Protein AF-A0A925HR92-F1 (afdb_monomer_lite)

Secondary structure (DSSP, 8-state):
--HHHHHHHHHHHHHHHHHHHHHHHHHHHHHHHHHHHHHHHHHHHHHHHHHHHHHHHHHHHH-TTS---HHHHHHHHHHHHHHHT-S-HHHHHHHHHH-TTS-HHHHHHHHHHHHHHHHH-SSTT---GGGGGGTS-S-TTHHHHHHHHHHHHHHHHTT-HHHHHHHHHHHHHHHHTTSS-TTHHHHHHHHHHHHHHHHHHHHHHHHHHHHHTTTTS-HHHHHHHHHHTT--STTS-GGGSPPPPHHHHHHHHHHHHHHHHHHHT---SS----PPPPSS-HHHHHHHHHHHTTSPPPP-HHHHHHHHHHHHH-S-HHHHTSHHHHHHHHH--SHHHHHHHHHHHTT-TTHHHHHHHHHHHHHHHGGGGTTPPP--TTS----HHHHHHHHT-SEEEE-TTS-TTTHHHHHHHHHHHHHHHHHH-TT---TT-EEEESPPPSTT-S-EEETTTTEEEE-TT--HHHHHHHHHHHHHHHHHHHHH---SS-HHHHHHTT-TTSTTHHHHHHHHTTS-TT---TTTTTT---TT--

Structure (mmCIF, N/CA/C/O backbone):
data_AF-A0A925HR92-F1
#
_entry.id   AF-A0A925HR92-F1
#
loop_
_atom_site.group_PDB
_atom_site.id
_atom_site.type_symbol
_atom_site.label_atom_id
_atom_site.label_alt_id
_atom_site.label_comp_id
_atom_site.label_asym_id
_atom_site.label_entity_id
_atom_site.label_seq_id
_atom_site.pdbx_PDB_ins_code
_atom_site.Cartn_x
_atom_site.Cartn_y
_atom_site.Cartn_z
_atom_site.occupancy
_atom_site.B_iso_or_equiv
_atom_site.auth_seq_id
_atom_site.auth_comp_id
_atom_site.auth_asym_id
_atom_site.auth_atom_id
_atom_site.pdbx_PDB_model_num
ATOM 1 N N . MET A 1 1 ? 66.240 -45.354 30.218 1.00 53.03 1 MET A N 1
ATOM 2 C CA . MET A 1 1 ? 65.203 -45.581 29.186 1.00 53.03 1 MET A CA 1
ATOM 3 C C . MET A 1 1 ? 64.078 -44.520 29.232 1.00 53.03 1 MET A C 1
ATOM 5 O O . MET A 1 1 ? 62.989 -44.859 29.673 1.00 53.03 1 MET A O 1
ATOM 9 N N . PRO A 1 2 ? 64.272 -43.259 28.774 1.00 50.53 2 PRO A N 1
ATOM 10 C CA . PRO A 1 2 ? 63.165 -42.297 28.631 1.00 50.53 2 PRO A CA 1
ATOM 11 C C . PRO A 1 2 ? 62.884 -41.812 27.187 1.00 50.53 2 PRO A C 1
ATOM 13 O O . PRO A 1 2 ? 61.947 -41.048 26.985 1.00 50.53 2 PRO A O 1
ATOM 16 N N . SER A 1 3 ? 63.636 -42.238 26.161 1.00 54.47 3 SER A N 1
ATOM 17 C CA . SER A 1 3 ? 63.547 -41.648 24.806 1.00 54.47 3 SER A CA 1
ATOM 18 C C . SER A 1 3 ? 62.516 -42.288 23.860 1.00 54.47 3 SER A C 1
ATOM 20 O O . SER A 1 3 ? 62.044 -41.627 22.941 1.00 54.47 3 SER A O 1
ATOM 22 N N . LEU A 1 4 ? 62.114 -43.543 24.081 1.00 51.19 4 LEU A N 1
ATOM 23 C CA . LEU A 1 4 ? 61.168 -44.248 23.196 1.00 51.19 4 LEU A CA 1
ATOM 24 C C . LEU A 1 4 ? 59.697 -43.877 23.457 1.00 51.19 4 LEU A C 1
ATOM 26 O O . LEU A 1 4 ? 58.903 -43.785 22.522 1.00 51.19 4 LEU A O 1
ATOM 30 N N . LEU A 1 5 ? 59.337 -43.580 24.710 1.00 51.34 5 LEU A N 1
ATOM 31 C CA . LEU A 1 5 ? 57.974 -43.178 25.087 1.00 51.34 5 LEU A CA 1
ATOM 32 C C . LEU A 1 5 ? 57.630 -41.736 24.669 1.00 51.34 5 LEU A C 1
ATOM 34 O O . LEU A 1 5 ? 56.461 -41.448 24.409 1.00 51.34 5 LEU A O 1
ATOM 38 N N . SER A 1 6 ? 58.615 -40.833 24.549 1.00 53.69 6 SER A N 1
ATOM 39 C CA . SER A 1 6 ? 58.377 -39.472 24.034 1.00 53.69 6 SER A CA 1
ATOM 40 C C . SER A 1 6 ? 58.235 -39.453 22.506 1.00 53.69 6 SER A C 1
ATOM 42 O O . SER A 1 6 ? 57.362 -38.756 21.984 1.00 53.69 6 SER A O 1
ATOM 44 N N . ALA A 1 7 ? 59.008 -40.281 21.792 1.00 52.97 7 ALA A N 1
ATOM 45 C CA . ALA A 1 7 ? 58.929 -40.416 20.339 1.00 52.97 7 ALA A CA 1
ATOM 46 C C . ALA A 1 7 ? 57.566 -40.971 19.887 1.00 52.97 7 ALA A C 1
ATOM 48 O O . ALA A 1 7 ? 56.926 -40.365 19.024 1.00 52.97 7 ALA A O 1
ATOM 49 N N . LEU A 1 8 ? 57.077 -42.034 20.544 1.00 51.81 8 LEU A N 1
ATOM 50 C CA . LEU A 1 8 ? 55.765 -42.644 20.276 1.00 51.81 8 LEU A CA 1
ATOM 51 C C . LEU A 1 8 ? 54.586 -41.718 20.625 1.00 51.81 8 LEU A C 1
ATOM 53 O O . LEU A 1 8 ? 53.586 -41.694 19.907 1.00 51.81 8 LEU A O 1
ATOM 57 N N . ARG A 1 9 ? 54.702 -40.896 21.680 1.00 54.59 9 ARG A N 1
ATOM 58 C CA . ARG A 1 9 ? 53.702 -39.852 21.976 1.00 54.59 9 ARG A CA 1
ATOM 59 C C . ARG A 1 9 ? 53.693 -38.747 20.915 1.00 54.59 9 ARG A C 1
ATOM 61 O O . ARG A 1 9 ? 52.620 -38.259 20.571 1.00 54.59 9 ARG A O 1
ATOM 68 N N . SER A 1 10 ? 54.850 -38.390 20.348 1.00 56.72 10 SER A N 1
ATOM 69 C CA . SER A 1 10 ? 54.937 -37.356 19.307 1.00 56.72 10 SER A CA 1
ATOM 70 C C . SER A 1 10 ? 54.326 -37.795 17.969 1.00 56.72 10 SER A C 1
ATOM 72 O O . SER A 1 10 ? 53.665 -36.994 17.307 1.00 56.72 10 SER A O 1
ATOM 74 N N . THR A 1 11 ? 54.479 -39.068 17.584 1.00 60.53 11 THR A N 1
ATOM 75 C CA . THR A 1 11 ? 53.914 -39.612 16.339 1.00 60.53 11 THR A CA 1
ATOM 76 C C . THR A 1 11 ? 52.402 -39.769 16.424 1.00 60.53 11 THR A C 1
ATOM 78 O O . THR A 1 11 ? 51.701 -39.363 15.498 1.00 60.53 11 THR A O 1
ATOM 81 N N . SER A 1 12 ? 51.880 -40.255 17.554 1.00 60.75 12 SER A N 1
ATOM 82 C CA . SER A 1 12 ? 50.432 -40.377 17.769 1.00 60.75 12 SER A CA 1
ATOM 83 C C . SER A 1 12 ? 49.742 -39.011 17.839 1.00 60.75 12 SER A C 1
ATOM 85 O O . SER A 1 12 ? 48.657 -38.842 17.287 1.00 60.75 12 SER A O 1
ATOM 87 N N . MET A 1 13 ? 50.390 -38.003 18.436 1.00 63.78 13 MET A N 1
ATOM 88 C CA . MET A 1 13 ? 49.861 -36.636 18.479 1.00 63.78 13 MET A CA 1
ATOM 89 C C . MET A 1 13 ? 49.881 -35.963 17.095 1.00 63.78 13 MET A C 1
ATOM 91 O O . MET A 1 13 ? 48.920 -35.290 16.730 1.00 63.78 13 MET A O 1
ATOM 95 N N . ARG A 1 14 ? 50.922 -36.193 16.279 1.00 66.38 14 ARG A N 1
ATOM 96 C CA . ARG A 1 14 ? 50.979 -35.718 14.882 1.00 66.38 14 ARG A CA 1
ATOM 97 C C . ARG A 1 14 ? 49.921 -36.381 13.996 1.00 66.38 14 ARG A C 1
ATOM 99 O O . ARG A 1 14 ? 49.302 -35.687 13.197 1.00 66.38 14 ARG A O 1
ATOM 106 N N . ALA A 1 15 ? 49.674 -37.682 14.159 1.00 66.19 15 ALA A N 1
ATOM 107 C CA . ALA A 1 15 ? 48.634 -38.400 13.420 1.00 66.19 15 ALA A CA 1
ATOM 108 C C . ALA A 1 15 ? 47.217 -37.913 13.782 1.00 66.19 15 ALA A C 1
ATOM 110 O O . ALA A 1 15 ? 46.395 -37.709 12.892 1.00 66.19 15 ALA A O 1
ATOM 111 N N . LEU A 1 16 ? 46.953 -37.643 15.067 1.00 67.00 16 LEU A N 1
ATOM 112 C CA . LEU A 1 16 ? 45.699 -37.035 15.530 1.00 67.00 16 LEU A CA 1
ATOM 113 C C . LEU A 1 16 ? 45.497 -35.617 14.980 1.00 67.00 16 LEU A C 1
ATOM 115 O O . LEU A 1 16 ? 44.402 -35.291 14.529 1.00 67.00 16 LEU A O 1
ATOM 119 N N . LEU A 1 17 ? 46.545 -34.788 14.966 1.00 68.88 17 LEU A N 1
ATOM 120 C CA . LEU A 1 17 ? 46.484 -33.432 14.410 1.00 68.88 17 LEU A CA 1
ATOM 121 C C . LEU A 1 17 ? 46.288 -33.433 12.886 1.00 68.88 17 LEU A C 1
ATOM 123 O O . LEU A 1 17 ? 45.515 -32.626 12.375 1.00 68.88 17 LEU A O 1
ATOM 127 N N . LEU A 1 18 ? 46.930 -34.356 12.162 1.00 68.31 18 LEU A N 1
ATOM 128 C CA . LEU A 1 18 ? 46.732 -34.534 10.718 1.00 68.31 18 LEU A CA 1
ATOM 129 C C . LEU A 1 18 ? 45.327 -35.058 10.394 1.00 68.31 18 LEU A C 1
ATOM 131 O O . LEU A 1 18 ? 44.685 -34.543 9.483 1.00 68.31 18 LEU A O 1
ATOM 135 N N . GLY A 1 19 ? 44.821 -36.026 11.165 1.00 66.50 19 GLY A N 1
ATOM 136 C CA . GLY A 1 19 ? 43.456 -36.540 11.025 1.00 66.50 19 GLY A CA 1
ATOM 137 C C . GLY A 1 19 ? 42.397 -35.473 11.312 1.00 66.50 19 GLY A C 1
ATOM 138 O O . GLY A 1 19 ? 41.470 -35.296 10.524 1.00 66.50 19 GLY A O 1
ATOM 139 N N . ALA A 1 20 ? 42.570 -34.693 12.384 1.00 68.56 20 ALA A N 1
ATOM 140 C CA . ALA A 1 20 ? 41.703 -33.559 12.695 1.00 68.56 20 ALA A CA 1
ATOM 141 C C . ALA A 1 20 ? 41.773 -32.469 11.610 1.00 68.56 20 ALA A C 1
ATOM 143 O O . ALA A 1 20 ? 40.738 -31.944 11.203 1.00 68.56 20 ALA A O 1
ATOM 144 N N . GLY A 1 21 ? 42.969 -32.171 11.091 1.00 70.44 21 GLY A N 1
ATOM 145 C CA . GLY A 1 21 ? 43.163 -31.236 9.982 1.00 70.44 21 GLY A CA 1
ATOM 146 C C . GLY A 1 21 ? 42.454 -31.677 8.699 1.00 70.44 21 GLY A C 1
ATOM 147 O O . GLY A 1 21 ? 41.784 -30.864 8.066 1.00 70.44 21 GLY A O 1
ATOM 148 N N . LEU A 1 22 ? 42.528 -32.966 8.350 1.00 72.56 22 LEU A N 1
ATOM 149 C CA . LEU A 1 22 ? 41.842 -33.526 7.185 1.00 72.56 22 LEU A CA 1
ATOM 150 C C . LEU A 1 22 ? 40.317 -33.441 7.340 1.00 72.56 22 LEU A C 1
ATOM 152 O O . LEU A 1 22 ? 39.643 -32.990 6.422 1.00 72.56 22 LEU A O 1
ATOM 156 N N . ILE A 1 23 ? 39.778 -33.785 8.516 1.00 75.25 23 ILE A N 1
ATOM 157 C CA . ILE A 1 23 ? 38.339 -33.677 8.807 1.00 75.25 23 ILE A CA 1
ATOM 158 C C . ILE A 1 23 ? 37.870 -32.220 8.703 1.00 75.25 23 ILE A C 1
ATOM 160 O O . ILE A 1 23 ? 36.850 -31.945 8.071 1.00 75.25 23 ILE A O 1
ATOM 164 N N . VAL A 1 24 ? 38.623 -31.271 9.269 1.00 73.75 24 VAL A N 1
ATOM 165 C CA . VAL A 1 24 ? 38.315 -29.836 9.160 1.00 73.75 24 VAL A CA 1
ATOM 166 C C . VAL A 1 24 ? 38.338 -29.378 7.699 1.00 73.75 24 VAL A C 1
ATOM 168 O O . VAL A 1 24 ? 37.435 -28.651 7.286 1.00 73.75 24 VAL A O 1
ATOM 171 N N . LEU A 1 25 ? 39.307 -29.831 6.898 1.00 75.44 25 LEU A N 1
ATOM 172 C CA . LEU A 1 25 ? 39.394 -29.519 5.468 1.00 75.44 25 LEU A CA 1
ATOM 173 C C . LEU A 1 25 ? 38.255 -30.149 4.657 1.00 75.44 25 LEU A C 1
ATOM 175 O O . LEU A 1 25 ? 37.706 -29.480 3.785 1.00 75.44 25 LEU A O 1
ATOM 179 N N . THR A 1 26 ? 37.841 -31.383 4.956 1.00 73.06 26 THR A N 1
ATOM 180 C CA . THR A 1 26 ? 36.697 -32.034 4.300 1.00 73.06 26 THR A CA 1
ATOM 181 C C . THR A 1 26 ? 35.389 -31.327 4.647 1.00 73.06 26 THR A C 1
ATOM 183 O O . THR A 1 26 ? 34.621 -31.001 3.747 1.00 73.06 26 THR A O 1
ATOM 186 N N . ILE A 1 27 ? 35.153 -31.001 5.924 1.00 71.56 27 ILE A N 1
ATOM 187 C CA . ILE A 1 27 ? 33.972 -30.232 6.351 1.00 71.56 27 ILE A CA 1
ATOM 188 C C . ILE A 1 27 ? 33.978 -28.839 5.707 1.00 71.56 27 ILE A C 1
ATOM 190 O O . ILE A 1 27 ? 32.934 -28.355 5.266 1.00 71.56 27 ILE A O 1
ATOM 194 N N . ALA A 1 28 ? 35.143 -28.189 5.623 1.00 67.44 28 ALA A N 1
ATOM 195 C CA . ALA A 1 28 ? 35.287 -26.910 4.936 1.00 67.44 28 ALA A CA 1
ATOM 196 C C . ALA A 1 28 ? 35.007 -27.035 3.430 1.00 67.44 28 ALA A C 1
ATOM 198 O O . ALA A 1 28 ? 34.290 -26.199 2.885 1.00 67.44 28 ALA A O 1
ATOM 199 N N . GLY A 1 29 ? 35.507 -28.087 2.775 1.00 64.69 29 GLY A N 1
ATOM 200 C CA . GLY A 1 29 ? 35.275 -28.381 1.361 1.00 64.69 29 GLY A CA 1
ATOM 201 C C . GLY A 1 29 ? 33.802 -28.632 1.042 1.00 64.69 29 GLY A C 1
ATOM 202 O O . GLY A 1 29 ? 33.260 -27.973 0.155 1.00 64.69 29 GLY A O 1
ATOM 203 N N . VAL A 1 30 ? 33.125 -29.484 1.820 1.00 73.81 30 VAL A N 1
ATOM 204 C CA . VAL A 1 30 ? 31.680 -29.747 1.687 1.00 73.81 30 VAL A CA 1
ATOM 205 C C . VAL A 1 30 ? 30.894 -28.444 1.845 1.00 73.81 30 VAL A C 1
ATOM 207 O O . VAL A 1 30 ? 30.186 -28.038 0.928 1.00 73.81 30 VAL A O 1
ATOM 210 N N . ARG A 1 31 ? 31.150 -27.672 2.911 1.00 73.38 31 ARG A N 1
ATOM 211 C CA . ARG A 1 31 ? 30.488 -26.371 3.120 1.00 73.38 31 ARG A CA 1
ATOM 212 C C . ARG A 1 31 ? 30.758 -25.351 2.012 1.00 73.38 31 ARG A C 1
ATOM 214 O O . ARG A 1 31 ? 29.929 -24.471 1.788 1.00 73.38 31 ARG A O 1
ATOM 221 N N . LEU A 1 32 ? 31.918 -25.394 1.356 1.00 74.75 32 LEU A N 1
ATOM 222 C CA . LEU A 1 32 ? 32.220 -24.521 0.219 1.00 74.75 32 LEU A CA 1
ATOM 223 C C . LEU A 1 32 ? 31.435 -24.934 -1.029 1.00 74.75 32 LEU A C 1
ATOM 225 O O . LEU A 1 32 ? 30.920 -24.053 -1.721 1.00 74.75 32 LEU A O 1
ATOM 229 N N . THR A 1 33 ? 31.313 -26.238 -1.288 1.00 79.56 33 THR A N 1
ATOM 230 C CA . THR A 1 33 ? 30.518 -26.770 -2.407 1.00 79.56 33 THR A CA 1
ATOM 231 C C . THR A 1 33 ? 29.025 -26.500 -2.224 1.00 79.56 33 THR A C 1
ATOM 233 O O . THR A 1 33 ? 28.441 -25.848 -3.089 1.00 79.56 33 THR A O 1
ATOM 236 N N . ASP A 1 34 ? 28.458 -26.801 -1.052 1.00 80.75 34 ASP A N 1
ATOM 237 C CA . ASP A 1 34 ? 27.055 -26.508 -0.720 1.00 80.75 34 ASP A CA 1
ATOM 238 C C . ASP A 1 34 ? 26.723 -25.018 -0.898 1.00 80.75 34 ASP A C 1
ATOM 240 O O . ASP A 1 34 ? 25.718 -24.642 -1.500 1.00 80.75 34 ASP A O 1
ATOM 244 N N . ARG A 1 35 ? 27.615 -24.125 -0.445 1.00 82.75 35 ARG A N 1
ATOM 245 C CA . ARG A 1 35 ? 27.448 -22.673 -0.635 1.00 82.75 35 ARG A CA 1
ATOM 246 C C . ARG A 1 35 ? 27.537 -22.255 -2.099 1.00 82.75 35 ARG A C 1
ATOM 248 O O . ARG A 1 35 ? 26.873 -21.298 -2.501 1.00 82.75 35 ARG A O 1
ATOM 255 N N . ALA A 1 36 ? 28.390 -22.898 -2.894 1.00 86.50 36 ALA A N 1
ATOM 256 C CA . ALA A 1 36 ? 28.474 -22.622 -4.322 1.00 86.50 36 ALA A CA 1
ATOM 257 C C . ALA A 1 36 ? 27.185 -23.053 -5.038 1.00 86.50 36 ALA A C 1
ATOM 259 O O . ALA A 1 36 ? 26.688 -22.301 -5.881 1.00 86.50 36 ALA A O 1
ATOM 260 N N . ASP A 1 37 ? 26.612 -24.194 -4.654 1.00 90.00 37 ASP A N 1
ATOM 261 C CA . ASP A 1 37 ? 25.328 -24.686 -5.153 1.00 90.00 37 ASP A CA 1
ATOM 262 C C . ASP A 1 37 ? 24.160 -23.795 -4.743 1.00 90.00 37 ASP A C 1
ATOM 264 O O . ASP A 1 37 ? 23.413 -23.345 -5.613 1.00 90.00 37 ASP A O 1
ATOM 268 N N . ALA A 1 38 ? 24.073 -23.405 -3.473 1.00 91.19 38 ALA A N 1
ATOM 269 C CA . ALA A 1 38 ? 23.070 -22.457 -2.994 1.00 91.19 38 ALA A CA 1
ATOM 270 C C . ALA A 1 38 ? 23.125 -21.126 -3.765 1.00 91.19 38 ALA A C 1
ATOM 272 O O . ALA A 1 38 ? 22.110 -20.616 -4.243 1.00 91.19 38 ALA A O 1
ATOM 273 N N . ARG A 1 39 ? 24.329 -20.577 -3.983 1.00 92.94 39 ARG A N 1
ATOM 274 C CA . ARG A 1 39 ? 24.528 -19.368 -4.808 1.00 92.94 39 ARG A CA 1
ATOM 275 C C . ARG A 1 39 ? 24.126 -19.567 -6.266 1.00 92.94 39 ARG A C 1
ATOM 277 O O . ARG A 1 39 ? 23.698 -18.609 -6.914 1.00 92.94 39 ARG A O 1
ATOM 284 N N . ARG A 1 40 ? 24.341 -20.756 -6.837 1.00 94.19 40 ARG A N 1
ATOM 285 C CA . ARG A 1 40 ? 23.886 -21.086 -8.197 1.00 94.19 40 ARG A CA 1
ATOM 286 C C . ARG A 1 40 ? 22.362 -21.147 -8.247 1.00 94.19 40 ARG A C 1
ATOM 288 O O . ARG A 1 40 ? 21.790 -20.523 -9.135 1.00 94.19 40 ARG A O 1
ATOM 295 N N . ALA A 1 41 ? 21.726 -21.801 -7.278 1.00 94.69 41 ALA A N 1
ATOM 296 C CA . ALA A 1 41 ? 20.275 -21.926 -7.181 1.00 94.69 41 ALA A CA 1
ATOM 297 C C . ALA A 1 41 ? 19.585 -20.556 -7.079 1.00 94.69 41 ALA A C 1
ATOM 299 O O . ALA A 1 41 ? 18.699 -20.261 -7.880 1.00 94.69 41 ALA A O 1
ATOM 300 N N . VAL A 1 42 ? 20.058 -19.672 -6.190 1.00 96.06 42 VAL A N 1
ATOM 301 C CA . VAL A 1 42 ? 19.513 -18.307 -6.053 1.00 96.06 42 VAL A CA 1
ATOM 302 C C . VAL A 1 42 ? 19.636 -17.524 -7.364 1.00 96.06 42 VAL A C 1
ATOM 304 O O . VAL A 1 42 ? 18.670 -16.909 -7.819 1.00 96.06 42 VAL A O 1
ATOM 307 N N . ARG A 1 43 ? 20.809 -17.564 -8.013 1.00 96.12 43 ARG A N 1
ATOM 308 C CA . ARG A 1 43 ? 21.022 -16.883 -9.302 1.00 96.12 43 ARG A CA 1
ATOM 309 C C . ARG A 1 43 ? 20.132 -17.448 -10.406 1.00 96.12 43 ARG A C 1
ATOM 311 O O . ARG A 1 43 ? 19.570 -16.671 -11.172 1.00 96.12 43 ARG A O 1
ATOM 318 N N . ALA A 1 44 ? 19.984 -18.769 -10.476 1.00 96.44 44 ALA A N 1
ATOM 319 C CA . ALA A 1 44 ? 19.121 -19.427 -11.451 1.00 96.44 44 ALA A CA 1
ATOM 320 C C . ALA A 1 44 ? 17.648 -19.042 -11.251 1.00 96.44 44 ALA A C 1
ATOM 322 O O . ALA A 1 44 ? 16.973 -18.715 -12.223 1.00 96.44 44 ALA A O 1
ATOM 323 N N . ALA A 1 45 ? 17.170 -18.997 -10.004 1.00 95.31 45 ALA A N 1
ATOM 324 C CA . ALA A 1 45 ? 15.804 -18.597 -9.676 1.00 95.31 45 ALA A CA 1
ATOM 325 C C . ALA A 1 45 ? 15.509 -17.138 -10.068 1.00 95.31 45 ALA A C 1
ATOM 327 O O . ALA A 1 45 ? 14.484 -16.862 -10.695 1.00 95.31 45 ALA A O 1
ATOM 328 N N . LEU A 1 46 ? 16.421 -16.207 -9.758 1.00 96.44 46 LEU A N 1
ATOM 329 C CA . LEU A 1 46 ? 16.288 -14.798 -10.150 1.00 96.44 46 LEU A CA 1
ATOM 330 C C . LEU A 1 46 ? 16.358 -14.615 -11.672 1.00 96.44 46 LEU A C 1
ATOM 332 O O . LEU A 1 46 ? 15.571 -13.853 -12.232 1.00 96.44 46 LEU A O 1
ATOM 336 N N . ALA A 1 47 ? 17.256 -15.332 -12.353 1.00 96.50 47 ALA A N 1
ATOM 337 C CA . ALA A 1 47 ? 17.356 -15.300 -13.810 1.00 96.50 47 ALA A CA 1
ATOM 338 C C . ALA A 1 47 ? 16.109 -15.892 -14.490 1.00 96.50 47 ALA A C 1
ATOM 340 O O . ALA A 1 47 ? 15.657 -15.368 -15.507 1.00 96.50 47 ALA A O 1
ATOM 341 N N . ASP A 1 48 ? 15.520 -16.957 -13.937 1.00 95.75 48 ASP A N 1
ATOM 342 C CA . ASP A 1 48 ? 14.251 -17.505 -14.425 1.00 95.75 48 ASP A CA 1
ATOM 343 C C . ASP A 1 48 ? 13.103 -16.507 -14.254 1.00 95.75 48 ASP A C 1
ATOM 345 O O . ASP A 1 48 ? 12.365 -16.254 -15.205 1.00 95.75 48 ASP A O 1
ATOM 349 N N . GLY A 1 49 ? 13.008 -15.872 -13.081 1.00 95.94 49 GLY A N 1
ATOM 350 C CA . GLY A 1 49 ? 12.039 -14.809 -12.816 1.00 95.94 49 GLY A CA 1
ATOM 351 C C . GLY A 1 49 ? 12.172 -13.630 -13.785 1.00 95.94 49 GLY A C 1
ATOM 352 O O . GLY A 1 49 ? 11.176 -13.196 -14.357 1.00 95.94 49 GLY A O 1
ATOM 353 N N . ALA A 1 50 ? 13.396 -13.148 -14.025 1.00 95.50 50 ALA A N 1
ATOM 354 C CA . ALA A 1 50 ? 13.656 -12.061 -14.972 1.00 95.50 50 ALA A CA 1
ATOM 355 C C . ALA A 1 50 ? 13.244 -12.426 -16.409 1.00 95.50 50 ALA A C 1
ATOM 357 O O . ALA A 1 50 ? 12.538 -11.663 -17.062 1.00 95.50 50 ALA A O 1
ATOM 358 N N . ARG A 1 51 ? 13.609 -13.626 -16.885 1.00 96.12 51 ARG A N 1
ATOM 359 C CA . ARG A 1 51 ? 13.199 -14.106 -18.217 1.00 96.12 51 ARG A CA 1
ATOM 360 C C . ARG A 1 51 ? 11.685 -14.257 -18.328 1.00 96.12 51 ARG A C 1
ATOM 362 O O . ARG A 1 51 ? 11.114 -13.931 -19.367 1.00 96.12 51 ARG A O 1
ATOM 369 N N . PHE A 1 52 ? 11.032 -14.743 -17.272 1.00 96.12 52 PHE A N 1
ATOM 370 C CA . PHE A 1 52 ? 9.578 -14.849 -17.228 1.00 96.12 52 PHE A CA 1
ATOM 371 C C . PHE A 1 52 ? 8.917 -13.471 -17.358 1.00 96.12 52 PHE A C 1
ATOM 373 O O . PHE A 1 52 ? 8.047 -13.307 -18.211 1.00 96.12 52 PHE A O 1
ATOM 380 N N . ASP A 1 53 ? 9.367 -12.480 -16.586 1.00 94.06 53 ASP A N 1
ATOM 381 C CA . ASP A 1 53 ? 8.893 -11.095 -16.681 1.00 94.06 53 ASP A CA 1
ATOM 382 C C . ASP A 1 53 ? 9.069 -10.508 -18.086 1.00 94.06 53 ASP A C 1
ATOM 384 O O . ASP A 1 53 ? 8.100 -10.032 -18.681 1.00 94.06 53 ASP A O 1
ATOM 388 N N . ASP A 1 54 ? 10.275 -10.603 -18.649 1.00 92.75 54 ASP A N 1
ATOM 389 C CA . ASP A 1 54 ? 10.575 -10.085 -19.985 1.00 92.75 54 ASP A CA 1
ATOM 390 C C . ASP A 1 54 ? 9.691 -10.750 -21.052 1.00 92.75 54 ASP A C 1
ATOM 392 O O . ASP A 1 54 ? 9.098 -10.065 -21.895 1.00 92.75 54 ASP A O 1
ATOM 396 N N . SER A 1 55 ? 9.542 -12.079 -20.990 1.00 93.19 55 SER A N 1
ATOM 397 C CA . SER A 1 55 ? 8.704 -12.837 -21.926 1.00 93.19 55 SER A CA 1
ATOM 398 C C . SER A 1 55 ? 7.227 -12.450 -21.819 1.00 93.19 55 SER A C 1
ATOM 400 O O . SER A 1 55 ? 6.573 -12.213 -22.837 1.00 93.19 55 SER A O 1
ATOM 402 N N . LEU A 1 56 ? 6.710 -12.312 -20.594 1.00 93.00 56 LEU A N 1
ATOM 403 C CA . LEU A 1 56 ? 5.316 -11.976 -20.344 1.00 93.00 56 LEU A CA 1
ATOM 404 C C . LEU A 1 56 ? 5.022 -10.532 -20.752 1.00 93.00 56 LEU A C 1
ATOM 406 O O . LEU A 1 56 ? 4.050 -10.280 -21.461 1.00 93.00 56 LEU A O 1
ATOM 410 N N . THR A 1 57 ? 5.880 -9.591 -20.358 1.00 90.44 57 THR A N 1
ATOM 411 C CA . THR A 1 57 ? 5.751 -8.174 -20.711 1.00 90.44 57 THR A CA 1
ATOM 412 C C . THR A 1 57 ? 5.781 -7.988 -22.228 1.00 90.44 57 THR A C 1
ATOM 414 O O . THR A 1 57 ? 4.965 -7.237 -22.769 1.00 90.44 57 THR A O 1
ATOM 417 N N . THR A 1 58 ? 6.670 -8.698 -22.928 1.00 89.81 58 THR A N 1
ATOM 418 C CA . THR A 1 58 ? 6.752 -8.668 -24.397 1.00 89.81 58 THR A CA 1
ATOM 419 C C . THR A 1 58 ? 5.484 -9.234 -25.034 1.00 89.81 58 THR A C 1
ATOM 421 O O . THR A 1 58 ? 4.876 -8.572 -25.876 1.00 89.81 58 THR A O 1
ATOM 424 N N . ALA A 1 59 ? 5.023 -10.406 -24.584 1.00 89.00 59 ALA A N 1
ATOM 425 C CA . ALA A 1 59 ? 3.812 -11.041 -25.099 1.00 89.00 59 ALA A CA 1
ATOM 426 C C . ALA A 1 59 ? 2.558 -10.173 -24.886 1.00 89.00 59 ALA A C 1
ATOM 428 O O . ALA A 1 59 ? 1.763 -9.987 -25.809 1.00 89.00 59 ALA A O 1
ATOM 429 N N . VAL A 1 60 ? 2.394 -9.587 -23.694 1.00 88.44 60 VAL A N 1
ATOM 430 C CA . VAL A 1 60 ? 1.250 -8.724 -23.354 1.00 88.44 60 VAL A CA 1
ATOM 431 C C . VAL A 1 60 ? 1.260 -7.447 -24.199 1.00 88.44 60 VAL A C 1
ATOM 433 O O . VAL A 1 60 ? 0.212 -7.040 -24.699 1.00 88.44 60 VAL A O 1
ATOM 436 N N . ARG A 1 61 ? 2.426 -6.811 -24.386 1.00 84.31 61 ARG A N 1
ATOM 437 C CA . ARG A 1 61 ? 2.549 -5.572 -25.177 1.00 84.31 61 ARG A CA 1
ATOM 438 C C . ARG A 1 61 ? 2.352 -5.798 -26.676 1.00 84.31 61 ARG A C 1
ATOM 440 O O . ARG A 1 61 ? 1.817 -4.914 -27.336 1.00 84.31 61 ARG A O 1
ATOM 447 N N . GLY A 1 62 ? 2.736 -6.964 -27.198 1.00 79.88 62 GLY A N 1
ATOM 448 C CA . GLY A 1 62 ? 2.462 -7.356 -28.586 1.00 79.88 62 GLY A CA 1
ATOM 449 C C . GLY A 1 62 ? 0.995 -7.727 -28.852 1.00 79.88 62 GLY A C 1
ATOM 450 O O . GLY A 1 62 ? 0.552 -7.711 -29.995 1.00 79.88 62 GLY A O 1
ATOM 451 N N . SER A 1 63 ? 0.217 -8.016 -27.806 1.00 72.12 63 SER A N 1
ATOM 452 C CA . SER A 1 63 ? -1.158 -8.527 -27.895 1.00 72.12 63 SER A CA 1
ATOM 453 C C . SER A 1 63 ? -2.218 -7.417 -27.864 1.00 72.12 63 SER A C 1
ATOM 455 O O . SER A 1 63 ? -3.148 -7.472 -27.060 1.00 72.12 63 SER A O 1
ATOM 457 N N . ALA A 1 64 ? -2.099 -6.397 -28.721 1.00 61.03 64 ALA A N 1
ATOM 458 C CA . ALA A 1 64 ? -2.964 -5.204 -28.703 1.00 61.03 64 ALA A CA 1
ATOM 459 C C . ALA A 1 64 ? -4.483 -5.490 -28.826 1.00 61.03 64 ALA A C 1
ATOM 461 O O . ALA A 1 64 ? -5.293 -4.631 -28.484 1.00 61.03 64 ALA A O 1
ATOM 462 N N . SER A 1 65 ? -4.872 -6.691 -29.266 1.00 57.62 65 SER A N 1
ATOM 463 C CA . SER A 1 65 ? -6.261 -7.094 -29.535 1.00 57.62 65 SER A CA 1
ATOM 464 C C . SER A 1 65 ? -6.621 -8.526 -29.094 1.00 57.62 65 SER A C 1
ATOM 466 O O . SER A 1 65 ? -7.770 -8.939 -29.249 1.00 57.62 65 SER A O 1
ATOM 468 N N . ALA A 1 66 ? -5.687 -9.298 -28.521 1.00 57.84 66 ALA A N 1
ATOM 469 C CA . ALA A 1 66 ? -5.955 -10.682 -28.116 1.00 57.84 66 ALA A CA 1
ATOM 470 C C . ALA A 1 66 ? -6.572 -10.765 -26.708 1.00 57.84 66 ALA A C 1
ATOM 472 O O . ALA A 1 66 ? -6.213 -10.001 -25.809 1.00 57.84 66 ALA A O 1
ATOM 473 N N . ARG A 1 67 ? -7.473 -11.738 -26.493 1.00 74.06 67 ARG A N 1
ATOM 474 C CA . ARG A 1 67 ? -7.965 -12.099 -25.152 1.00 74.06 67 ARG A CA 1
ATOM 475 C C . ARG A 1 67 ? -6.781 -12.558 -24.303 1.00 74.06 67 ARG A C 1
ATOM 477 O O . ARG A 1 67 ? -6.283 -13.669 -24.470 1.00 74.06 67 ARG A O 1
ATOM 484 N N . LEU A 1 68 ? -6.327 -11.690 -23.406 1.00 86.75 68 LEU A N 1
ATOM 485 C CA . LEU A 1 68 ? -5.229 -12.000 -22.505 1.00 86.75 68 LEU A CA 1
ATOM 486 C C . LEU A 1 68 ? -5.675 -13.058 -21.480 1.00 86.75 68 LEU A C 1
ATOM 488 O O . LEU A 1 68 ? -6.735 -12.886 -20.871 1.00 86.75 68 LEU A O 1
ATOM 492 N N . PRO A 1 69 ? -4.887 -14.118 -21.224 1.00 89.69 69 PRO A N 1
ATOM 493 C CA . PRO A 1 69 ? -5.180 -15.038 -20.131 1.00 89.69 69 PRO A CA 1
ATOM 494 C C . PRO A 1 69 ? -5.251 -14.303 -18.784 1.00 89.69 69 PRO A C 1
ATOM 496 O O . PRO A 1 69 ? -4.397 -13.464 -18.489 1.00 89.69 69 PRO A O 1
ATOM 499 N N . PHE 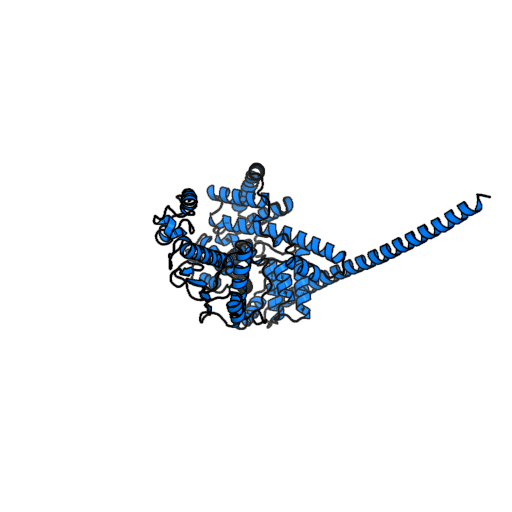A 1 70 ? -6.208 -14.656 -17.919 1.00 90.62 70 PHE A N 1
ATOM 500 C CA . PHE A 1 70 ? -6.342 -14.011 -16.604 1.00 90.62 70 PHE A CA 1
ATOM 501 C C . PHE A 1 70 ? -5.071 -14.121 -15.757 1.00 90.62 70 PHE A C 1
ATOM 503 O O . PHE A 1 70 ? -4.688 -13.154 -15.107 1.00 90.62 70 PHE A O 1
ATOM 510 N N . ALA A 1 71 ? -4.364 -15.253 -15.818 1.00 92.88 71 ALA A N 1
ATOM 511 C CA . ALA A 1 71 ? -3.090 -15.432 -15.120 1.00 92.88 71 ALA A CA 1
ATOM 512 C C . ALA A 1 71 ? -2.033 -14.394 -15.547 1.00 92.88 71 ALA A C 1
ATOM 514 O O . ALA A 1 71 ? -1.311 -13.870 -14.699 1.00 92.88 71 ALA A O 1
ATOM 515 N N . ALA A 1 72 ? -1.981 -14.050 -16.841 1.00 94.31 72 ALA A N 1
ATOM 516 C CA . ALA A 1 72 ? -1.121 -12.990 -17.367 1.00 94.31 72 ALA A CA 1
ATOM 517 C C . ALA A 1 72 ? -1.539 -11.622 -16.828 1.00 94.31 72 ALA A C 1
ATOM 519 O O . ALA A 1 72 ? -0.689 -10.864 -16.371 1.00 94.31 72 ALA A O 1
ATOM 520 N N . ALA A 1 73 ? -2.840 -11.337 -16.798 1.00 93.56 73 ALA A N 1
ATOM 521 C CA . ALA A 1 73 ? -3.368 -10.082 -16.272 1.00 93.56 73 ALA A CA 1
ATOM 522 C C . ALA A 1 73 ? -3.030 -9.907 -14.777 1.00 93.56 73 ALA A C 1
ATOM 524 O O . ALA A 1 73 ? -2.553 -8.851 -14.360 1.00 93.56 73 ALA A O 1
ATOM 525 N N . ILE A 1 74 ? -3.181 -10.976 -13.988 1.00 94.00 74 ILE A N 1
ATOM 526 C CA . ILE A 1 74 ? -2.853 -10.994 -12.557 1.00 94.00 74 ILE A CA 1
ATOM 527 C C . ILE A 1 74 ? -1.353 -10.776 -12.348 1.00 94.00 74 ILE A C 1
ATOM 529 O O . ILE A 1 74 ? -0.972 -9.912 -11.558 1.00 94.00 74 ILE A O 1
ATOM 533 N N . ALA A 1 75 ? -0.494 -11.505 -13.065 1.00 96.06 75 ALA A N 1
ATOM 534 C CA . ALA A 1 75 ? 0.957 -11.334 -12.985 1.00 96.06 75 ALA A CA 1
ATOM 535 C C . ALA A 1 75 ? 1.387 -9.901 -13.354 1.00 96.06 75 ALA A C 1
ATOM 537 O O . ALA A 1 75 ? 2.143 -9.278 -12.609 1.00 96.06 75 ALA A O 1
ATOM 538 N N . MET A 1 76 ? 0.822 -9.327 -14.422 1.00 95.25 76 MET A N 1
ATOM 539 C CA . MET A 1 76 ? 1.065 -7.928 -14.789 1.00 95.25 76 MET A CA 1
ATOM 540 C C . MET A 1 76 ? 0.601 -6.949 -13.704 1.00 95.25 76 MET A C 1
ATOM 542 O O . MET A 1 76 ? 1.280 -5.954 -13.459 1.00 95.25 76 MET A O 1
ATOM 546 N N . SER A 1 77 ? -0.498 -7.237 -12.998 1.00 95.12 77 SER A N 1
ATOM 547 C CA . SER A 1 77 ? -0.939 -6.397 -11.876 1.00 95.12 77 SER A CA 1
ATOM 548 C C . SER A 1 77 ? 0.033 -6.440 -10.687 1.00 95.12 77 SER A C 1
ATOM 550 O O . SER A 1 77 ? 0.219 -5.432 -10.009 1.00 95.12 77 SER A O 1
ATOM 552 N N . TYR A 1 78 ? 0.688 -7.578 -10.416 1.00 96.56 78 TYR A N 1
ATOM 553 C CA . TYR A 1 78 ? 1.763 -7.659 -9.418 1.00 96.56 78 TYR A CA 1
ATOM 554 C C . TYR A 1 78 ? 2.969 -6.808 -9.820 1.00 96.56 78 TYR A C 1
ATOM 556 O O . TYR A 1 78 ? 3.495 -6.055 -9.002 1.00 96.56 78 TYR A O 1
ATOM 564 N N . PHE A 1 79 ? 3.378 -6.893 -11.084 1.00 95.94 79 PHE A N 1
ATOM 565 C CA . PHE A 1 79 ? 4.507 -6.131 -11.613 1.00 95.94 79 PHE A CA 1
ATOM 566 C C . PHE A 1 79 ? 4.260 -4.624 -11.587 1.00 95.94 79 PHE A C 1
ATOM 568 O O . PHE A 1 79 ? 5.134 -3.873 -11.161 1.00 95.94 79 PHE A O 1
ATOM 575 N N . ALA A 1 80 ? 3.060 -4.195 -11.973 1.00 95.31 80 ALA A N 1
ATOM 576 C CA . ALA A 1 80 ? 2.666 -2.794 -11.950 1.00 95.31 80 ALA A CA 1
ATOM 577 C C . ALA A 1 80 ? 2.569 -2.234 -10.525 1.00 95.31 80 ALA A C 1
ATOM 579 O O . ALA A 1 80 ? 3.048 -1.132 -10.280 1.00 95.31 80 ALA A O 1
ATOM 580 N N . ARG A 1 81 ? 2.034 -3.010 -9.570 1.00 96.19 81 ARG A N 1
ATOM 581 C CA . ARG A 1 81 ? 2.040 -2.641 -8.144 1.00 96.19 81 ARG A CA 1
ATOM 582 C C . ARG A 1 81 ? 3.455 -2.436 -7.612 1.00 96.19 81 ARG A C 1
ATOM 584 O O . ARG A 1 81 ? 3.716 -1.431 -6.963 1.00 96.19 81 ARG A O 1
ATOM 591 N N . LEU A 1 82 ? 4.384 -3.341 -7.927 1.00 96.19 82 LEU A N 1
ATOM 592 C CA . LEU A 1 82 ? 5.787 -3.178 -7.536 1.00 96.19 82 LEU A CA 1
ATOM 593 C C . LEU A 1 82 ? 6.422 -1.936 -8.176 1.00 96.19 82 LEU A C 1
ATOM 595 O O . LEU A 1 82 ? 7.166 -1.214 -7.520 1.00 96.19 82 LEU A O 1
ATOM 599 N N . GLU A 1 83 ? 6.139 -1.683 -9.452 1.00 94.94 83 GLU A N 1
ATOM 600 C CA . GLU A 1 83 ? 6.657 -0.535 -10.203 1.00 94.94 83 GLU A CA 1
ATOM 601 C C . GLU A 1 83 ? 6.218 0.804 -9.593 1.00 94.94 83 GLU A C 1
ATOM 603 O O . GLU A 1 83 ? 7.046 1.695 -9.431 1.00 94.94 83 GLU A O 1
ATOM 608 N N . THR A 1 84 ? 4.971 0.919 -9.134 1.00 94.69 84 THR A N 1
ATOM 609 C CA . THR A 1 84 ? 4.459 2.134 -8.470 1.00 94.69 84 THR A CA 1
ATOM 610 C C . THR A 1 84 ? 4.672 2.158 -6.952 1.00 94.69 84 THR A C 1
ATOM 612 O O . THR A 1 84 ? 4.282 3.120 -6.289 1.00 94.69 84 THR A O 1
ATOM 615 N N . GLY A 1 85 ? 5.227 1.087 -6.375 1.00 94.75 85 GLY A N 1
ATOM 616 C CA . GLY A 1 85 ? 5.342 0.896 -4.925 1.00 94.75 85 GLY A CA 1
ATOM 617 C C . GLY A 1 85 ? 4.013 0.683 -4.200 1.00 94.75 85 GLY A C 1
ATOM 618 O O . GLY A 1 85 ? 3.951 0.836 -2.983 1.00 94.75 85 GLY A O 1
ATOM 619 N N . LEU A 1 86 ? 2.947 0.340 -4.924 1.00 94.06 86 LEU A N 1
ATOM 620 C CA . LEU A 1 86 ? 1.630 0.142 -4.340 1.00 94.06 86 LEU A CA 1
ATOM 621 C C . LEU A 1 86 ? 1.578 -1.207 -3.604 1.00 94.06 86 LEU A C 1
ATOM 623 O O . LEU A 1 86 ? 1.285 -2.250 -4.193 1.00 94.06 86 LEU A O 1
ATOM 627 N N . GLY A 1 87 ? 1.888 -1.145 -2.310 1.00 90.81 87 GLY A N 1
ATOM 628 C CA . GLY A 1 87 ? 2.051 -2.293 -1.422 1.00 90.81 87 GLY A CA 1
ATOM 629 C C . GLY A 1 87 ? 3.522 -2.676 -1.231 1.00 90.81 87 GLY A C 1
ATOM 630 O O . GLY A 1 87 ? 4.355 -2.482 -2.115 1.00 90.81 87 GLY A O 1
ATOM 631 N N . SER A 1 88 ? 3.854 -3.240 -0.062 1.00 94.12 88 SER A N 1
ATOM 632 C CA . SER A 1 88 ? 5.230 -3.675 0.222 1.00 94.12 88 SER A CA 1
ATOM 633 C C . SER A 1 88 ? 5.719 -4.726 -0.790 1.00 94.12 88 SER A C 1
ATOM 635 O O . SER A 1 88 ? 4.996 -5.693 -1.049 1.00 94.12 88 SER A O 1
ATOM 637 N N . PRO A 1 89 ? 6.965 -4.626 -1.294 1.00 95.50 89 PRO A N 1
ATOM 638 C CA . PRO A 1 89 ? 7.534 -5.606 -2.216 1.00 95.50 89 PRO A CA 1
ATOM 639 C C . PRO A 1 89 ? 7.505 -7.041 -1.680 1.00 95.50 89 PRO A C 1
ATOM 641 O O . PRO A 1 89 ? 7.138 -7.964 -2.407 1.00 95.50 89 PRO A O 1
ATOM 644 N N . PHE A 1 90 ? 7.851 -7.249 -0.408 1.00 97.00 90 PHE A N 1
ATOM 645 C CA . PHE A 1 90 ? 7.898 -8.595 0.167 1.00 97.00 90 PHE A CA 1
ATOM 646 C C . PHE A 1 90 ? 6.487 -9.119 0.488 1.00 97.00 90 PHE A C 1
ATOM 648 O O . PHE A 1 90 ? 6.224 -10.312 0.321 1.00 97.00 90 PHE A O 1
ATOM 655 N N . ARG A 1 91 ? 5.533 -8.229 0.801 1.00 95.25 91 ARG A N 1
ATOM 656 C CA . ARG A 1 91 ? 4.097 -8.561 0.822 1.00 95.25 91 ARG A CA 1
ATOM 657 C C . ARG A 1 91 ? 3.588 -9.008 -0.541 1.00 95.25 91 ARG A C 1
ATOM 659 O O . ARG A 1 91 ? 2.849 -9.988 -0.616 1.00 95.25 91 ARG A O 1
ATOM 666 N N . LEU A 1 92 ? 3.990 -8.335 -1.619 1.00 96.25 92 LEU A N 1
ATOM 667 C CA . LEU A 1 92 ? 3.627 -8.729 -2.983 1.00 96.25 92 LEU A CA 1
ATOM 668 C C . LEU A 1 92 ? 4.203 -10.103 -3.350 1.00 96.25 92 LEU A C 1
ATOM 670 O O . LEU A 1 92 ? 3.500 -10.891 -3.983 1.00 96.25 92 LEU A O 1
ATOM 674 N N . VAL A 1 93 ? 5.428 -10.419 -2.914 1.00 97.25 93 VAL A N 1
ATOM 675 C CA . VAL A 1 93 ? 6.042 -11.748 -3.089 1.00 97.25 93 VAL A CA 1
ATOM 676 C C . VAL A 1 93 ? 5.204 -12.834 -2.411 1.00 97.25 93 VAL A C 1
ATOM 678 O O . VAL A 1 93 ? 4.825 -13.805 -3.068 1.00 97.25 93 VAL A O 1
ATOM 681 N N . ASP A 1 94 ? 4.840 -12.663 -1.141 1.00 94.31 94 ASP A N 1
ATOM 682 C CA . ASP A 1 94 ? 4.012 -13.643 -0.423 1.00 94.31 94 ASP A CA 1
ATOM 683 C C . ASP A 1 94 ? 2.601 -13.772 -1.009 1.00 94.31 94 ASP A C 1
ATOM 685 O O . ASP A 1 94 ? 2.072 -14.881 -1.151 1.00 94.31 94 ASP A O 1
ATOM 689 N N . LEU A 1 95 ? 1.995 -12.645 -1.396 1.00 93.56 95 LEU A N 1
ATOM 690 C CA . LEU A 1 95 ? 0.712 -12.635 -2.088 1.00 93.56 95 LEU A CA 1
ATOM 691 C C . LEU A 1 95 ? 0.798 -13.436 -3.391 1.00 93.56 95 LEU A C 1
ATOM 693 O O . LEU A 1 95 ? -0.078 -14.255 -3.636 1.00 93.56 95 LEU A O 1
ATOM 697 N N . ALA A 1 96 ? 1.829 -13.230 -4.214 1.00 95.88 96 ALA A N 1
ATOM 698 C CA . ALA A 1 96 ? 1.999 -13.950 -5.476 1.00 95.88 96 ALA A CA 1
ATOM 699 C C . ALA A 1 96 ? 2.223 -15.457 -5.266 1.00 95.88 96 ALA A C 1
ATOM 701 O O . ALA A 1 96 ? 1.657 -16.271 -5.996 1.00 95.88 96 ALA A O 1
ATOM 702 N N . ARG A 1 97 ? 2.989 -15.843 -4.234 1.00 94.75 97 ARG A N 1
ATOM 703 C CA . ARG A 1 97 ? 3.243 -17.253 -3.882 1.00 94.75 97 ARG A CA 1
ATOM 704 C C . ARG A 1 97 ? 1.982 -18.021 -3.500 1.00 94.75 97 ARG A C 1
ATOM 706 O O . ARG A 1 97 ? 1.919 -19.234 -3.693 1.00 94.75 97 ARG A O 1
ATOM 713 N N . THR A 1 98 ? 0.996 -17.323 -2.948 1.00 91.94 98 THR A N 1
ATOM 714 C CA . THR A 1 98 ? -0.216 -17.922 -2.379 1.00 91.94 98 THR A CA 1
ATOM 715 C C . THR A 1 98 ? -1.474 -17.653 -3.201 1.00 91.94 98 THR A C 1
ATOM 717 O O . THR A 1 98 ? -2.514 -18.218 -2.879 1.00 91.94 98 THR A O 1
ATOM 720 N N . ASP A 1 99 ? -1.401 -16.847 -4.270 1.00 92.25 99 ASP A N 1
ATOM 721 C CA . ASP A 1 99 ? -2.583 -16.442 -5.038 1.00 92.25 99 ASP A CA 1
ATOM 722 C C . ASP A 1 99 ? -3.224 -17.636 -5.768 1.00 92.25 99 ASP A C 1
ATOM 724 O O . ASP A 1 99 ? -2.649 -18.154 -6.736 1.00 92.25 99 ASP A O 1
ATOM 728 N N . PRO A 1 100 ? -4.434 -18.074 -5.366 1.00 89.56 100 PRO A N 1
ATOM 729 C CA . PRO A 1 100 ? -5.102 -19.210 -5.987 1.00 89.56 100 PRO A CA 1
ATOM 730 C C . PRO A 1 100 ? -5.516 -18.937 -7.436 1.00 89.56 100 PRO A C 1
ATOM 732 O O . PRO A 1 100 ? -5.791 -19.879 -8.177 1.00 89.56 100 PRO A O 1
ATOM 735 N N . ARG A 1 101 ? -5.559 -17.666 -7.854 1.00 89.50 101 ARG A N 1
ATOM 736 C CA . ARG A 1 101 ? -5.901 -17.249 -9.218 1.00 89.50 101 ARG A CA 1
ATOM 737 C C . ARG A 1 101 ? -4.723 -17.423 -10.185 1.00 89.50 101 ARG A C 1
ATOM 739 O O . ARG A 1 101 ? -4.926 -17.398 -11.397 1.00 89.50 101 ARG A O 1
ATOM 746 N N . LEU A 1 102 ? -3.506 -17.618 -9.668 1.00 93.19 102 LEU A N 1
ATOM 747 C CA . LEU A 1 102 ? -2.325 -17.961 -10.457 1.00 93.19 102 LEU A CA 1
ATOM 748 C C . LEU A 1 102 ? -2.122 -19.488 -10.512 1.00 93.19 102 LEU A C 1
ATOM 750 O O . LEU A 1 102 ? -2.221 -20.157 -9.471 1.00 93.19 102 LEU A O 1
ATOM 754 N N . PRO A 1 103 ? -1.755 -20.048 -11.685 1.00 94.88 103 PRO A N 1
ATOM 755 C CA . PRO A 1 103 ? -1.270 -21.422 -11.786 1.00 94.88 103 PRO A CA 1
ATOM 756 C C . PRO A 1 103 ? -0.099 -21.658 -10.828 1.00 94.88 103 PRO A C 1
ATOM 758 O O . PRO A 1 103 ? 0.755 -20.786 -10.681 1.00 94.88 103 PRO A O 1
ATOM 761 N N . ILE A 1 104 ? -0.014 -22.844 -10.219 1.00 93.94 104 ILE A N 1
ATOM 762 C CA . ILE A 1 104 ? 1.007 -23.168 -9.201 1.00 93.94 104 ILE A CA 1
ATOM 763 C C . ILE A 1 104 ? 2.426 -22.852 -9.704 1.00 93.94 104 ILE A C 1
ATOM 765 O O . ILE A 1 104 ? 3.195 -22.197 -9.006 1.00 93.94 104 ILE A O 1
ATOM 769 N N . VAL A 1 105 ? 2.738 -23.218 -10.952 1.00 92.25 105 VAL A N 1
ATOM 770 C CA . VAL A 1 105 ? 4.044 -22.950 -11.585 1.00 92.25 105 VAL A CA 1
ATOM 771 C C . VAL A 1 105 ? 4.323 -21.447 -11.738 1.00 92.25 105 VAL A C 1
ATOM 773 O O . VAL A 1 105 ? 5.466 -21.005 -11.645 1.00 92.25 105 VAL A O 1
ATOM 776 N N . TRP A 1 106 ? 3.285 -20.637 -11.957 1.00 97.00 106 TRP A N 1
ATOM 777 C CA . TRP A 1 106 ? 3.423 -19.190 -12.126 1.00 97.00 106 TRP A CA 1
ATOM 778 C C . TRP A 1 106 ? 3.657 -18.472 -10.803 1.00 97.00 106 TRP A C 1
ATOM 780 O O . TRP A 1 106 ? 4.351 -17.464 -10.798 1.00 97.00 106 TRP A O 1
ATOM 790 N N . ARG A 1 107 ? 3.140 -18.984 -9.682 1.00 96.56 107 ARG A N 1
ATOM 791 C CA . ARG A 1 107 ? 3.289 -18.345 -8.363 1.00 96.56 107 ARG A CA 1
ATOM 792 C C . ARG A 1 107 ? 4.757 -18.111 -8.007 1.00 96.56 107 ARG A C 1
ATOM 794 O O . ARG A 1 107 ? 5.151 -16.988 -7.704 1.00 96.56 107 ARG A O 1
ATOM 801 N N . THR A 1 108 ? 5.580 -19.150 -8.141 1.00 96.06 108 THR A N 1
ATOM 802 C CA . THR A 1 108 ? 7.030 -19.080 -7.901 1.00 96.06 108 THR A CA 1
ATOM 803 C C . THR A 1 108 ? 7.733 -18.166 -8.905 1.00 96.06 108 THR A C 1
ATOM 805 O O . THR A 1 108 ? 8.584 -17.369 -8.517 1.00 96.06 108 THR A O 1
ATOM 808 N N . ARG A 1 109 ? 7.360 -18.222 -10.192 1.00 97.25 109 ARG A N 1
ATOM 809 C CA . ARG A 1 109 ? 7.963 -17.371 -11.232 1.00 97.25 109 ARG A CA 1
ATOM 810 C C . ARG A 1 109 ? 7.638 -15.893 -11.053 1.00 97.25 109 ARG A C 1
ATOM 812 O O . ARG A 1 109 ? 8.540 -15.072 -11.157 1.00 97.25 109 ARG A O 1
ATOM 819 N N . VAL A 1 110 ? 6.389 -15.553 -10.733 1.00 98.12 110 VAL A N 1
ATOM 820 C CA . VAL A 1 110 ? 5.963 -14.176 -10.433 1.00 98.12 110 VAL A CA 1
ATOM 821 C C . VAL A 1 110 ? 6.679 -13.666 -9.183 1.00 98.12 110 VAL A C 1
ATOM 823 O O . VAL A 1 110 ? 7.206 -12.559 -9.198 1.00 98.12 110 VAL A O 1
ATOM 826 N N . ALA A 1 111 ? 6.772 -14.478 -8.128 1.00 97.94 111 ALA A N 1
ATOM 827 C CA . ALA A 1 111 ? 7.510 -14.128 -6.916 1.00 97.94 111 ALA A CA 1
ATOM 828 C C .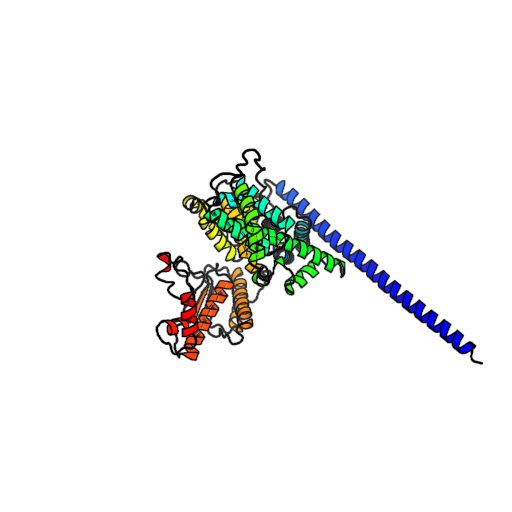 ALA A 1 111 ? 8.997 -13.834 -7.196 1.00 97.94 111 ALA A C 1
ATOM 830 O O . ALA A 1 111 ? 9.509 -12.788 -6.798 1.00 97.94 111 ALA A O 1
ATOM 831 N N . ASN A 1 112 ? 9.678 -14.705 -7.945 1.00 97.31 112 ASN A N 1
ATOM 832 C CA . ASN A 1 112 ? 11.073 -14.489 -8.337 1.00 97.31 112 ASN A CA 1
ATOM 833 C C . ASN A 1 112 ? 11.240 -13.305 -9.298 1.00 97.31 112 ASN A C 1
ATOM 835 O O . ASN A 1 112 ? 12.233 -12.589 -9.203 1.00 97.31 112 ASN A O 1
ATOM 839 N N . ALA A 1 113 ? 10.276 -13.058 -10.188 1.00 97.12 113 ALA A N 1
ATOM 840 C CA . ALA A 1 113 ? 10.265 -11.894 -11.070 1.00 97.12 113 ALA A CA 1
ATOM 841 C C . ALA A 1 113 ? 10.176 -10.576 -10.284 1.00 97.12 113 ALA A C 1
ATOM 843 O O . ALA A 1 113 ? 10.915 -9.637 -10.577 1.00 97.12 113 ALA A O 1
ATOM 844 N N . LEU A 1 114 ? 9.338 -10.512 -9.242 1.00 97.31 114 LEU A N 1
ATOM 845 C CA . LEU A 1 114 ? 9.265 -9.354 -8.342 1.00 97.31 114 LEU A CA 1
ATOM 846 C C . LEU A 1 114 ? 10.616 -9.090 -7.655 1.00 97.31 114 LEU A C 1
ATOM 848 O O . LEU A 1 114 ? 11.089 -7.954 -7.631 1.00 97.31 114 LEU A O 1
ATOM 852 N N . LEU A 1 115 ? 11.275 -10.140 -7.154 1.00 97.31 115 LEU A N 1
ATOM 853 C CA . LEU A 1 115 ? 12.602 -10.026 -6.540 1.00 97.31 115 LEU A CA 1
ATOM 854 C C . LEU A 1 115 ? 13.673 -9.613 -7.559 1.00 97.31 115 LEU A C 1
ATOM 856 O O . LEU A 1 115 ? 14.488 -8.738 -7.274 1.00 97.31 115 LEU A O 1
ATOM 860 N N . ALA A 1 116 ? 13.649 -10.178 -8.766 1.00 95.75 116 ALA A N 1
ATOM 861 C CA . ALA A 1 116 ? 14.568 -9.808 -9.838 1.00 95.75 116 ALA A CA 1
ATOM 862 C C . ALA A 1 116 ? 14.400 -8.337 -10.259 1.00 95.75 116 ALA A C 1
ATOM 864 O O . ALA A 1 116 ? 15.394 -7.649 -10.496 1.00 95.75 116 ALA A O 1
ATOM 865 N N . ARG A 1 117 ? 13.164 -7.820 -10.295 1.00 93.69 117 ARG A N 1
ATOM 866 C CA . ARG A 1 117 ? 12.884 -6.395 -10.547 1.00 93.69 117 ARG A CA 1
ATOM 867 C C . ARG A 1 117 ? 13.477 -5.483 -9.474 1.00 93.69 117 ARG A C 1
ATOM 869 O O . ARG A 1 117 ? 14.020 -4.438 -9.825 1.00 93.69 117 ARG A O 1
ATOM 876 N N . LEU A 1 118 ? 13.402 -5.875 -8.200 1.00 94.06 118 LEU A N 1
ATOM 877 C CA . LEU A 1 118 ? 14.018 -5.131 -7.093 1.00 94.06 118 LEU A CA 1
ATOM 878 C C . LEU A 1 118 ? 15.544 -5.104 -7.197 1.00 94.06 118 LEU A C 1
ATOM 880 O O . LEU A 1 118 ? 16.144 -4.047 -7.030 1.00 94.06 118 LEU A O 1
ATOM 884 N N . VAL A 1 119 ? 16.169 -6.244 -7.509 1.00 92.75 119 VAL A N 1
ATOM 885 C CA . VAL A 1 119 ? 17.632 -6.347 -7.657 1.00 92.75 119 VAL A CA 1
ATOM 886 C C . VAL A 1 119 ? 18.137 -5.498 -8.825 1.00 92.75 119 VAL A C 1
ATOM 888 O O . VAL A 1 119 ? 19.152 -4.820 -8.701 1.00 92.75 119 VAL A O 1
ATOM 891 N N . ASN A 1 120 ? 17.426 -5.514 -9.955 1.00 85.69 120 ASN A N 1
ATOM 892 C CA . ASN A 1 120 ? 17.865 -4.852 -11.184 1.00 85.69 120 ASN A CA 1
ATOM 893 C C . ASN A 1 120 ? 17.500 -3.355 -11.264 1.00 85.69 120 ASN A C 1
ATOM 895 O O . ASN A 1 120 ? 17.900 -2.703 -12.225 1.00 85.69 120 ASN A O 1
ATOM 899 N N . ASP A 1 121 ? 16.712 -2.827 -10.317 1.00 72.44 121 ASP A N 1
ATOM 900 C CA . ASP A 1 121 ? 16.301 -1.412 -10.160 1.00 72.44 121 ASP A CA 1
ATOM 901 C C . ASP A 1 121 ? 15.753 -0.715 -11.430 1.00 72.44 121 ASP A C 1
ATOM 903 O O . ASP A 1 121 ? 15.717 0.511 -11.536 1.00 72.44 121 ASP A O 1
ATOM 907 N N . ARG A 1 122 ? 15.313 -1.477 -12.444 1.00 63.78 122 ARG A N 1
ATOM 908 C CA . ARG A 1 122 ? 14.988 -0.884 -13.754 1.00 63.78 122 ARG A CA 1
ATOM 909 C C . ARG A 1 122 ? 13.777 0.044 -13.697 1.00 63.78 122 ARG A C 1
ATOM 911 O O . ARG A 1 122 ? 13.757 1.018 -14.443 1.00 63.78 122 ARG A O 1
ATOM 918 N N . ARG A 1 123 ? 12.780 -0.255 -12.850 1.00 76.62 123 ARG A N 1
ATOM 919 C CA . ARG A 1 123 ? 11.543 0.541 -12.671 1.00 76.62 123 ARG A CA 1
ATOM 920 C C . ARG A 1 123 ? 10.853 0.374 -11.309 1.00 76.62 123 ARG A C 1
ATOM 922 O O . ARG A 1 123 ? 9.799 0.954 -11.103 1.00 76.62 123 ARG A O 1
ATOM 929 N N . ALA A 1 124 ? 11.384 -0.434 -10.391 1.00 89.50 124 ALA A N 1
ATOM 930 C CA . ALA A 1 124 ? 10.670 -0.754 -9.154 1.00 89.50 124 ALA A CA 1
ATOM 931 C C . ALA A 1 124 ? 10.509 0.485 -8.256 1.00 89.50 124 ALA A C 1
ATOM 933 O O . ALA A 1 124 ? 11.467 1.227 -8.050 1.00 89.50 124 ALA A O 1
ATOM 934 N N . MET A 1 125 ? 9.313 0.661 -7.688 1.00 93.81 125 MET A N 1
ATOM 935 C CA . MET A 1 125 ? 9.016 1.649 -6.650 1.00 93.81 125 MET A CA 1
ATOM 936 C C . MET A 1 125 ? 9.389 3.087 -7.054 1.00 93.81 125 MET A C 1
ATOM 938 O O . MET A 1 125 ? 10.144 3.769 -6.360 1.00 93.81 125 MET A O 1
ATOM 942 N N . ARG A 1 126 ? 8.890 3.547 -8.207 1.00 91.88 126 ARG A N 1
ATOM 943 C CA . ARG A 1 126 ? 9.103 4.909 -8.719 1.00 91.88 126 ARG A CA 1
ATOM 944 C C . ARG A 1 126 ? 7.794 5.689 -8.766 1.00 91.88 126 ARG A C 1
ATOM 946 O O . ARG A 1 126 ? 6.772 5.185 -9.227 1.00 91.88 126 ARG A O 1
ATOM 953 N N . ALA A 1 127 ? 7.843 6.939 -8.310 1.00 92.25 127 ALA A N 1
ATOM 954 C CA . ALA A 1 127 ? 6.727 7.861 -8.460 1.00 92.25 127 ALA A CA 1
ATOM 955 C C . ALA A 1 127 ? 6.544 8.216 -9.940 1.00 92.25 127 ALA A C 1
ATOM 957 O O . ALA A 1 127 ? 7.519 8.450 -10.656 1.00 92.25 127 ALA A O 1
ATOM 958 N N . LEU A 1 128 ? 5.292 8.276 -10.391 1.00 91.50 128 LEU A N 1
ATOM 959 C CA . LEU A 1 128 ? 4.969 8.778 -11.722 1.00 91.50 128 LEU A CA 1
ATOM 960 C C . LEU A 1 128 ? 4.984 10.313 -11.680 1.00 91.50 128 LEU A C 1
ATOM 962 O O . LEU A 1 128 ? 4.185 10.878 -10.931 1.00 91.50 128 LEU A O 1
ATOM 966 N N . PRO A 1 129 ? 5.829 10.999 -12.476 1.00 90.69 129 PRO A N 1
ATOM 967 C CA . PRO A 1 129 ? 5.929 12.461 -12.452 1.00 90.69 129 PRO A CA 1
ATOM 968 C C . PRO A 1 129 ? 4.589 13.180 -12.637 1.00 90.69 129 PRO A C 1
ATOM 970 O O . PRO A 1 129 ? 4.332 14.178 -11.971 1.00 90.69 129 PRO A O 1
ATOM 973 N N . GLN A 1 130 ? 3.701 12.606 -13.454 1.00 89.38 130 GLN A N 1
ATOM 974 C CA . GLN A 1 130 ? 2.360 13.130 -13.732 1.00 89.38 130 GLN A CA 1
ATOM 975 C C . GLN A 1 130 ? 1.444 13.228 -12.497 1.00 89.38 130 GLN A C 1
ATOM 977 O O . GLN A 1 130 ? 0.414 13.890 -12.545 1.00 89.38 130 GLN A O 1
ATOM 982 N N . ALA A 1 131 ? 1.797 12.599 -11.367 1.00 92.12 131 ALA A N 1
ATOM 983 C CA . ALA A 1 131 ? 1.099 12.821 -10.101 1.00 92.12 131 ALA A CA 1
ATOM 984 C C . ALA A 1 131 ? 1.150 14.299 -9.673 1.00 92.12 131 ALA A C 1
ATOM 986 O O . ALA A 1 131 ? 0.195 14.807 -9.088 1.00 92.12 131 ALA A O 1
ATOM 987 N N . PHE A 1 132 ? 2.245 15.000 -9.989 1.00 91.12 132 PHE A N 1
ATOM 988 C CA . PHE A 1 132 ? 2.416 16.412 -9.654 1.00 91.12 132 PHE A CA 1
ATOM 989 C C . PHE A 1 132 ? 1.575 17.345 -10.529 1.00 91.12 132 PHE A C 1
ATOM 991 O O . PHE A 1 132 ? 1.249 18.438 -10.069 1.00 91.12 132 PHE A O 1
ATOM 998 N N . ASP A 1 133 ? 1.147 16.915 -11.718 1.00 87.94 133 ASP A N 1
ATOM 999 C CA . ASP A 1 133 ? 0.332 17.730 -12.636 1.00 87.94 133 ASP A CA 1
ATOM 1000 C C . ASP A 1 133 ? -1.048 18.069 -12.039 1.00 87.94 133 ASP A C 1
ATOM 1002 O O . ASP A 1 133 ? -1.683 19.048 -12.421 1.00 87.94 133 ASP A O 1
ATOM 1006 N N . VAL A 1 134 ? -1.504 17.294 -11.047 1.00 86.50 134 VAL A N 1
ATOM 1007 C CA . VAL A 1 134 ? -2.733 17.568 -10.283 1.00 86.50 134 VAL A CA 1
ATOM 1008 C C . VAL A 1 134 ? -2.584 18.805 -9.391 1.00 86.50 134 VAL A C 1
ATOM 1010 O O . VAL A 1 134 ? -3.541 19.557 -9.198 1.00 86.50 134 VAL A O 1
ATOM 1013 N N . ALA A 1 135 ? -1.390 19.031 -8.839 1.00 85.50 135 ALA A N 1
ATOM 1014 C CA . ALA A 1 135 ? -1.112 20.107 -7.889 1.00 85.50 135 ALA A CA 1
ATOM 1015 C C . ALA A 1 135 ? -0.349 21.288 -8.512 1.00 85.50 135 ALA A C 1
ATOM 1017 O O . ALA A 1 135 ? -0.376 22.393 -7.966 1.00 85.50 135 ALA A O 1
ATOM 1018 N N . LEU A 1 136 ? 0.335 21.080 -9.636 1.00 78.62 136 LEU A N 1
ATOM 1019 C CA . LEU A 1 136 ? 1.095 22.085 -10.371 1.00 78.62 136 LEU A CA 1
ATOM 1020 C C . LEU A 1 136 ? 0.314 22.430 -11.643 1.00 78.62 136 LEU A C 1
ATOM 1022 O O . LEU A 1 136 ? 0.126 21.585 -12.508 1.00 78.62 136 LEU A O 1
ATOM 1026 N N . ILE A 1 137 ? -0.191 23.661 -11.757 1.00 62.09 137 ILE A N 1
ATOM 1027 C CA . ILE A 1 137 ? -0.956 24.077 -12.941 1.00 62.09 137 ILE A CA 1
ATOM 1028 C C . ILE A 1 137 ? -0.007 24.112 -14.150 1.00 62.09 137 ILE A C 1
ATOM 1030 O O . ILE A 1 137 ? 0.777 25.043 -14.273 1.00 62.09 137 ILE A O 1
ATOM 1034 N N . SER A 1 138 ? -0.114 23.091 -15.008 1.00 53.94 138 SER A N 1
ATOM 1035 C CA . SER A 1 138 ? 0.354 23.013 -16.404 1.00 53.94 138 SER A CA 1
ATOM 1036 C C . SER A 1 138 ? 1.763 23.557 -16.690 1.00 53.94 138 SER A C 1
ATOM 1038 O O . SER A 1 138 ? 1.904 24.533 -17.413 1.00 53.94 138 SER A O 1
ATOM 1040 N N . ASP A 1 139 ? 2.796 22.881 -16.184 1.00 56.56 139 ASP A N 1
ATOM 1041 C CA . ASP A 1 139 ? 4.163 22.934 -16.729 1.00 56.56 139 ASP A CA 1
ATOM 1042 C C . ASP A 1 139 ? 4.778 21.524 -16.571 1.00 56.56 139 ASP A C 1
ATOM 1044 O O . ASP A 1 139 ? 5.211 21.130 -15.487 1.00 56.56 139 ASP A O 1
ATOM 1048 N N . SER A 1 140 ? 4.779 20.731 -17.652 1.00 58.25 140 SER A N 1
ATOM 1049 C CA . SER A 1 140 ? 5.041 19.273 -17.651 1.00 58.25 140 SER A CA 1
ATOM 1050 C C . SER A 1 140 ? 6.450 18.848 -17.203 1.00 58.25 140 SER A C 1
ATOM 1052 O O . SER A 1 140 ? 6.705 17.661 -17.014 1.00 58.25 140 SER A O 1
ATOM 1054 N N . GLY A 1 141 ? 7.381 19.791 -17.027 1.00 73.50 141 GLY A N 1
ATOM 1055 C CA . GLY A 1 141 ? 8.760 19.510 -16.611 1.00 73.50 141 GLY A CA 1
ATOM 1056 C C . GLY A 1 141 ? 8.979 19.472 -15.093 1.00 73.50 141 GLY A C 1
ATOM 1057 O O . GLY A 1 141 ? 9.901 18.798 -14.621 1.00 73.50 141 GLY A O 1
ATOM 1058 N N . ALA A 1 142 ? 8.136 20.159 -14.315 1.00 84.12 142 ALA A N 1
ATOM 1059 C CA . ALA A 1 142 ? 8.370 20.357 -12.884 1.00 84.12 142 ALA A CA 1
ATOM 1060 C C . ALA A 1 142 ? 8.242 19.051 -12.084 1.00 84.12 142 ALA A C 1
ATOM 1062 O O . ALA A 1 142 ? 9.092 18.761 -11.243 1.00 84.12 142 ALA A O 1
ATOM 1063 N N . GLY A 1 143 ? 7.237 18.218 -12.384 1.00 88.56 143 GLY A N 1
ATOM 1064 C CA . GLY A 1 143 ? 7.065 16.909 -11.743 1.00 88.56 143 GLY A CA 1
ATOM 1065 C C . GLY A 1 143 ? 8.284 16.003 -11.938 1.00 88.56 143 GLY A C 1
ATOM 1066 O O . GLY A 1 143 ? 8.821 15.455 -10.975 1.00 88.56 143 GLY A O 1
ATOM 1067 N N . THR A 1 144 ? 8.795 15.909 -13.170 1.00 89.31 144 THR A N 1
ATOM 1068 C CA . THR A 1 144 ? 9.992 15.112 -13.482 1.00 89.31 144 THR A CA 1
ATOM 1069 C C . THR A 1 144 ? 11.234 15.675 -12.795 1.00 89.31 144 THR A C 1
ATOM 1071 O O . THR A 1 144 ? 12.062 14.918 -12.286 1.00 89.31 144 THR A O 1
ATOM 1074 N N . ALA A 1 145 ? 11.390 17.001 -12.747 1.00 90.56 145 ALA A N 1
ATOM 1075 C CA . ALA A 1 145 ? 12.489 17.636 -12.024 1.00 90.56 145 ALA A CA 1
ATOM 1076 C C . ALA A 1 145 ? 12.428 17.350 -10.512 1.00 90.56 145 ALA A C 1
ATOM 1078 O O . ALA A 1 145 ? 13.446 16.998 -9.919 1.00 90.56 145 ALA A O 1
ATOM 1079 N N . LEU A 1 146 ? 11.244 17.419 -9.896 1.00 92.56 146 LEU A N 1
ATOM 1080 C CA . LEU A 1 146 ? 11.050 17.132 -8.471 1.00 92.56 146 LEU A CA 1
ATOM 1081 C C . LEU A 1 146 ? 11.351 15.666 -8.130 1.00 92.56 146 LEU A C 1
ATOM 1083 O O . LEU A 1 146 ? 12.078 15.401 -7.171 1.00 92.56 146 LEU A O 1
ATOM 1087 N N . VAL A 1 147 ? 10.872 14.717 -8.942 1.00 93.06 147 VAL A N 1
ATOM 1088 C CA . VAL A 1 147 ? 11.209 13.291 -8.781 1.00 93.06 147 VAL A CA 1
ATOM 1089 C C . VAL A 1 147 ? 12.721 13.074 -8.906 1.00 93.06 147 VAL A C 1
ATOM 1091 O O . VAL A 1 147 ? 13.301 12.364 -8.088 1.00 93.06 147 VAL A O 1
ATOM 1094 N N . ARG A 1 148 ? 13.390 13.731 -9.867 1.00 92.38 148 ARG A N 1
ATOM 1095 C CA . ARG A 1 148 ? 14.856 13.663 -10.024 1.00 92.38 148 ARG A CA 1
ATOM 1096 C C . ARG A 1 148 ? 15.612 14.223 -8.820 1.00 92.38 148 ARG A C 1
ATOM 1098 O O . ARG A 1 148 ? 16.622 13.634 -8.434 1.00 92.38 148 ARG A O 1
ATOM 1105 N N . VAL A 1 149 ? 15.146 15.321 -8.218 1.00 94.25 149 VAL A N 1
ATOM 1106 C CA . VAL A 1 149 ? 15.737 15.867 -6.982 1.00 94.25 149 VAL A CA 1
ATOM 1107 C C . VAL A 1 149 ? 15.666 14.827 -5.868 1.00 94.25 149 VAL A C 1
ATOM 1109 O O . VAL A 1 149 ? 16.691 14.512 -5.268 1.00 94.25 149 VAL A O 1
ATOM 1112 N N . VAL A 1 150 ? 14.491 14.237 -5.639 1.00 95.19 150 VAL A N 1
ATOM 1113 C CA . VAL A 1 150 ? 14.312 13.194 -4.620 1.00 95.19 150 VAL A CA 1
ATOM 1114 C C . VAL A 1 150 ? 15.198 11.976 -4.896 1.00 95.19 150 VAL A C 1
ATOM 1116 O O . VAL A 1 150 ? 15.907 11.521 -3.999 1.00 95.19 150 VAL A O 1
ATOM 1119 N N . ASP A 1 151 ? 15.196 11.465 -6.129 1.00 92.62 151 ASP A N 1
ATOM 1120 C CA . ASP A 1 151 ? 16.015 10.315 -6.524 1.00 92.62 151 ASP A CA 1
ATOM 1121 C C . ASP A 1 151 ? 17.511 10.588 -6.301 1.00 92.62 151 ASP A C 1
ATOM 1123 O O . ASP A 1 151 ? 18.220 9.726 -5.783 1.00 92.62 151 ASP A O 1
ATOM 1127 N N . SER A 1 152 ? 17.983 11.795 -6.631 1.00 91.94 152 SER A N 1
ATOM 1128 C CA . SER A 1 152 ? 19.383 12.201 -6.443 1.00 91.94 152 SER A CA 1
ATOM 1129 C C . SER A 1 152 ? 19.760 12.277 -4.965 1.00 91.94 152 SER A C 1
ATOM 1131 O O . SER A 1 152 ? 20.829 11.816 -4.568 1.00 91.94 152 SER A O 1
ATOM 1133 N N . VAL A 1 153 ? 18.867 12.812 -4.129 1.00 92.44 153 VAL A N 1
ATOM 1134 C CA . VAL A 1 153 ? 19.065 12.872 -2.675 1.00 92.44 153 VAL A CA 1
ATOM 1135 C C . VAL A 1 153 ? 19.138 11.470 -2.085 1.00 92.44 153 VAL A C 1
ATOM 1137 O O . VAL A 1 153 ? 20.058 11.184 -1.324 1.00 92.44 153 VAL A O 1
ATOM 1140 N N . MET A 1 154 ? 18.218 10.577 -2.453 1.00 91.50 154 MET A N 1
ATOM 1141 C CA . MET A 1 154 ? 18.199 9.207 -1.928 1.00 91.50 154 MET A CA 1
ATOM 1142 C C . MET A 1 154 ? 19.360 8.360 -2.459 1.00 91.50 154 MET A C 1
ATOM 1144 O O . MET A 1 154 ? 19.839 7.474 -1.756 1.00 91.50 154 MET A O 1
ATOM 1148 N N . ALA A 1 155 ? 19.866 8.644 -3.662 1.00 89.62 155 ALA A N 1
ATOM 1149 C CA . ALA A 1 155 ? 21.089 8.020 -4.163 1.00 89.62 155 ALA A CA 1
ATOM 1150 C C . ALA A 1 155 ? 22.325 8.399 -3.324 1.00 89.62 155 ALA A C 1
ATOM 1152 O O . ALA A 1 155 ? 23.207 7.563 -3.135 1.00 89.62 155 ALA A O 1
ATOM 1153 N N . LEU A 1 156 ? 22.377 9.632 -2.806 1.00 89.75 156 LEU A N 1
ATOM 1154 C CA . LEU A 1 156 ? 23.486 10.136 -1.988 1.00 89.75 156 LEU A CA 1
ATOM 1155 C C . LEU A 1 156 ? 23.359 9.759 -0.505 1.00 89.75 156 LEU A C 1
ATOM 1157 O O . LEU A 1 156 ? 24.321 9.302 0.105 1.00 89.75 156 LEU A O 1
ATOM 1161 N N . GLU A 1 157 ? 22.182 9.960 0.087 1.00 88.75 157 GLU A N 1
ATOM 1162 C CA . GLU A 1 157 ? 21.945 9.811 1.533 1.00 88.75 157 GLU A CA 1
ATOM 1163 C C . GLU A 1 157 ? 21.392 8.421 1.907 1.00 88.75 157 GLU A C 1
ATOM 1165 O O . GLU A 1 157 ? 21.336 8.067 3.086 1.00 88.75 157 GLU A O 1
ATOM 1170 N N . GLY A 1 158 ? 20.992 7.606 0.926 1.00 88.00 158 GLY A N 1
ATOM 1171 C CA . GLY A 1 158 ? 20.434 6.276 1.150 1.00 88.00 158 GLY A CA 1
ATOM 1172 C C . GLY A 1 158 ? 19.070 6.306 1.846 1.00 88.00 158 GLY A C 1
ATOM 1173 O O . GLY A 1 158 ? 18.176 7.051 1.467 1.00 88.00 158 GLY A O 1
ATOM 1174 N N . ASP A 1 159 ? 18.901 5.470 2.870 1.00 84.94 159 ASP A N 1
ATOM 1175 C CA . ASP A 1 159 ? 17.689 5.339 3.694 1.00 84.94 159 ASP A CA 1
ATOM 1176 C C . ASP A 1 159 ? 17.789 6.137 5.009 1.00 84.94 159 ASP A C 1
ATOM 1178 O O . ASP A 1 159 ? 17.338 5.692 6.068 1.00 84.94 159 ASP A O 1
ATOM 1182 N N . SER A 1 160 ? 18.405 7.320 4.947 1.00 86.94 160 SER A N 1
ATOM 1183 C CA . SER A 1 160 ? 18.592 8.219 6.086 1.00 86.94 160 SER A CA 1
ATOM 1184 C C . SER A 1 160 ? 17.294 8.970 6.428 1.00 86.94 160 SER A C 1
ATOM 1186 O O . SER A 1 160 ? 16.830 9.767 5.606 1.00 86.94 160 SER A O 1
ATOM 1188 N N . PRO A 1 161 ? 16.712 8.806 7.638 1.00 85.69 161 PRO A N 1
ATOM 1189 C CA . PRO A 1 161 ? 15.506 9.546 8.038 1.00 85.69 161 PRO A CA 1
ATOM 1190 C C . PRO A 1 161 ? 15.691 11.072 7.999 1.00 85.69 161 PRO A C 1
ATOM 1192 O O . PRO A 1 161 ? 14.757 11.810 7.704 1.00 85.69 161 PRO A O 1
ATOM 1195 N N . LEU A 1 162 ? 16.931 11.546 8.188 1.00 85.88 162 LEU A N 1
ATOM 1196 C CA . LEU A 1 162 ? 17.307 12.957 8.044 1.00 85.88 162 LEU A CA 1
ATOM 1197 C C . LEU A 1 162 ? 16.942 13.540 6.675 1.00 85.88 162 LEU A C 1
ATOM 1199 O O . LEU A 1 162 ? 16.567 14.708 6.593 1.00 85.88 162 LEU A O 1
ATOM 1203 N N . ALA A 1 163 ? 17.104 12.758 5.604 1.00 87.50 163 ALA A N 1
ATOM 1204 C CA . ALA A 1 163 ? 16.826 13.215 4.249 1.00 87.50 163 ALA A CA 1
ATOM 1205 C C . ALA A 1 163 ? 15.318 13.392 4.024 1.00 87.50 163 ALA A C 1
ATOM 1207 O O . ALA A 1 163 ? 14.913 14.384 3.420 1.00 87.50 163 ALA A O 1
ATOM 1208 N N . LEU A 1 164 ? 14.497 12.484 4.567 1.00 89.56 164 LEU A N 1
ATOM 1209 C CA . LEU A 1 164 ? 13.036 12.595 4.535 1.00 89.56 164 LEU A CA 1
ATOM 1210 C C . LEU A 1 164 ? 12.559 13.866 5.245 1.00 89.56 164 LEU A C 1
ATOM 1212 O O . LEU A 1 164 ? 11.847 14.672 4.646 1.00 89.56 164 LEU A O 1
ATOM 1216 N N . ASP A 1 165 ? 13.012 14.088 6.482 1.00 88.81 165 ASP A N 1
ATOM 1217 C CA . ASP A 1 165 ? 12.630 15.271 7.262 1.00 88.81 165 ASP A CA 1
ATOM 1218 C C . ASP A 1 165 ? 13.088 16.569 6.584 1.00 88.81 165 ASP A C 1
ATOM 1220 O O . ASP A 1 165 ? 12.335 17.543 6.513 1.00 88.81 165 ASP A O 1
ATOM 1224 N N . ALA A 1 166 ? 14.308 16.586 6.036 1.00 91.06 166 ALA A N 1
ATOM 1225 C CA . ALA A 1 166 ? 14.827 17.743 5.316 1.00 91.06 166 ALA A CA 1
ATOM 1226 C C . ALA A 1 166 ? 14.007 18.059 4.055 1.00 91.06 166 ALA A C 1
ATOM 1228 O O . ALA A 1 166 ? 13.711 19.231 3.825 1.00 91.06 166 ALA A O 1
ATOM 1229 N N . ILE A 1 167 ? 13.608 17.048 3.268 1.00 93.50 167 ILE A N 1
ATOM 1230 C CA . ILE A 1 167 ? 12.728 17.233 2.101 1.00 93.50 167 ILE A CA 1
ATOM 1231 C C . ILE A 1 167 ? 11.371 17.774 2.544 1.00 93.50 167 ILE A C 1
ATOM 1233 O O . ILE A 1 167 ? 10.905 18.756 1.972 1.00 93.50 167 ILE A O 1
ATOM 1237 N N . ARG A 1 168 ? 10.757 17.195 3.581 1.00 92.19 168 ARG A N 1
ATOM 1238 C CA . ARG A 1 168 ? 9.449 17.630 4.088 1.00 92.19 168 ARG A CA 1
ATOM 1239 C C . ARG A 1 168 ? 9.466 19.089 4.546 1.00 92.19 168 ARG A C 1
ATOM 1241 O O . ARG A 1 168 ? 8.598 19.869 4.154 1.00 92.19 168 ARG A O 1
ATOM 1248 N N . ILE A 1 169 ? 10.467 19.477 5.337 1.00 92.75 169 ILE A N 1
ATOM 1249 C CA . ILE A 1 169 ? 10.613 20.857 5.822 1.00 92.75 169 ILE A CA 1
ATOM 1250 C C . ILE A 1 169 ? 10.908 21.808 4.659 1.00 92.75 169 ILE A C 1
ATOM 1252 O O . ILE A 1 169 ? 10.297 22.872 4.572 1.00 92.75 169 ILE A O 1
ATOM 1256 N N . ALA A 1 170 ? 11.804 21.433 3.744 1.00 94.94 170 ALA A N 1
ATOM 1257 C CA . ALA A 1 170 ? 12.118 22.244 2.573 1.00 94.94 170 ALA A CA 1
ATOM 1258 C C . ALA A 1 170 ? 10.899 22.421 1.650 1.00 94.94 170 ALA A C 1
ATOM 1260 O O . ALA A 1 170 ? 10.644 23.527 1.185 1.00 94.94 170 ALA A O 1
ATOM 1261 N N . ALA A 1 171 ? 10.094 21.378 1.442 1.00 94.06 171 ALA A N 1
ATOM 1262 C CA . ALA A 1 171 ? 8.850 21.445 0.678 1.00 94.06 171 ALA A CA 1
ATOM 1263 C C . ALA A 1 171 ? 7.836 22.405 1.319 1.00 94.06 171 ALA A C 1
ATOM 1265 O O . ALA A 1 171 ? 7.269 23.258 0.635 1.00 94.06 171 ALA A O 1
ATOM 1266 N N . ALA A 1 172 ? 7.652 22.316 2.641 1.00 93.19 172 ALA A N 1
ATOM 1267 C CA . ALA A 1 172 ? 6.786 23.227 3.386 1.00 93.19 172 ALA A CA 1
ATOM 1268 C C . ALA A 1 172 ? 7.278 24.685 3.299 1.00 93.19 172 ALA A C 1
ATOM 1270 O O . ALA A 1 172 ? 6.477 25.592 3.085 1.00 93.19 172 ALA A O 1
ATOM 1271 N N . GLN A 1 173 ? 8.592 24.920 3.385 1.00 95.06 173 GLN A N 1
ATOM 1272 C CA . GLN A 1 173 ? 9.183 26.253 3.216 1.00 95.06 173 GLN A CA 1
ATOM 1273 C C . GLN A 1 173 ? 9.026 26.789 1.788 1.00 95.06 173 GLN A C 1
ATOM 1275 O O . GLN A 1 173 ? 8.670 27.955 1.615 1.00 95.06 173 GLN A O 1
ATOM 1280 N N . ALA A 1 174 ? 9.233 25.955 0.766 1.00 92.88 174 ALA A N 1
ATOM 1281 C CA . ALA A 1 174 ? 8.986 26.324 -0.627 1.00 92.88 174 ALA A CA 1
ATOM 1282 C C . ALA A 1 174 ? 7.511 26.687 -0.849 1.00 92.88 174 ALA A C 1
ATOM 1284 O O . ALA A 1 174 ? 7.210 27.641 -1.568 1.00 92.88 174 ALA A O 1
ATOM 1285 N N . SER A 1 175 ? 6.589 25.972 -0.194 1.00 92.75 175 SER A N 1
ATOM 1286 C CA . SER A 1 175 ? 5.166 26.303 -0.233 1.00 92.75 175 SER A CA 1
ATOM 1287 C C . SER A 1 175 ? 4.847 27.613 0.482 1.00 92.75 175 SER A C 1
ATOM 1289 O O . SER A 1 175 ? 4.120 28.434 -0.072 1.00 92.75 175 SER A O 1
ATOM 1291 N N . ALA A 1 176 ? 5.424 27.855 1.662 1.00 92.44 176 ALA A N 1
ATOM 1292 C CA . ALA A 1 176 ? 5.251 29.107 2.400 1.00 92.44 176 ALA A CA 1
ATOM 1293 C C . ALA A 1 176 ? 5.783 30.328 1.625 1.00 92.44 176 ALA A C 1
ATOM 1295 O O . ALA A 1 176 ? 5.270 31.433 1.773 1.00 92.44 176 ALA A O 1
ATOM 1296 N N . ARG A 1 177 ? 6.785 30.125 0.761 1.00 91.94 177 ARG A N 1
ATOM 1297 C CA . ARG A 1 177 ? 7.338 31.140 -0.152 1.00 91.94 177 ARG A CA 1
ATOM 1298 C C . ARG A 1 177 ? 6.561 31.294 -1.463 1.00 91.94 177 ARG A C 1
ATOM 1300 O O . ARG A 1 177 ? 6.968 32.081 -2.312 1.00 91.94 177 ARG A O 1
ATOM 1307 N N . GLY A 1 178 ? 5.493 30.523 -1.664 1.00 88.06 178 GLY A N 1
ATOM 1308 C CA . GLY A 1 178 ? 4.696 30.540 -2.892 1.00 88.06 178 GLY A CA 1
ATOM 1309 C C . GLY A 1 178 ? 5.379 29.907 -4.109 1.00 88.06 178 GLY A C 1
ATOM 1310 O O . GLY A 1 178 ? 4.880 30.056 -5.220 1.00 88.06 178 GLY A O 1
ATOM 1311 N N . VAL A 1 179 ? 6.502 29.200 -3.928 1.00 89.38 179 VAL A N 1
ATOM 1312 C CA . VAL A 1 179 ? 7.189 28.486 -5.020 1.00 89.38 179 VAL A CA 1
ATOM 1313 C C . VAL A 1 179 ? 6.491 27.161 -5.328 1.00 89.38 179 VAL A C 1
ATOM 1315 O O . VAL A 1 179 ? 6.361 26.784 -6.489 1.00 89.38 179 VAL A O 1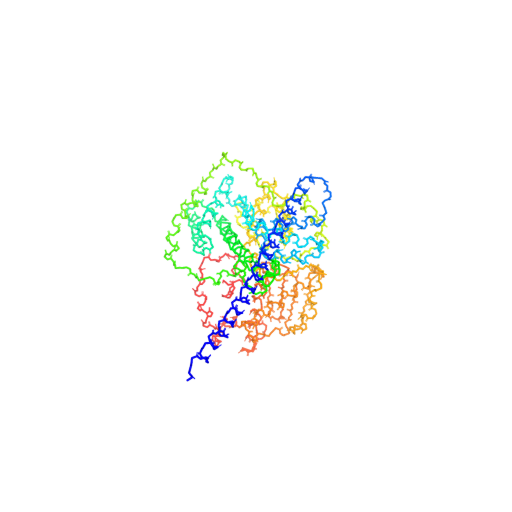
ATOM 1318 N N . LEU A 1 180 ? 6.008 26.473 -4.292 1.00 89.25 180 LEU A N 1
ATOM 1319 C CA . LEU A 1 180 ? 5.145 25.301 -4.420 1.00 89.25 180 LEU A CA 1
ATOM 1320 C C . LEU A 1 180 ? 3.717 25.632 -3.985 1.00 89.25 180 LEU A C 1
ATOM 1322 O O . LEU A 1 180 ? 3.488 26.426 -3.073 1.00 89.25 180 LEU A O 1
ATOM 1326 N N . ARG A 1 181 ? 2.734 24.967 -4.592 1.00 88.19 181 ARG A N 1
ATOM 1327 C CA . ARG A 1 181 ? 1.370 24.960 -4.049 1.00 88.19 181 ARG A CA 1
ATOM 1328 C C . ARG A 1 181 ? 1.299 24.045 -2.831 1.00 88.19 181 ARG A C 1
ATOM 1330 O O . ARG A 1 181 ? 1.984 23.025 -2.784 1.00 88.19 181 ARG A O 1
ATOM 1337 N N . ALA A 1 182 ? 0.386 24.345 -1.910 1.00 88.31 182 ALA A N 1
ATOM 1338 C CA . ALA A 1 182 ? 0.161 23.526 -0.718 1.00 88.31 182 ALA A CA 1
ATOM 1339 C C . ALA A 1 182 ? -0.129 22.049 -1.055 1.00 88.31 182 ALA A C 1
ATOM 1341 O O . ALA A 1 182 ? 0.387 21.159 -0.389 1.00 88.31 182 ALA A O 1
ATOM 1342 N N . GLY A 1 183 ? -0.874 21.780 -2.137 1.00 89.06 183 GLY A N 1
ATOM 1343 C CA . GLY A 1 183 ? -1.164 20.417 -2.604 1.00 89.06 183 GLY A CA 1
ATOM 1344 C C . GLY A 1 183 ? 0.053 19.638 -3.125 1.00 89.06 183 GLY A C 1
ATOM 1345 O O . GLY A 1 183 ? 0.041 18.413 -3.114 1.00 89.06 183 GLY A O 1
ATOM 1346 N N . ALA A 1 184 ? 1.137 20.312 -3.527 1.00 91.88 184 ALA A N 1
ATOM 1347 C CA . ALA A 1 184 ? 2.352 19.643 -3.998 1.00 91.88 184 ALA A CA 1
ATOM 1348 C C . ALA A 1 184 ? 3.215 19.104 -2.842 1.00 91.88 184 ALA A C 1
ATOM 1350 O O . ALA A 1 184 ? 3.984 18.165 -3.039 1.00 91.88 184 ALA A O 1
ATOM 1351 N N . VAL A 1 185 ? 3.076 19.666 -1.635 1.00 93.44 185 VAL A N 1
ATOM 1352 C CA . VAL A 1 185 ? 3.819 19.244 -0.435 1.00 93.44 185 VAL A CA 1
ATOM 1353 C C . VAL A 1 185 ? 3.567 17.771 -0.078 1.00 93.44 185 VAL A C 1
ATOM 1355 O O . VAL A 1 185 ? 4.549 17.031 0.003 1.00 93.44 185 VAL A O 1
ATOM 1358 N N . PRO A 1 186 ? 2.314 17.291 0.088 1.00 94.31 186 PRO A N 1
ATOM 1359 C CA . PRO A 1 186 ? 2.064 15.879 0.391 1.00 94.31 186 PRO A CA 1
ATOM 1360 C C . PRO A 1 186 ? 2.511 14.932 -0.733 1.00 94.31 186 PRO A C 1
ATOM 1362 O O . PRO A 1 186 ? 2.978 13.834 -0.451 1.00 94.31 186 PRO A O 1
ATOM 1365 N N . LEU A 1 187 ? 2.447 15.352 -2.003 1.00 95.50 187 LEU A N 1
ATOM 1366 C CA . LEU A 1 187 ? 2.946 14.547 -3.127 1.00 95.50 187 LEU A CA 1
ATOM 1367 C C . LEU A 1 187 ? 4.476 14.414 -3.104 1.00 95.50 187 LEU A C 1
ATOM 1369 O O . LEU A 1 187 ? 5.019 13.347 -3.403 1.00 95.50 187 LEU A O 1
ATOM 1373 N N . LEU A 1 188 ? 5.185 15.480 -2.723 1.00 95.38 188 LEU A N 1
ATOM 1374 C CA . LEU A 1 188 ? 6.640 15.452 -2.593 1.00 95.38 188 LEU A CA 1
ATOM 1375 C C . LEU A 1 188 ? 7.088 14.613 -1.388 1.00 95.38 188 LEU A C 1
ATOM 1377 O O . LEU A 1 188 ? 8.050 13.856 -1.511 1.00 95.38 188 LEU A O 1
ATOM 1381 N N . ASP A 1 189 ? 6.358 14.679 -0.271 1.00 94.25 189 ASP A N 1
ATOM 1382 C CA . ASP A 1 189 ? 6.563 13.807 0.896 1.00 94.25 189 ASP A CA 1
ATOM 1383 C C . ASP A 1 189 ? 6.369 12.326 0.529 1.00 94.25 189 ASP A C 1
ATOM 1385 O O . ASP A 1 189 ? 7.256 11.506 0.770 1.00 94.25 189 ASP A O 1
ATOM 1389 N N . ALA A 1 190 ? 5.269 11.991 -0.156 1.00 95.56 190 ALA A N 1
ATOM 1390 C CA . ALA A 1 190 ? 5.000 10.635 -0.638 1.00 95.56 190 ALA A CA 1
ATOM 1391 C C . ALA A 1 190 ? 6.081 10.132 -1.614 1.00 95.56 190 ALA A C 1
ATOM 1393 O O . ALA A 1 190 ? 6.501 8.976 -1.549 1.00 95.56 190 ALA A O 1
ATOM 1394 N N . THR A 1 191 ? 6.575 11.008 -2.497 1.00 96.56 191 THR A N 1
ATOM 1395 C CA . THR A 1 191 ? 7.666 10.694 -3.437 1.00 96.56 191 THR A CA 1
ATOM 1396 C C . THR A 1 191 ? 8.970 10.391 -2.701 1.00 96.56 191 THR A C 1
ATOM 1398 O O . THR A 1 191 ? 9.630 9.395 -3.004 1.00 96.56 191 THR A O 1
ATOM 1401 N N . ALA A 1 192 ? 9.332 11.215 -1.713 1.00 95.44 192 ALA A N 1
ATOM 1402 C CA . ALA A 1 192 ? 10.513 11.009 -0.876 1.00 95.44 192 ALA A CA 1
ATOM 1403 C C . ALA A 1 192 ? 10.438 9.692 -0.105 1.00 95.44 192 ALA A C 1
ATOM 1405 O O . ALA A 1 192 ? 11.397 8.919 -0.094 1.00 95.44 192 ALA A O 1
ATOM 1406 N N . LEU A 1 193 ? 9.272 9.408 0.471 1.00 94.12 193 LEU A N 1
ATOM 1407 C CA . LEU A 1 193 ? 9.013 8.188 1.217 1.00 94.12 193 LEU A CA 1
ATOM 1408 C C . LEU A 1 193 ? 9.122 6.931 0.346 1.00 94.12 193 LEU A C 1
ATOM 1410 O O . LEU A 1 193 ? 9.744 5.950 0.748 1.00 94.12 193 LEU A O 1
ATOM 1414 N N . LEU A 1 194 ? 8.567 6.972 -0.866 1.00 95.44 194 LEU A N 1
ATOM 1415 C CA . LEU A 1 194 ? 8.666 5.876 -1.824 1.00 95.44 194 LEU A CA 1
ATOM 1416 C C . LEU A 1 194 ? 10.121 5.624 -2.253 1.00 95.44 194 LEU A C 1
ATOM 1418 O O . LEU A 1 194 ? 10.572 4.478 -2.282 1.00 95.44 194 LEU A O 1
ATOM 1422 N N . ALA A 1 195 ? 10.882 6.682 -2.543 1.00 94.69 195 ALA A N 1
ATOM 1423 C CA . ALA A 1 195 ? 12.293 6.559 -2.906 1.00 94.69 195 ALA A CA 1
ATOM 1424 C C . ALA A 1 195 ? 13.144 5.999 -1.749 1.00 94.69 195 ALA A C 1
ATOM 1426 O O . ALA A 1 195 ? 14.026 5.167 -1.973 1.00 94.69 195 ALA A O 1
ATOM 1427 N N . PHE A 1 196 ? 12.841 6.393 -0.514 1.00 94.00 196 PHE A N 1
ATOM 1428 C CA . PHE A 1 196 ? 13.443 5.836 0.695 1.00 94.00 196 PHE A CA 1
ATOM 1429 C C . PHE A 1 196 ? 13.129 4.341 0.864 1.00 94.00 196 PHE A C 1
ATOM 1431 O O . PHE A 1 196 ? 14.030 3.531 1.103 1.00 94.00 196 PHE A O 1
ATOM 1438 N N . ASP A 1 197 ? 11.870 3.946 0.665 1.00 94.44 197 ASP A N 1
ATOM 1439 C CA . ASP A 1 197 ? 11.458 2.542 0.732 1.00 94.44 197 ASP A CA 1
ATOM 1440 C C . ASP A 1 197 ? 12.104 1.699 -0.367 1.00 94.44 197 ASP A C 1
ATOM 1442 O O . ASP A 1 197 ? 12.491 0.559 -0.110 1.00 94.44 197 ASP A O 1
ATOM 1446 N N . ARG A 1 198 ? 12.304 2.259 -1.566 1.00 94.94 198 ARG A N 1
ATOM 1447 C CA . ARG A 1 198 ? 13.046 1.603 -2.651 1.00 94.94 198 ARG A CA 1
ATOM 1448 C C . ARG A 1 198 ? 14.475 1.261 -2.220 1.00 94.94 198 ARG A C 1
ATOM 1450 O O . ARG A 1 198 ? 14.922 0.136 -2.443 1.00 94.94 198 ARG A O 1
ATOM 1457 N N . VAL A 1 199 ? 15.184 2.188 -1.565 1.00 93.75 199 VAL A N 1
ATOM 1458 C CA . VAL A 1 199 ? 16.543 1.932 -1.045 1.00 93.75 199 VAL A CA 1
ATOM 1459 C C . VAL A 1 199 ? 16.524 0.823 0.010 1.00 93.75 199 VAL A C 1
ATOM 1461 O O . VAL A 1 199 ? 17.340 -0.103 -0.058 1.00 93.75 199 VAL A O 1
ATOM 1464 N N . ARG A 1 200 ? 15.573 0.862 0.954 1.00 94.12 200 ARG A N 1
ATOM 1465 C CA . ARG A 1 200 ? 15.429 -0.184 1.981 1.00 94.12 200 ARG A CA 1
ATOM 1466 C C . ARG A 1 200 ? 15.116 -1.546 1.376 1.00 94.12 200 ARG A C 1
ATOM 1468 O O . ARG A 1 200 ? 15.778 -2.519 1.722 1.00 94.12 200 ARG A O 1
ATOM 1475 N N . ALA A 1 201 ? 14.169 -1.610 0.443 1.00 95.94 201 ALA A N 1
ATOM 1476 C CA . ALA A 1 201 ? 13.780 -2.839 -0.238 1.00 95.94 201 ALA A CA 1
ATOM 1477 C C . ALA A 1 201 ? 14.958 -3.483 -0.980 1.00 95.94 201 ALA A C 1
ATOM 1479 O O . ALA A 1 201 ? 15.135 -4.700 -0.914 1.00 95.94 201 ALA A O 1
ATOM 1480 N N . ARG A 1 202 ? 15.799 -2.672 -1.637 1.00 95.12 202 ARG A N 1
ATOM 1481 C CA . ARG A 1 202 ? 17.017 -3.146 -2.312 1.00 95.12 202 ARG A CA 1
ATOM 1482 C C . ARG A 1 202 ? 18.012 -3.768 -1.335 1.00 95.12 202 ARG A C 1
ATOM 1484 O O . ARG A 1 202 ? 18.434 -4.907 -1.521 1.00 95.12 202 ARG A O 1
ATOM 1491 N N . ARG A 1 203 ? 18.324 -3.073 -0.241 1.00 94.94 203 ARG A N 1
ATOM 1492 C CA . ARG A 1 203 ? 19.213 -3.613 0.801 1.00 94.94 203 ARG A CA 1
ATOM 1493 C C . ARG A 1 203 ? 18.637 -4.873 1.436 1.00 94.94 203 ARG A C 1
ATOM 1495 O O . ARG A 1 203 ? 19.352 -5.836 1.694 1.00 94.94 203 ARG A O 1
ATOM 1502 N N . ASP A 1 204 ? 17.336 -4.886 1.680 1.00 97.38 204 ASP A N 1
ATOM 1503 C CA . ASP A 1 204 ? 16.621 -6.029 2.228 1.00 97.38 204 ASP A CA 1
ATOM 1504 C C . ASP A 1 204 ? 16.709 -7.266 1.323 1.00 97.38 204 ASP A C 1
ATOM 1506 O O . ASP A 1 204 ? 17.018 -8.354 1.819 1.00 97.38 204 ASP A O 1
ATOM 1510 N N . VAL A 1 205 ? 16.514 -7.115 0.006 1.00 96.88 205 VAL A N 1
ATOM 1511 C CA . VAL A 1 205 ? 16.635 -8.240 -0.934 1.00 96.88 205 VAL A CA 1
ATOM 1512 C C . VAL A 1 205 ? 18.085 -8.703 -1.079 1.00 96.88 205 VAL A C 1
ATOM 1514 O O . VAL A 1 205 ? 18.332 -9.905 -1.098 1.00 96.88 205 VAL A O 1
ATOM 1517 N N . GLU A 1 206 ? 19.064 -7.795 -1.080 1.00 96.38 206 GLU A N 1
ATOM 1518 C CA . GLU A 1 206 ? 20.494 -8.143 -1.089 1.00 96.38 206 GLU A CA 1
ATOM 1519 C C . GLU A 1 206 ? 20.894 -8.943 0.163 1.00 96.38 206 GLU A C 1
ATOM 1521 O O . GLU A 1 206 ? 21.609 -9.953 0.079 1.00 96.38 206 GLU A O 1
ATOM 1526 N N . ARG A 1 207 ? 20.378 -8.547 1.336 1.00 97.56 207 ARG A N 1
ATOM 1527 C CA . ARG A 1 207 ? 20.553 -9.299 2.587 1.00 97.56 207 ARG A CA 1
ATOM 1528 C C . ARG A 1 207 ? 19.898 -10.676 2.507 1.00 97.56 207 ARG A C 1
ATOM 1530 O O . ARG A 1 207 ? 20.524 -11.653 2.920 1.00 97.56 207 ARG A O 1
ATOM 1537 N N . ALA A 1 208 ? 18.688 -10.773 1.960 1.00 97.50 208 ALA A N 1
ATOM 1538 C CA . ALA A 1 208 ? 17.984 -12.045 1.802 1.00 97.50 208 ALA A CA 1
ATOM 1539 C C . ALA A 1 208 ? 18.705 -12.987 0.823 1.00 97.50 208 ALA A C 1
ATOM 1541 O O . ALA A 1 208 ? 18.899 -14.159 1.136 1.00 97.50 208 ALA A O 1
ATOM 1542 N N . ILE A 1 209 ? 19.197 -12.472 -0.310 1.00 97.38 209 ILE A N 1
ATOM 1543 C CA . ILE A 1 209 ? 20.028 -13.212 -1.276 1.00 97.38 209 ILE A CA 1
ATOM 1544 C C . ILE A 1 209 ? 21.282 -13.750 -0.598 1.00 97.38 209 ILE A C 1
ATOM 1546 O O . ILE A 1 209 ? 21.628 -14.920 -0.768 1.00 97.38 209 ILE A O 1
ATOM 1550 N N . THR A 1 210 ? 21.949 -12.914 0.197 1.00 96.62 210 THR A N 1
ATOM 1551 C CA . THR A 1 210 ? 23.145 -13.310 0.944 1.00 96.62 210 THR A CA 1
ATOM 1552 C C . THR A 1 210 ? 22.834 -14.407 1.961 1.00 96.62 210 THR A C 1
ATOM 1554 O O . THR A 1 210 ? 23.619 -15.343 2.102 1.00 96.62 210 THR A O 1
ATOM 1557 N N . ALA A 1 211 ? 21.700 -14.317 2.659 1.00 96.62 211 ALA A N 1
ATOM 1558 C CA . ALA A 1 211 ? 21.264 -15.330 3.613 1.00 96.62 211 ALA A CA 1
ATOM 1559 C C . ALA A 1 211 ? 20.914 -16.658 2.921 1.00 96.62 211 ALA A C 1
ATOM 1561 O O . ALA A 1 211 ? 21.449 -17.694 3.307 1.00 96.62 211 ALA A O 1
ATOM 1562 N N . ALA A 1 212 ? 20.117 -16.623 1.849 1.00 96.00 212 ALA A N 1
ATOM 1563 C CA . ALA A 1 212 ? 19.764 -17.804 1.058 1.00 96.00 212 ALA A CA 1
ATOM 1564 C C . ALA A 1 212 ? 21.005 -18.485 0.462 1.00 96.00 212 ALA A C 1
ATOM 1566 O O . ALA A 1 212 ? 21.148 -19.699 0.532 1.00 96.00 212 ALA A O 1
ATOM 1567 N N . SER A 1 213 ? 21.963 -17.690 -0.021 1.00 94.06 213 SER A N 1
ATOM 1568 C CA . SER A 1 213 ? 23.248 -18.157 -0.562 1.00 94.06 213 SER A CA 1
ATOM 1569 C C . SER A 1 213 ? 24.186 -18.794 0.473 1.00 94.06 213 SER A C 1
ATOM 1571 O O . SER A 1 213 ? 25.221 -19.348 0.097 1.00 94.06 213 SER A O 1
ATOM 1573 N N . ARG A 1 214 ? 23.906 -18.638 1.773 1.00 91.06 214 ARG A N 1
ATOM 1574 C CA . ARG A 1 214 ? 24.664 -19.262 2.871 1.00 91.06 214 ARG A CA 1
ATOM 1575 C C . ARG A 1 214 ? 23.975 -20.506 3.439 1.00 91.06 214 ARG A C 1
ATOM 1577 O O . ARG A 1 214 ? 24.657 -21.249 4.140 1.00 91.06 214 ARG A O 1
ATOM 1584 N N . GLY A 1 215 ? 22.676 -20.671 3.186 1.00 89.00 215 GLY A N 1
ATOM 1585 C CA . GLY A 1 215 ? 21.877 -21.845 3.546 1.00 89.00 215 GLY A CA 1
ATOM 1586 C C . GLY A 1 215 ? 21.584 -22.700 2.314 1.00 89.00 215 GLY A C 1
ATOM 1587 O O . GLY A 1 215 ? 22.475 -22.908 1.498 1.00 89.00 215 GLY A O 1
ATOM 1588 N N . ASP A 1 216 ? 20.330 -23.122 2.154 1.00 86.25 216 ASP A N 1
ATOM 1589 C CA . ASP A 1 216 ? 19.920 -24.123 1.152 1.00 86.25 216 ASP A CA 1
ATOM 1590 C C . ASP A 1 216 ? 19.632 -23.546 -0.249 1.00 86.25 216 ASP A C 1
ATOM 1592 O O . ASP A 1 216 ? 19.172 -24.248 -1.146 1.00 86.25 216 ASP A O 1
ATOM 1596 N N . GLY A 1 217 ? 19.854 -22.246 -0.465 1.00 90.25 217 GLY A N 1
ATOM 1597 C CA . GLY A 1 217 ? 19.600 -21.586 -1.751 1.00 90.25 217 GLY A CA 1
ATOM 1598 C C . GLY A 1 217 ? 18.133 -21.234 -2.036 1.00 90.25 217 GLY A C 1
ATOM 1599 O O . GLY A 1 217 ? 17.856 -20.623 -3.070 1.00 90.25 217 GLY A O 1
ATOM 1600 N N . ASP A 1 218 ? 17.196 -21.543 -1.133 1.00 94.81 218 ASP A N 1
ATOM 1601 C CA . ASP A 1 218 ? 15.786 -21.160 -1.279 1.00 94.81 218 ASP A CA 1
ATOM 1602 C C . ASP A 1 218 ? 15.539 -19.717 -0.808 1.00 94.81 218 ASP A C 1
ATOM 1604 O O . ASP A 1 218 ? 15.275 -19.429 0.364 1.00 94.81 218 ASP A O 1
ATOM 1608 N N . LEU A 1 219 ? 15.621 -18.783 -1.757 1.00 96.56 219 LEU A N 1
ATOM 1609 C CA . LEU A 1 219 ? 15.363 -17.369 -1.503 1.00 96.56 219 LEU A CA 1
ATOM 1610 C C . LEU A 1 219 ? 13.925 -17.112 -1.041 1.00 96.56 219 LEU A C 1
ATOM 1612 O O . LEU A 1 219 ? 13.719 -16.312 -0.131 1.00 96.56 219 LEU A O 1
ATOM 1616 N N . LEU A 1 220 ? 12.928 -17.778 -1.629 1.00 96.69 220 LEU A N 1
ATOM 1617 C CA . LEU A 1 220 ? 11.529 -17.532 -1.278 1.00 96.69 220 LEU A CA 1
ATOM 1618 C C . LEU A 1 220 ? 11.229 -18.009 0.143 1.00 96.69 220 LEU A C 1
ATOM 1620 O O . LEU A 1 220 ? 10.486 -17.340 0.865 1.00 96.69 220 LEU A O 1
ATOM 1624 N N . GLN A 1 221 ? 11.827 -19.117 0.577 1.00 96.12 221 GLN A N 1
ATOM 1625 C CA . GLN A 1 221 ? 11.709 -19.558 1.961 1.00 96.12 221 GLN A CA 1
ATOM 1626 C C . GLN A 1 221 ? 12.333 -18.554 2.936 1.00 96.12 221 GLN A C 1
ATOM 1628 O O . GLN A 1 221 ? 11.693 -18.204 3.927 1.00 96.12 221 GLN A O 1
ATOM 1633 N N . VAL A 1 222 ? 13.519 -18.012 2.629 1.00 96.94 222 VAL A N 1
ATOM 1634 C CA . VAL A 1 222 ? 14.129 -16.941 3.439 1.00 96.94 222 VAL A CA 1
ATOM 1635 C C . VAL A 1 222 ? 13.209 -15.724 3.537 1.00 96.94 222 VAL A C 1
ATOM 1637 O O . VAL A 1 222 ? 13.027 -15.202 4.637 1.00 96.94 222 VAL A O 1
ATOM 1640 N N . ILE A 1 223 ? 12.591 -15.297 2.427 1.00 96.69 223 ILE A N 1
ATOM 1641 C CA . ILE A 1 223 ? 11.630 -14.184 2.443 1.00 96.69 223 ILE A CA 1
ATOM 1642 C C . ILE A 1 223 ? 10.448 -14.489 3.375 1.00 96.69 223 ILE A C 1
ATOM 1644 O O . ILE A 1 223 ? 10.155 -13.675 4.249 1.00 96.69 223 ILE A O 1
ATOM 1648 N N . ALA A 1 224 ? 9.807 -15.656 3.248 1.00 94.94 224 ALA A N 1
ATOM 1649 C CA . ALA A 1 224 ? 8.661 -16.017 4.092 1.00 94.94 224 ALA A CA 1
ATOM 1650 C C . ALA A 1 224 ? 9.015 -16.046 5.587 1.00 94.94 224 ALA A C 1
ATOM 1652 O O . ALA A 1 224 ? 8.285 -15.491 6.415 1.00 94.94 224 ALA A O 1
ATOM 1653 N N . THR A 1 225 ? 10.159 -16.638 5.938 1.00 95.44 225 THR A N 1
ATOM 1654 C CA . THR A 1 225 ? 10.649 -16.649 7.321 1.00 95.44 225 THR A CA 1
ATOM 1655 C C . THR A 1 225 ? 10.889 -15.225 7.821 1.00 95.44 225 THR A C 1
ATOM 1657 O O . THR A 1 225 ? 10.391 -14.845 8.877 1.00 95.44 225 THR A O 1
ATOM 1660 N N . TRP A 1 226 ? 11.582 -14.388 7.046 1.00 96.25 226 TRP A N 1
ATOM 1661 C CA . TRP A 1 226 ? 11.903 -13.017 7.454 1.00 96.25 226 TRP A CA 1
ATOM 1662 C C . TRP A 1 226 ? 10.683 -12.104 7.561 1.00 96.25 226 TRP A C 1
ATOM 1664 O O . TRP A 1 226 ? 10.698 -11.195 8.393 1.00 96.25 226 TRP A O 1
ATOM 1674 N N . ARG A 1 227 ? 9.628 -12.333 6.769 1.00 94.31 227 ARG A N 1
ATOM 1675 C CA . ARG A 1 227 ? 8.352 -11.618 6.926 1.00 94.31 227 ARG A CA 1
ATOM 1676 C C . ARG A 1 227 ? 7.657 -12.009 8.219 1.00 94.31 227 ARG A C 1
ATOM 1678 O O . ARG A 1 227 ? 7.257 -11.128 8.976 1.00 94.31 227 ARG A O 1
ATOM 1685 N N . THR A 1 228 ? 7.605 -13.306 8.518 1.00 91.25 228 THR A N 1
ATOM 1686 C CA . THR A 1 228 ? 7.055 -13.818 9.786 1.00 91.25 228 THR A CA 1
ATOM 1687 C C . THR A 1 228 ? 7.811 -13.244 10.992 1.00 91.25 228 THR A C 1
ATOM 1689 O O . THR A 1 228 ? 7.200 -12.803 11.961 1.00 91.25 228 THR A O 1
ATOM 1692 N N . GLU A 1 229 ? 9.141 -13.151 10.896 1.00 94.00 229 GLU A N 1
ATOM 1693 C CA . GLU A 1 229 ? 10.029 -12.577 11.919 1.00 94.00 229 GLU A CA 1
ATOM 1694 C C . GLU A 1 229 ? 10.114 -11.031 11.890 1.00 94.00 229 GLU A C 1
ATOM 1696 O O . GLU A 1 229 ? 10.862 -10.442 12.671 1.00 94.00 229 GLU A O 1
ATOM 1701 N N . ARG A 1 230 ? 9.395 -10.345 10.986 1.00 92.75 230 ARG A N 1
ATOM 1702 C CA . ARG A 1 230 ? 9.399 -8.871 10.821 1.00 92.75 230 ARG A CA 1
ATOM 1703 C C . ARG A 1 230 ? 10.806 -8.262 10.657 1.00 92.75 230 ARG A C 1
ATOM 1705 O O . ARG A 1 230 ? 11.167 -7.228 11.240 1.00 92.75 230 ARG A O 1
ATOM 1712 N N . ARG A 1 231 ? 11.644 -8.912 9.849 1.00 94.31 231 ARG A N 1
ATOM 1713 C CA . ARG A 1 231 ? 13.063 -8.550 9.656 1.00 94.31 231 ARG A CA 1
ATOM 1714 C C . ARG A 1 231 ? 13.322 -7.522 8.562 1.00 94.31 231 ARG A C 1
ATOM 1716 O O . ARG A 1 231 ? 14.383 -6.897 8.579 1.00 94.31 231 ARG A O 1
ATOM 1723 N N . PHE A 1 232 ? 12.377 -7.330 7.649 1.00 95.69 232 PHE A N 1
ATOM 1724 C CA . PHE A 1 232 ? 12.503 -6.362 6.563 1.00 95.69 232 PHE A CA 1
ATOM 1725 C C . PHE A 1 232 ? 12.414 -4.931 7.078 1.00 95.69 232 PHE A C 1
ATOM 1727 O O . PHE A 1 232 ? 11.435 -4.557 7.718 1.00 95.69 232 PHE A O 1
ATOM 1734 N N . ALA A 1 233 ? 13.438 -4.129 6.794 1.00 93.38 233 ALA A N 1
ATOM 1735 C CA . ALA A 1 233 ? 13.487 -2.730 7.194 1.00 93.38 233 ALA A CA 1
ATOM 1736 C C . ALA A 1 233 ? 12.450 -1.885 6.442 1.00 93.38 233 ALA A C 1
ATOM 1738 O O . ALA A 1 233 ? 11.884 -0.962 7.027 1.00 93.38 233 ALA A O 1
ATOM 1739 N N . VAL A 1 234 ? 12.166 -2.214 5.176 1.00 94.31 234 VAL A N 1
ATOM 1740 C CA . VAL A 1 234 ? 11.138 -1.515 4.384 1.00 94.31 234 VAL A CA 1
ATOM 1741 C C . VAL A 1 234 ? 9.724 -1.721 4.939 1.00 94.31 234 VAL A C 1
ATOM 1743 O O . VAL A 1 234 ? 8.866 -0.856 4.804 1.00 94.31 234 VAL A O 1
ATOM 1746 N N . GLU A 1 235 ? 9.475 -2.842 5.620 1.00 93.69 235 GLU A N 1
ATOM 1747 C CA . GLU A 1 235 ? 8.169 -3.152 6.214 1.00 93.69 235 GLU A CA 1
ATOM 1748 C C . GLU A 1 235 ? 8.036 -2.656 7.659 1.00 93.69 235 GLU A C 1
ATOM 1750 O O . GLU A 1 235 ? 6.986 -2.839 8.273 1.00 93.69 235 GLU A O 1
ATOM 1755 N N . ARG A 1 236 ? 9.080 -2.054 8.244 1.00 87.81 236 ARG A N 1
ATOM 1756 C CA . ARG A 1 236 ? 9.036 -1.549 9.623 1.00 87.81 236 ARG A CA 1
ATOM 1757 C C . ARG A 1 236 ? 8.373 -0.167 9.699 1.00 87.81 236 ARG A C 1
ATOM 1759 O O . ARG A 1 236 ? 8.585 0.666 8.813 1.00 87.81 236 ARG A O 1
ATOM 1766 N N . PRO A 1 237 ? 7.606 0.116 10.770 1.00 81.75 237 PRO A N 1
ATOM 1767 C CA . PRO A 1 237 ? 7.127 1.468 11.046 1.00 81.75 237 PRO A CA 1
ATOM 1768 C C . PRO A 1 237 ? 8.298 2.449 11.198 1.00 81.75 237 PRO A C 1
ATOM 1770 O O . PRO A 1 237 ? 9.276 2.126 11.866 1.00 81.75 237 PRO A O 1
ATOM 1773 N N . LEU A 1 238 ? 8.181 3.659 10.638 1.00 75.62 238 LEU A N 1
ATOM 1774 C CA . LEU A 1 238 ? 9.229 4.689 10.757 1.00 75.62 238 LEU A CA 1
ATOM 1775 C C . LEU A 1 238 ? 9.424 5.195 12.190 1.00 75.62 238 LEU A C 1
ATOM 1777 O O . LEU A 1 238 ? 10.516 5.623 12.535 1.00 75.62 238 LEU A O 1
ATOM 1781 N N . LEU A 1 239 ? 8.398 5.094 13.043 1.00 66.69 239 LEU A N 1
ATOM 1782 C CA . LEU A 1 239 ? 8.488 5.447 14.466 1.00 66.69 239 LEU A CA 1
ATOM 1783 C C . LEU A 1 239 ? 9.505 4.587 15.241 1.00 66.69 239 LEU A C 1
ATOM 1785 O O . LEU A 1 239 ? 9.847 4.924 16.369 1.00 66.69 239 LEU A O 1
ATOM 1789 N N . ALA A 1 240 ? 9.974 3.477 14.660 1.00 58.25 240 ALA A N 1
ATOM 1790 C CA . ALA A 1 240 ? 11.034 2.657 15.238 1.00 58.25 240 ALA A CA 1
ATOM 1791 C C . ALA A 1 240 ? 12.443 3.256 15.045 1.00 58.25 240 ALA A C 1
ATOM 1793 O O . ALA A 1 240 ? 13.387 2.780 15.676 1.00 58.25 240 ALA A O 1
ATOM 1794 N N . ASP A 1 241 ? 12.599 4.268 14.185 1.00 64.75 241 ASP A N 1
ATOM 1795 C CA . ASP A 1 241 ? 13.880 4.920 13.920 1.00 64.75 241 ASP A CA 1
ATOM 1796 C C . ASP A 1 241 ? 14.076 6.129 14.858 1.00 64.75 241 ASP A C 1
ATOM 1798 O O . ASP A 1 241 ? 13.158 6.912 15.098 1.00 64.75 241 ASP A O 1
ATOM 1802 N N . VAL A 1 242 ? 15.283 6.290 15.415 1.00 58.69 242 VAL A N 1
ATOM 1803 C CA . VAL A 1 242 ? 15.605 7.382 16.353 1.00 58.69 242 VAL A CA 1
ATOM 1804 C C . VAL A 1 242 ? 15.492 8.738 15.651 1.00 58.69 242 VAL A C 1
ATOM 1806 O O . VAL A 1 242 ? 16.156 8.963 14.636 1.00 58.69 242 VAL A O 1
ATOM 1809 N N . THR A 1 243 ? 14.709 9.659 16.226 1.00 64.44 243 THR A N 1
ATOM 1810 C CA . THR A 1 243 ? 14.550 11.023 15.706 1.00 64.44 243 THR A CA 1
ATOM 1811 C C . THR A 1 243 ? 15.913 11.707 15.574 1.00 64.44 243 THR A C 1
ATOM 1813 O O . THR A 1 243 ? 16.664 11.786 16.556 1.00 64.44 243 THR A O 1
ATOM 1816 N N . PRO A 1 244 ? 16.274 12.221 14.390 1.00 66.31 244 PRO A N 1
ATOM 1817 C CA . PRO A 1 244 ? 17.566 12.857 14.213 1.00 66.31 244 PRO A CA 1
ATOM 1818 C C . PRO A 1 244 ? 17.693 14.168 14.999 1.00 66.31 244 PRO A C 1
ATOM 1820 O O . PRO A 1 244 ? 16.703 14.836 15.293 1.00 66.31 244 PRO A O 1
ATOM 1823 N N . SER A 1 245 ? 18.926 14.602 15.294 1.00 75.25 245 SER A N 1
ATOM 1824 C CA . SER A 1 245 ? 19.106 15.881 15.989 1.00 75.25 245 SER A CA 1
ATOM 1825 C C . SER A 1 245 ? 18.671 17.069 15.105 1.00 75.25 245 SER A C 1
ATOM 1827 O O . SER A 1 245 ? 19.104 17.156 13.949 1.00 75.25 245 SER A O 1
ATOM 1829 N N . PRO A 1 246 ? 17.902 18.046 15.635 1.00 74.94 246 PRO A N 1
ATOM 1830 C CA . PRO A 1 246 ? 17.388 19.176 14.851 1.00 74.94 246 PRO A CA 1
ATOM 1831 C C . PRO A 1 246 ? 18.470 19.968 14.103 1.00 74.94 246 PRO A C 1
ATOM 1833 O O . PRO A 1 246 ? 18.264 20.407 12.973 1.00 74.94 246 PRO A O 1
ATOM 1836 N N . ARG A 1 247 ? 19.672 20.089 14.689 1.00 77.88 247 ARG A N 1
ATOM 1837 C CA . ARG A 1 247 ? 20.819 20.767 14.058 1.00 77.88 247 ARG A CA 1
ATOM 1838 C C . ARG A 1 247 ? 21.262 20.102 12.747 1.00 77.88 247 ARG A C 1
ATOM 1840 O O . ARG A 1 247 ? 21.624 20.807 11.811 1.00 77.88 247 ARG A O 1
ATOM 1847 N N . ARG A 1 248 ? 21.226 18.765 12.660 1.00 82.06 248 ARG A N 1
ATOM 1848 C CA . ARG A 1 248 ? 21.623 18.015 11.449 1.00 82.06 248 ARG A CA 1
ATOM 1849 C C . ARG A 1 248 ? 20.574 18.079 10.343 1.00 82.06 248 ARG A C 1
ATOM 1851 O O . ARG A 1 248 ? 20.926 17.939 9.172 1.00 82.06 248 ARG A O 1
ATOM 1858 N N . ILE A 1 249 ? 19.306 18.250 10.715 1.00 80.56 249 ILE A N 1
ATOM 1859 C CA . ILE A 1 249 ? 18.218 18.495 9.766 1.00 80.56 249 ILE A CA 1
ATOM 1860 C C . ILE A 1 249 ? 18.385 19.906 9.197 1.00 80.56 249 ILE A C 1
ATOM 1862 O O . ILE A 1 249 ? 18.469 20.077 7.983 1.00 80.56 249 ILE A O 1
ATOM 1866 N N . ALA A 1 250 ? 18.544 20.908 10.068 1.00 83.31 250 ALA A N 1
ATOM 1867 C CA . ALA A 1 250 ? 18.663 22.312 9.676 1.00 83.31 250 ALA A CA 1
ATOM 1868 C C . ALA A 1 250 ? 19.788 22.569 8.656 1.00 83.31 250 ALA A C 1
ATOM 1870 O O . ALA A 1 250 ? 19.589 23.328 7.708 1.00 83.31 250 ALA A O 1
ATOM 1871 N N . SER A 1 251 ? 20.940 21.897 8.787 1.00 88.44 251 SER A N 1
ATOM 1872 C CA . SER A 1 251 ? 22.056 22.051 7.840 1.00 88.44 251 SER A CA 1
ATOM 1873 C C . SER A 1 251 ? 21.753 21.534 6.425 1.00 88.44 251 SER A C 1
ATOM 1875 O O . SER A 1 251 ? 22.418 21.948 5.478 1.00 88.44 251 SER A O 1
ATOM 1877 N N . ARG A 1 252 ? 20.756 20.654 6.259 1.00 89.19 252 ARG A N 1
ATOM 1878 C CA . ARG A 1 252 ? 20.335 20.086 4.965 1.00 89.19 252 ARG A CA 1
ATOM 1879 C C . ARG A 1 252 ? 19.164 20.822 4.327 1.00 89.19 252 ARG A C 1
ATOM 1881 O O . ARG A 1 252 ? 19.024 20.795 3.108 1.00 89.19 252 ARG A O 1
ATOM 1888 N N . VAL A 1 253 ? 18.334 21.493 5.125 1.00 91.38 253 VAL A N 1
ATOM 1889 C CA . VAL A 1 253 ? 17.114 22.148 4.628 1.00 91.38 253 VAL A CA 1
ATOM 1890 C C . VAL A 1 253 ? 17.434 23.206 3.573 1.00 91.38 253 VAL A C 1
ATOM 1892 O O . VAL A 1 253 ? 16.778 23.244 2.541 1.00 91.38 253 VAL A O 1
ATOM 1895 N N . ARG A 1 254 ? 18.465 24.037 3.776 1.00 93.19 254 ARG A N 1
ATOM 1896 C CA . ARG A 1 254 ? 18.804 25.119 2.835 1.00 93.19 254 ARG A CA 1
ATOM 1897 C C . ARG A 1 254 ? 19.189 24.623 1.428 1.00 93.19 254 ARG A C 1
ATOM 1899 O O . ARG A 1 254 ? 18.586 25.119 0.476 1.00 93.19 254 ARG A O 1
ATOM 1906 N N . PRO A 1 255 ? 20.147 23.688 1.249 1.00 93.44 255 PRO A N 1
ATOM 1907 C CA . PRO A 1 255 ? 20.445 23.160 -0.084 1.00 93.44 255 PRO A CA 1
ATOM 1908 C C . PRO A 1 255 ? 19.259 22.394 -0.686 1.00 93.44 255 PRO A C 1
ATOM 1910 O O . PRO A 1 255 ? 19.009 22.517 -1.883 1.00 93.44 255 PRO A O 1
ATOM 1913 N N . MET A 1 256 ? 18.482 21.676 0.135 1.00 93.94 256 MET A N 1
ATOM 1914 C CA . MET A 1 256 ? 17.282 20.965 -0.320 1.00 93.94 256 MET A CA 1
ATOM 1915 C C . MET A 1 256 ? 16.217 21.918 -0.865 1.00 93.94 256 MET A C 1
ATOM 1917 O O . MET A 1 256 ? 15.657 21.696 -1.934 1.00 93.94 256 MET A O 1
ATOM 1921 N N . LEU A 1 257 ? 15.974 23.013 -0.146 1.00 95.62 257 LEU A N 1
ATOM 1922 C CA . LEU A 1 257 ? 15.041 24.057 -0.537 1.00 95.62 257 LEU A CA 1
ATOM 1923 C C . LEU A 1 257 ? 15.445 24.680 -1.870 1.00 95.62 257 LEU A C 1
ATOM 1925 O O . LEU A 1 257 ? 14.608 24.783 -2.757 1.00 95.62 257 LEU A O 1
ATOM 1929 N N . ALA A 1 258 ? 16.724 25.019 -2.046 1.00 94.81 258 ALA A N 1
ATOM 1930 C CA . ALA A 1 258 ? 17.216 25.564 -3.309 1.00 94.81 258 ALA A CA 1
ATOM 1931 C C . ALA A 1 258 ? 17.010 24.588 -4.485 1.00 94.81 258 ALA A C 1
ATOM 1933 O O . ALA A 1 258 ? 16.577 25.004 -5.558 1.00 94.81 258 ALA A O 1
ATOM 1934 N N . ALA A 1 259 ? 17.264 23.290 -4.281 1.00 94.50 259 ALA A N 1
ATOM 1935 C CA . ALA A 1 259 ? 17.044 22.266 -5.304 1.00 94.50 259 ALA A CA 1
ATOM 1936 C C . ALA A 1 259 ? 15.556 22.109 -5.663 1.00 94.50 259 ALA A C 1
ATOM 1938 O O . ALA A 1 259 ? 15.209 22.042 -6.842 1.00 94.50 259 ALA A O 1
ATOM 1939 N N . ILE A 1 260 ? 14.672 22.098 -4.660 1.00 93.94 260 ILE A N 1
ATOM 1940 C CA . ILE A 1 260 ? 13.218 22.031 -4.855 1.00 93.94 260 ILE A CA 1
ATOM 1941 C C . ILE A 1 260 ? 12.708 23.283 -5.573 1.00 93.94 260 ILE A C 1
ATOM 1943 O O . ILE A 1 260 ? 11.932 23.170 -6.518 1.00 93.94 260 ILE A O 1
ATOM 1947 N N . GLU A 1 261 ? 13.148 24.474 -5.162 1.00 92.62 261 GLU A N 1
ATOM 1948 C CA . GLU A 1 261 ? 12.746 25.734 -5.790 1.00 92.62 261 GLU A CA 1
ATOM 1949 C C . GLU A 1 261 ? 13.211 25.811 -7.252 1.00 92.62 261 GLU A C 1
ATOM 1951 O O . GLU A 1 261 ? 12.468 26.302 -8.102 1.00 92.62 261 GLU A O 1
ATOM 1956 N N . LEU A 1 262 ? 14.407 25.300 -7.565 1.00 91.06 262 LEU A N 1
ATOM 1957 C CA . LEU A 1 262 ? 14.907 25.205 -8.937 1.00 91.06 262 LEU A CA 1
ATOM 1958 C C . LEU A 1 262 ? 14.079 24.217 -9.773 1.00 91.06 262 LEU A C 1
ATOM 1960 O O . LEU A 1 262 ? 13.645 24.549 -10.877 1.00 91.06 262 LEU A O 1
ATOM 1964 N N . ALA A 1 263 ? 13.811 23.025 -9.236 1.00 90.50 263 ALA A N 1
ATOM 1965 C CA . ALA A 1 263 ? 13.000 22.011 -9.903 1.00 90.50 263 ALA A CA 1
ATOM 1966 C C . ALA A 1 263 ? 11.568 22.500 -10.172 1.00 90.50 263 ALA A C 1
ATOM 1968 O O . ALA A 1 263 ? 11.058 22.336 -11.277 1.00 90.50 263 ALA A O 1
ATOM 1969 N N . ALA A 1 264 ? 10.945 23.176 -9.204 1.00 87.31 264 ALA A N 1
ATOM 1970 C CA . ALA A 1 264 ? 9.596 23.724 -9.333 1.00 87.31 264 ALA A CA 1
ATOM 1971 C C . ALA A 1 264 ? 9.479 24.814 -10.413 1.00 87.31 264 ALA A C 1
ATOM 1973 O O . ALA A 1 264 ? 8.415 24.992 -10.998 1.00 87.31 264 ALA A O 1
ATOM 1974 N N . ARG A 1 265 ? 10.570 25.541 -10.691 1.00 86.00 265 ARG A N 1
ATOM 1975 C CA . ARG A 1 265 ? 10.637 26.567 -11.748 1.00 86.00 265 ARG A CA 1
ATOM 1976 C C . ARG A 1 265 ? 11.027 26.002 -13.114 1.00 86.00 265 ARG A C 1
ATOM 1978 O O . ARG A 1 265 ? 11.084 26.756 -14.084 1.00 86.00 265 ARG A O 1
ATOM 1985 N N . THR A 1 266 ? 11.336 24.709 -13.198 1.00 81.62 266 THR A N 1
ATOM 1986 C CA . THR A 1 266 ? 11.783 24.081 -14.441 1.00 81.62 266 THR A CA 1
ATOM 1987 C C . THR A 1 266 ? 10.613 23.973 -15.417 1.00 81.62 266 THR A C 1
ATOM 1989 O O . THR A 1 266 ? 9.753 23.103 -15.296 1.00 81.62 266 THR A O 1
ATOM 1992 N N . ARG A 1 267 ? 10.611 24.860 -16.415 1.00 67.19 267 ARG A N 1
ATOM 1993 C CA . ARG A 1 267 ? 9.733 24.808 -17.586 1.00 67.19 267 ARG A CA 1
ATOM 1994 C C . ARG A 1 267 ? 10.458 24.088 -18.708 1.00 67.19 267 ARG A C 1
ATOM 1996 O O . ARG A 1 267 ? 11.002 24.722 -19.605 1.00 67.19 267 ARG A O 1
ATOM 2003 N N . ASP A 1 268 ? 10.560 22.771 -18.616 1.00 54.72 268 ASP A N 1
ATOM 2004 C CA . ASP A 1 268 ? 11.210 22.019 -19.686 1.00 54.72 268 ASP A CA 1
ATOM 2005 C C . ASP A 1 268 ? 10.216 21.832 -20.843 1.00 54.72 268 ASP A C 1
ATOM 2007 O O . ASP A 1 268 ? 9.394 20.919 -20.836 1.00 54.72 268 ASP A O 1
ATOM 2011 N N . SER A 1 269 ? 10.243 22.751 -21.813 1.00 47.31 269 SER A N 1
ATOM 2012 C CA . SER A 1 269 ? 9.529 22.634 -23.094 1.00 47.31 269 SER A CA 1
ATOM 2013 C C . SER A 1 269 ? 10.333 21.858 -24.145 1.00 47.31 269 SER A C 1
ATOM 2015 O O . SER A 1 269 ? 9.804 21.543 -25.210 1.00 47.31 269 SER A O 1
ATOM 2017 N N . LEU A 1 270 ? 11.603 21.539 -23.856 1.00 46.44 270 LEU A N 1
ATOM 2018 C CA . LEU A 1 270 ? 12.540 20.905 -24.790 1.00 46.44 270 LEU A CA 1
ATOM 2019 C C . LEU A 1 270 ? 12.750 19.407 -24.525 1.00 46.44 270 LEU A C 1
ATOM 2021 O O . LEU A 1 270 ? 13.213 18.693 -25.412 1.00 46.44 270 LEU A O 1
ATOM 2025 N N . TYR A 1 271 ? 12.331 18.907 -23.362 1.00 43.47 271 TYR A N 1
ATOM 2026 C CA . TYR A 1 271 ? 12.194 17.481 -23.084 1.00 43.47 271 TYR A CA 1
ATOM 2027 C C . TYR A 1 271 ? 10.715 17.115 -22.961 1.00 43.47 271 TYR A C 1
ATOM 2029 O O . TYR A 1 271 ? 10.172 16.993 -21.864 1.00 43.47 271 TYR A O 1
ATOM 2037 N N . VAL A 1 272 ? 10.058 16.854 -24.096 1.00 42.97 272 VAL A N 1
ATOM 2038 C CA . VAL A 1 272 ? 8.907 15.940 -24.087 1.00 42.97 272 VAL A CA 1
ATOM 2039 C C . VAL A 1 272 ? 9.486 14.555 -23.822 1.00 42.97 272 VAL A C 1
ATOM 2041 O O . VAL A 1 272 ? 9.740 13.773 -24.741 1.00 42.97 272 VAL A O 1
ATOM 2044 N N . GLU A 1 273 ? 9.787 14.268 -22.556 1.00 45.62 273 GLU A N 1
ATOM 2045 C CA . GLU A 1 273 ? 10.035 12.900 -22.141 1.00 45.62 273 GLU A CA 1
ATOM 2046 C C . GLU A 1 273 ? 8.800 12.113 -22.575 1.00 45.62 273 GLU A C 1
ATOM 2048 O O . GLU A 1 273 ? 7.665 12.453 -22.231 1.00 45.62 273 GLU A O 1
ATOM 2053 N N . ARG A 1 274 ? 9.020 11.123 -23.444 1.00 44.88 274 ARG A N 1
ATOM 2054 C CA . ARG A 1 274 ? 7.971 10.240 -23.950 1.00 44.88 274 ARG A CA 1
ATOM 2055 C C . ARG A 1 274 ? 7.135 9.818 -22.736 1.00 44.88 274 ARG A C 1
ATOM 2057 O O . ARG A 1 274 ? 7.754 9.319 -21.793 1.00 44.88 274 ARG A O 1
ATOM 2064 N N . PRO A 1 275 ? 5.800 10.016 -22.725 1.00 51.78 275 PRO A N 1
ATOM 2065 C CA . PRO A 1 275 ? 4.991 9.703 -21.555 1.00 51.78 275 PRO A CA 1
ATOM 2066 C C . PRO A 1 275 ? 5.355 8.299 -21.091 1.00 51.78 275 PRO A C 1
ATOM 2068 O O . PRO A 1 275 ? 5.330 7.355 -21.893 1.00 51.78 275 PRO A O 1
ATOM 2071 N N . LEU A 1 276 ? 5.811 8.199 -19.837 1.00 58.59 276 LEU A N 1
ATOM 2072 C CA . LEU A 1 276 ? 6.224 6.936 -19.241 1.00 58.59 276 LEU A CA 1
ATOM 2073 C C . LEU A 1 276 ? 5.110 5.931 -19.514 1.00 58.59 276 LEU A C 1
ATOM 2075 O O . LEU A 1 276 ? 3.947 6.165 -19.182 1.00 58.59 276 LEU A O 1
ATOM 2079 N N . ALA A 1 277 ? 5.455 4.843 -20.207 1.00 67.69 277 ALA A N 1
ATOM 2080 C CA . ALA A 1 277 ? 4.480 3.815 -20.524 1.00 67.69 277 ALA A CA 1
ATOM 2081 C C . ALA A 1 277 ? 3.813 3.371 -19.220 1.00 67.69 277 ALA A C 1
ATOM 2083 O O . ALA A 1 277 ? 4.514 3.107 -18.243 1.00 67.69 277 ALA A O 1
ATOM 2084 N N . ALA A 1 278 ? 2.479 3.300 -19.218 1.00 79.88 278 ALA A N 1
ATOM 2085 C CA . ALA A 1 278 ? 1.723 2.882 -18.047 1.00 79.88 278 ALA A CA 1
ATOM 2086 C C . ALA A 1 278 ? 2.336 1.600 -17.445 1.00 79.88 278 ALA A C 1
ATOM 2088 O O . ALA A 1 278 ? 2.637 0.673 -18.212 1.00 79.88 278 ALA A O 1
ATOM 2089 N N . PRO A 1 279 ? 2.487 1.512 -16.108 1.00 87.69 279 PRO A N 1
ATOM 2090 C CA . PRO A 1 279 ? 3.077 0.341 -15.450 1.00 87.69 279 PRO A CA 1
ATOM 2091 C C . PRO A 1 279 ? 2.405 -0.980 -15.855 1.00 87.69 279 PRO A C 1
ATOM 2093 O O . PRO A 1 279 ? 3.046 -2.027 -15.938 1.00 87.69 279 PRO A O 1
ATOM 2096 N N . MET A 1 280 ? 1.107 -0.924 -16.174 1.00 90.69 280 MET A N 1
ATOM 2097 C CA . MET A 1 280 ? 0.335 -2.029 -16.733 1.00 90.69 280 MET A CA 1
ATOM 2098 C C . MET A 1 280 ? -0.266 -1.645 -18.097 1.00 90.69 280 MET A C 1
ATOM 2100 O O . MET A 1 280 ? -0.878 -0.583 -18.214 1.00 90.69 280 MET A O 1
ATOM 2104 N N . PRO A 1 281 ? -0.170 -2.508 -19.127 1.00 89.38 281 PRO A N 1
ATOM 2105 C CA . PRO A 1 281 ? -0.872 -2.306 -20.394 1.00 89.38 281 PRO A CA 1
ATOM 2106 C C . PRO A 1 281 ? -2.401 -2.331 -20.235 1.00 89.38 281 PRO A C 1
ATOM 2108 O O . PRO A 1 281 ? -2.941 -3.135 -19.473 1.00 89.38 281 PRO A O 1
ATOM 2111 N N . ALA A 1 282 ? -3.114 -1.519 -21.022 1.00 87.44 282 ALA A N 1
ATOM 2112 C CA . ALA A 1 282 ? -4.579 -1.435 -20.975 1.00 87.44 282 ALA A CA 1
ATOM 2113 C C . ALA A 1 282 ? -5.281 -2.780 -21.265 1.00 87.44 282 ALA A C 1
ATOM 2115 O O . ALA A 1 282 ? -6.308 -3.081 -20.665 1.00 87.44 282 ALA A O 1
ATOM 2116 N N . SER A 1 283 ? -4.708 -3.632 -22.124 1.00 88.12 283 SER A N 1
ATOM 2117 C CA . SER A 1 283 ? -5.232 -4.981 -22.396 1.00 88.12 283 SER A CA 1
ATOM 2118 C C . SER A 1 283 ? -5.245 -5.868 -21.144 1.00 88.12 283 SER A C 1
ATOM 2120 O O . SER A 1 283 ? -6.225 -6.569 -20.892 1.00 88.12 283 SER A O 1
ATOM 2122 N N . ALA A 1 284 ? -4.199 -5.791 -20.315 1.00 91.50 284 ALA A N 1
ATOM 2123 C CA . ALA A 1 284 ? -4.147 -6.476 -19.027 1.00 91.50 284 ALA A CA 1
ATOM 2124 C C . ALA A 1 284 ? -5.126 -5.866 -18.013 1.00 91.50 284 ALA A C 1
ATOM 2126 O O . ALA A 1 284 ? -5.789 -6.612 -17.295 1.00 91.50 284 ALA A O 1
ATOM 2127 N N . ALA A 1 285 ? -5.285 -4.537 -18.007 1.00 90.81 285 ALA A N 1
ATOM 2128 C CA . ALA A 1 285 ? -6.288 -3.857 -17.183 1.00 90.81 285 ALA A CA 1
ATOM 2129 C C . ALA A 1 285 ? -7.712 -4.350 -17.491 1.00 90.81 285 ALA A C 1
ATOM 2131 O O . ALA A 1 285 ? -8.465 -4.700 -16.585 1.00 90.81 285 ALA A O 1
ATOM 2132 N N . ASN A 1 286 ? -8.053 -4.445 -18.778 1.00 88.94 286 ASN A N 1
ATOM 2133 C CA . ASN A 1 286 ? -9.363 -4.899 -19.240 1.00 88.94 286 ASN A CA 1
ATOM 2134 C C . ASN A 1 286 ? -9.618 -6.370 -18.880 1.00 88.94 286 ASN A C 1
ATOM 2136 O O . ASN A 1 286 ? -10.705 -6.714 -18.419 1.00 88.94 286 ASN A O 1
ATOM 2140 N N . ALA A 1 287 ? -8.613 -7.239 -19.029 1.00 89.56 287 ALA A N 1
ATOM 2141 C CA . ALA A 1 287 ? -8.720 -8.633 -18.600 1.00 89.56 287 ALA A CA 1
ATOM 2142 C C . ALA A 1 287 ? -8.896 -8.757 -17.073 1.00 89.56 287 ALA A C 1
ATOM 2144 O O . ALA A 1 287 ? -9.712 -9.555 -16.615 1.00 89.56 287 ALA A O 1
ATOM 2145 N N . MET A 1 288 ? -8.196 -7.938 -16.279 1.00 88.62 288 MET A N 1
ATOM 2146 C CA . MET A 1 288 ? -8.404 -7.872 -14.826 1.00 88.62 288 MET A CA 1
ATOM 2147 C C . MET A 1 288 ? -9.813 -7.387 -14.463 1.00 88.62 288 MET A C 1
ATOM 2149 O O . MET A 1 288 ? -10.418 -7.947 -13.551 1.00 88.62 288 MET A O 1
ATOM 2153 N N . ALA A 1 289 ? -10.372 -6.408 -15.183 1.00 86.38 289 ALA A N 1
ATOM 2154 C CA . ALA A 1 289 ? -11.726 -5.903 -14.931 1.00 86.38 289 ALA A CA 1
ATOM 2155 C C . ALA A 1 289 ? -12.793 -7.000 -15.016 1.00 86.38 289 ALA A C 1
ATOM 2157 O O . ALA A 1 289 ? -13.675 -7.075 -14.161 1.00 86.38 289 ALA A O 1
ATOM 2158 N N . LEU A 1 290 ? -12.662 -7.892 -16.000 1.00 83.75 290 LEU A N 1
ATOM 2159 C CA . LEU A 1 290 ? -13.547 -9.046 -16.169 1.00 83.75 290 LEU A CA 1
ATOM 2160 C C . LEU A 1 290 ? -13.391 -10.093 -15.055 1.00 83.75 290 LEU A C 1
ATOM 2162 O O . LEU A 1 290 ? -14.338 -10.810 -14.755 1.00 83.75 290 LEU A O 1
ATOM 2166 N N . LEU A 1 291 ? -12.206 -10.206 -14.448 1.00 79.50 291 LEU A N 1
ATOM 2167 C CA . LEU A 1 291 ? -11.959 -11.132 -13.340 1.00 79.50 291 LEU A CA 1
ATOM 2168 C C . LEU A 1 291 ? -12.490 -10.576 -12.012 1.00 79.50 291 LEU A C 1
ATOM 2170 O O . LEU A 1 291 ? -13.081 -11.304 -11.211 1.00 79.50 291 LEU A O 1
ATOM 2174 N N . ILE A 1 292 ? -12.257 -9.284 -11.767 1.00 74.31 292 ILE A N 1
ATOM 2175 C CA . ILE A 1 292 ? -12.629 -8.615 -10.520 1.00 74.31 292 ILE A CA 1
ATOM 2176 C C . ILE A 1 292 ? -14.144 -8.597 -10.350 1.00 74.31 292 ILE A C 1
ATOM 2178 O O . ILE A 1 292 ? -14.589 -8.831 -9.236 1.00 74.31 292 ILE A O 1
ATOM 2182 N N . SER A 1 293 ? -14.940 -8.457 -11.413 1.00 61.56 293 SER A N 1
ATOM 2183 C CA . SER A 1 293 ? -16.408 -8.553 -11.320 1.00 61.56 293 SER A CA 1
ATOM 2184 C C . SER A 1 293 ? -16.921 -9.878 -10.726 1.00 61.56 293 SER A C 1
ATOM 2186 O O . SER A 1 293 ? -18.057 -9.932 -10.264 1.00 61.56 293 SER A O 1
ATOM 2188 N N . VAL A 1 294 ? -16.086 -10.927 -10.684 1.00 56.31 294 VAL A N 1
ATOM 2189 C CA . VAL A 1 294 ? -16.423 -12.262 -10.158 1.00 56.31 294 VAL A CA 1
ATOM 2190 C C . VAL A 1 294 ? -15.681 -12.589 -8.851 1.00 56.31 294 VAL A C 1
ATOM 2192 O O . VAL A 1 294 ? -16.175 -13.365 -8.034 1.00 56.31 294 VAL A O 1
ATOM 2195 N N . ARG A 1 295 ? -14.480 -12.033 -8.633 1.00 62.50 295 ARG A N 1
ATOM 2196 C CA . ARG A 1 295 ? -13.610 -12.331 -7.474 1.00 62.50 295 ARG A CA 1
ATOM 2197 C C . ARG A 1 295 ? -12.912 -11.078 -6.940 1.00 62.50 295 ARG A C 1
ATOM 2199 O O . ARG A 1 295 ? -11.681 -11.008 -6.899 1.00 62.50 295 ARG A O 1
ATOM 2206 N N . THR A 1 296 ? -13.698 -10.081 -6.550 1.00 69.50 296 THR A N 1
ATOM 2207 C CA . THR A 1 296 ? -13.196 -8.830 -5.973 1.00 69.50 296 THR A CA 1
ATOM 2208 C C . THR A 1 296 ? -12.445 -9.077 -4.656 1.00 69.50 296 THR A C 1
ATOM 2210 O O . THR A 1 296 ? -12.858 -9.890 -3.825 1.00 69.50 296 THR A O 1
ATOM 2213 N N . ARG A 1 297 ? -11.343 -8.351 -4.430 1.00 80.31 297 ARG A N 1
ATOM 2214 C CA . ARG A 1 297 ? -10.717 -8.244 -3.101 1.00 80.31 297 ARG A CA 1
ATOM 2215 C C . ARG A 1 297 ? -11.487 -7.243 -2.224 1.00 80.31 297 ARG A C 1
ATOM 2217 O O . ARG A 1 297 ? -12.035 -6.294 -2.790 1.00 80.31 297 ARG A O 1
ATOM 2224 N N . PRO A 1 298 ? -11.494 -7.419 -0.886 1.00 84.62 298 PRO A N 1
ATOM 2225 C CA . PRO A 1 298 ? -12.081 -6.453 0.039 1.00 84.62 298 PRO A CA 1
ATOM 2226 C C . PRO A 1 298 ? -11.559 -5.038 -0.197 1.00 84.62 298 PRO A C 1
ATOM 2228 O O . PRO A 1 298 ? -10.432 -4.849 -0.669 1.00 84.62 298 PRO A O 1
ATOM 2231 N N . ALA A 1 299 ? -12.381 -4.045 0.136 1.00 84.56 299 ALA A N 1
ATOM 2232 C CA . ALA A 1 299 ? -11.952 -2.657 0.078 1.00 84.56 299 ALA A CA 1
ATOM 2233 C C . ALA A 1 299 ? -10.789 -2.421 1.057 1.00 84.56 299 ALA A C 1
ATOM 2235 O O . ALA A 1 299 ? -10.813 -2.889 2.194 1.00 84.56 299 ALA A O 1
ATOM 2236 N N . GLN A 1 300 ? -9.782 -1.682 0.600 1.00 87.56 300 GLN A N 1
ATOM 2237 C CA . GLN A 1 300 ? -8.641 -1.239 1.384 1.00 87.56 300 GLN A CA 1
ATOM 2238 C C . GLN A 1 300 ? -8.822 0.249 1.725 1.00 87.56 300 GLN A C 1
ATOM 2240 O O . GLN A 1 300 ? -8.809 1.100 0.829 1.00 87.56 300 GLN A O 1
ATOM 2245 N N . PRO A 1 301 ? -8.988 0.575 3.013 1.00 84.50 301 PRO A N 1
ATOM 2246 C CA . PRO A 1 301 ? -9.177 1.931 3.532 1.00 84.50 301 PRO A CA 1
ATOM 2247 C C . PRO A 1 301 ? -8.156 2.940 3.011 1.00 84.50 301 PRO A C 1
ATOM 2249 O O . PRO A 1 301 ? -8.515 4.028 2.583 1.00 84.50 301 PRO A O 1
ATOM 2252 N N . GLN A 1 302 ? -6.888 2.543 2.967 1.00 88.38 302 GLN A N 1
ATOM 2253 C CA . GLN A 1 302 ? -5.769 3.359 2.511 1.00 88.38 302 GLN A CA 1
ATOM 2254 C C . GLN A 1 302 ? -5.955 3.786 1.050 1.00 88.38 302 GLN A C 1
ATOM 2256 O O . GLN A 1 302 ? -5.727 4.940 0.718 1.00 88.38 302 GLN A O 1
ATOM 2261 N N . VAL A 1 303 ? -6.449 2.892 0.188 1.00 90.44 303 VAL A N 1
ATOM 2262 C CA . VAL A 1 303 ? -6.756 3.221 -1.213 1.00 90.44 303 VAL A CA 1
ATOM 2263 C C . VAL A 1 303 ? -7.937 4.185 -1.297 1.00 90.44 303 VAL A C 1
ATOM 2265 O O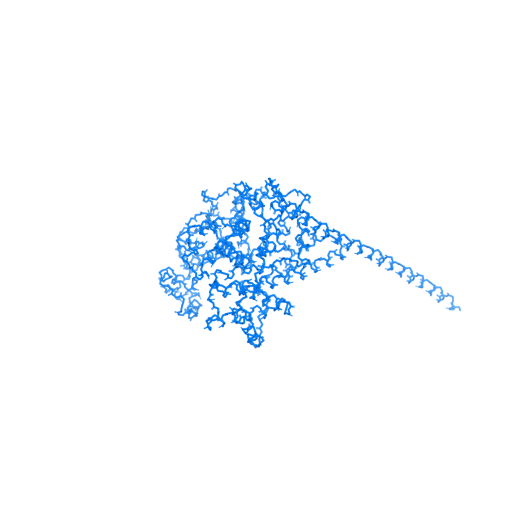 . VAL A 1 303 ? -7.874 5.171 -2.027 1.00 90.44 303 VAL A O 1
ATOM 2268 N N . ARG A 1 304 ? -9.004 3.929 -0.531 1.00 86.69 304 ARG A N 1
ATOM 2269 C CA . ARG A 1 304 ? -10.202 4.782 -0.506 1.00 86.69 304 ARG A CA 1
ATOM 2270 C C . ARG A 1 304 ? -9.895 6.203 -0.035 1.00 86.69 304 ARG A C 1
ATOM 2272 O O . ARG A 1 304 ? -10.374 7.151 -0.648 1.00 86.69 304 ARG A O 1
ATOM 2279 N N . LEU A 1 305 ? -9.097 6.343 1.021 1.00 84.88 305 LEU A N 1
ATOM 2280 C CA . LEU A 1 305 ? -8.694 7.637 1.567 1.00 84.88 305 LEU A CA 1
ATOM 2281 C C . LEU A 1 305 ? -7.786 8.389 0.598 1.00 84.88 305 LEU A C 1
ATOM 2283 O O . LEU A 1 305 ? -8.065 9.535 0.278 1.00 84.88 305 LEU A O 1
ATOM 2287 N N . SER A 1 306 ? -6.779 7.728 0.029 1.00 88.44 306 SER A N 1
ATOM 2288 C CA . SER A 1 306 ? -5.860 8.384 -0.906 1.00 88.44 306 SER A CA 1
ATOM 2289 C C . SER A 1 306 ? -6.520 8.843 -2.202 1.00 88.44 306 SER A C 1
ATOM 2291 O O . SER A 1 306 ? -6.091 9.820 -2.813 1.00 88.44 306 SER A O 1
ATOM 2293 N N . VAL A 1 307 ? -7.593 8.169 -2.613 1.00 86.12 307 VAL A N 1
ATOM 2294 C CA . VAL A 1 307 ? -8.465 8.637 -3.688 1.00 86.12 307 VAL A CA 1
ATOM 2295 C C . VAL A 1 307 ? -9.137 9.974 -3.333 1.00 86.12 307 VAL A C 1
ATOM 2297 O O . VAL A 1 307 ? -9.201 10.862 -4.182 1.00 86.12 307 VAL A O 1
ATOM 2300 N N . LEU A 1 308 ? -9.615 10.139 -2.096 1.00 85.38 308 LEU A N 1
ATOM 2301 C CA . LEU A 1 308 ? -10.186 11.403 -1.621 1.00 85.38 308 LEU A CA 1
ATOM 2302 C C . LEU A 1 308 ? -9.098 12.476 -1.478 1.00 85.38 308 LEU A C 1
ATOM 2304 O O . LEU A 1 308 ? -9.287 13.606 -1.931 1.00 85.38 308 LEU A O 1
ATOM 2308 N N . ASP A 1 309 ? -7.934 12.111 -0.940 1.00 88.31 309 ASP A N 1
ATOM 2309 C CA . ASP A 1 309 ? -6.796 13.019 -0.779 1.00 88.31 309 ASP A CA 1
ATOM 2310 C C . ASP A 1 309 ? -6.316 13.570 -2.126 1.00 88.31 309 ASP A C 1
ATOM 2312 O O . ASP A 1 309 ? -5.992 14.753 -2.225 1.00 88.31 309 ASP A O 1
ATOM 2316 N N . ALA A 1 310 ? -6.345 12.759 -3.192 1.00 89.62 310 ALA A N 1
ATOM 2317 C CA . ALA A 1 310 ? -6.008 13.205 -4.544 1.00 89.62 310 ALA A CA 1
ATOM 2318 C C . ALA A 1 310 ? -6.890 14.380 -5.014 1.00 89.62 310 ALA A C 1
ATOM 2320 O O . ALA A 1 310 ? -6.402 15.294 -5.677 1.00 89.62 310 ALA A O 1
ATOM 2321 N N . VAL A 1 311 ? -8.174 14.397 -4.638 1.00 88.31 311 VAL A N 1
ATOM 2322 C CA . VAL A 1 311 ? -9.088 15.518 -4.924 1.00 88.31 311 VAL A CA 1
ATOM 2323 C C . VAL A 1 311 ? -8.752 16.735 -4.059 1.00 88.31 311 VAL A C 1
ATOM 2325 O O . VAL A 1 311 ? -8.809 17.869 -4.536 1.00 88.31 311 VAL A O 1
ATOM 2328 N N . VAL A 1 312 ? -8.364 16.523 -2.799 1.00 89.31 312 VAL A N 1
ATOM 2329 C CA . VAL A 1 312 ? -8.019 17.601 -1.856 1.00 89.31 312 VAL A CA 1
ATOM 2330 C C . VAL A 1 312 ? -6.761 18.359 -2.286 1.00 89.31 312 VAL A C 1
ATOM 2332 O O . VAL A 1 312 ? -6.729 19.592 -2.165 1.00 89.31 312 VAL A O 1
ATOM 2335 N N . VAL A 1 313 ? -5.751 17.640 -2.793 1.00 90.44 313 VAL A N 1
ATOM 2336 C CA . VAL A 1 313 ? -4.468 18.212 -3.243 1.00 90.44 313 VAL A CA 1
ATOM 2337 C C . VAL A 1 313 ? -4.535 18.846 -4.633 1.00 90.44 313 VAL A C 1
ATOM 2339 O O . VAL A 1 313 ? -3.605 19.558 -5.020 1.00 90.44 313 VAL A O 1
ATOM 2342 N N . ALA A 1 314 ? -5.622 18.620 -5.376 1.00 89.88 314 ALA A N 1
ATOM 2343 C CA . ALA A 1 314 ? -5.802 19.173 -6.708 1.00 89.88 314 ALA A CA 1
ATOM 2344 C C . ALA A 1 314 ? -5.870 20.702 -6.699 1.00 89.88 314 ALA A C 1
ATOM 2346 O O . ALA A 1 314 ? -6.594 21.314 -5.910 1.00 89.88 314 ALA A O 1
ATOM 2347 N N . ALA A 1 315 ? -5.134 21.322 -7.625 1.00 87.62 315 ALA A N 1
ATOM 2348 C CA . ALA A 1 315 ? -5.146 22.766 -7.818 1.00 87.62 315 ALA A CA 1
ATOM 2349 C C . ALA A 1 315 ? -6.523 23.258 -8.296 1.00 87.62 315 ALA A C 1
ATOM 2351 O O . ALA A 1 315 ? -6.985 24.305 -7.844 1.00 87.62 315 ALA A O 1
ATOM 2352 N N . ASP A 1 316 ? -7.189 22.482 -9.160 1.00 87.94 316 ASP A N 1
ATOM 2353 C CA . ASP A 1 316 ? -8.580 22.694 -9.564 1.00 87.94 316 ASP A CA 1
ATOM 2354 C C . ASP A 1 316 ? -9.490 21.618 -8.954 1.00 87.94 316 ASP A C 1
ATOM 2356 O O . ASP A 1 316 ? -9.708 20.540 -9.515 1.00 87.94 316 ASP A O 1
ATOM 2360 N N . ARG A 1 317 ? -10.062 21.935 -7.788 1.00 85.69 317 ARG A N 1
ATOM 2361 C CA . ARG A 1 317 ? -10.995 21.041 -7.089 1.00 85.69 317 ARG A CA 1
ATOM 2362 C C . ARG A 1 317 ? -12.295 20.803 -7.853 1.00 85.69 317 ARG A C 1
ATOM 2364 O O . ARG A 1 317 ? -12.914 19.760 -7.653 1.00 85.69 317 ARG A O 1
ATOM 2371 N N . ARG A 1 318 ? -12.732 21.738 -8.707 1.00 86.88 318 ARG A N 1
ATOM 2372 C CA . ARG A 1 318 ? -13.965 21.570 -9.495 1.00 86.88 318 ARG A CA 1
ATOM 2373 C C . ARG A 1 318 ? -13.740 20.538 -10.591 1.00 86.88 318 ARG A C 1
ATOM 2375 O O . ARG A 1 318 ? -14.540 19.615 -10.707 1.00 86.88 318 ARG A O 1
ATOM 2382 N N . ALA A 1 319 ? -12.629 20.645 -11.319 1.00 85.25 319 ALA A N 1
ATOM 2383 C CA . ALA A 1 319 ? -12.232 19.637 -12.299 1.00 85.25 319 ALA A CA 1
ATOM 2384 C C . ALA A 1 319 ? -11.975 18.272 -11.638 1.00 85.25 319 ALA A C 1
ATOM 2386 O O . ALA A 1 319 ? -12.471 17.255 -12.119 1.00 85.25 319 ALA A O 1
ATOM 2387 N N . ALA A 1 320 ? -11.290 18.244 -10.490 1.00 85.50 320 ALA A N 1
ATOM 2388 C CA . ALA A 1 320 ? -11.027 17.008 -9.746 1.00 85.50 320 ALA A CA 1
ATOM 2389 C C . ALA A 1 320 ? -12.298 16.343 -9.182 1.00 85.50 320 ALA A C 1
ATOM 2391 O O . ALA A 1 320 ? -12.329 15.128 -9.003 1.00 85.50 320 ALA A O 1
ATOM 2392 N N . SER A 1 321 ? -13.358 17.120 -8.945 1.00 85.88 321 SER A N 1
ATOM 2393 C CA . SER A 1 321 ? -14.665 16.618 -8.494 1.00 85.88 321 SER A CA 1
ATOM 2394 C C . SER A 1 321 ? -15.644 16.368 -9.646 1.00 85.88 321 SER A C 1
ATOM 2396 O O . SER A 1 321 ? -16.815 16.072 -9.402 1.00 85.88 321 SER A O 1
ATOM 2398 N N . ALA A 1 322 ? -15.203 16.489 -10.904 1.00 88.88 322 ALA A N 1
ATOM 2399 C CA . ALA A 1 322 ? -16.061 16.239 -12.054 1.00 88.88 322 ALA A CA 1
ATOM 2400 C C . ALA A 1 322 ? -16.610 14.797 -12.017 1.00 88.88 322 ALA A C 1
ATOM 2402 O O . ALA A 1 322 ? -15.876 13.876 -11.642 1.00 88.88 322 ALA A O 1
ATOM 2403 N N . PRO A 1 323 ? -17.862 14.552 -12.459 1.00 91.31 323 PRO A N 1
ATOM 2404 C CA . PRO A 1 323 ? -18.509 13.244 -12.328 1.00 91.31 323 PRO A CA 1
ATOM 2405 C C . PRO A 1 323 ? -17.677 12.075 -12.865 1.00 91.31 323 PRO A C 1
ATOM 2407 O O . PRO A 1 323 ? -17.593 11.031 -12.225 1.00 91.31 323 PRO A O 1
ATOM 2410 N N . ARG A 1 324 ? -16.994 12.268 -14.001 1.00 90.00 324 ARG A N 1
ATOM 2411 C CA . ARG A 1 324 ? -16.128 11.253 -14.621 1.00 90.00 324 ARG A CA 1
ATOM 2412 C C . ARG A 1 324 ? -14.892 10.926 -13.773 1.00 90.00 324 ARG A C 1
ATOM 2414 O O . ARG A 1 324 ? -14.535 9.756 -13.656 1.00 90.00 324 ARG A O 1
ATOM 2421 N N . VAL A 1 325 ? -14.258 11.939 -13.175 1.00 86.75 325 VAL A N 1
ATOM 2422 C CA . VAL A 1 325 ? -13.104 11.761 -12.275 1.00 86.75 325 VAL A CA 1
ATOM 2423 C C . VAL A 1 325 ? -13.557 11.031 -11.019 1.00 86.75 325 VAL A C 1
ATOM 2425 O O . VAL A 1 325 ? -12.979 10.006 -10.668 1.00 86.75 325 VAL A O 1
ATOM 2428 N N . ASN A 1 326 ? -14.644 11.502 -10.404 1.00 86.12 326 ASN A N 1
ATOM 2429 C CA . ASN A 1 326 ? -15.198 10.907 -9.197 1.00 86.12 326 ASN A CA 1
ATOM 2430 C C . ASN A 1 326 ? -15.621 9.447 -9.427 1.00 86.12 326 ASN A C 1
ATOM 2432 O O . ASN A 1 326 ? -15.304 8.580 -8.622 1.00 86.12 326 ASN A O 1
ATOM 2436 N N . GLN A 1 327 ? -16.260 9.134 -10.557 1.00 87.94 327 GLN A N 1
ATOM 2437 C CA . GLN A 1 327 ? -16.636 7.761 -10.900 1.00 87.94 327 GLN A CA 1
ATOM 2438 C C . GLN A 1 327 ? -15.414 6.843 -11.050 1.00 87.94 327 GLN A C 1
ATOM 2440 O O . GLN A 1 327 ? -15.412 5.739 -10.505 1.00 87.94 327 GLN A O 1
ATOM 2445 N N . MET A 1 328 ? -14.368 7.290 -11.755 1.00 89.31 328 MET A N 1
ATOM 2446 C CA . MET A 1 328 ? -13.118 6.531 -11.878 1.00 89.31 328 MET A CA 1
ATOM 2447 C C . MET A 1 328 ? -12.498 6.286 -10.498 1.00 89.31 328 MET A C 1
ATOM 2449 O O . MET A 1 328 ? -12.187 5.151 -10.143 1.00 89.31 328 MET A O 1
ATOM 2453 N N . LEU A 1 329 ? -12.350 7.345 -9.713 1.00 84.38 329 LEU A N 1
ATOM 2454 C CA . LEU A 1 329 ? -11.744 7.323 -8.391 1.00 84.38 329 LEU A CA 1
ATOM 2455 C C . LEU A 1 329 ? -12.518 6.423 -7.414 1.00 84.38 329 LEU A C 1
ATOM 2457 O O . LEU A 1 329 ? -11.935 5.539 -6.792 1.00 84.38 329 LEU A O 1
ATOM 2461 N N . LEU A 1 330 ? -13.843 6.552 -7.346 1.00 80.69 330 LEU A N 1
ATOM 2462 C CA . LEU A 1 330 ? -14.700 5.723 -6.495 1.00 80.69 330 LEU A CA 1
ATOM 2463 C C . LEU A 1 330 ? -14.809 4.266 -6.965 1.00 80.69 330 LEU A C 1
ATOM 2465 O O . LEU A 1 330 ? -15.230 3.409 -6.185 1.00 80.69 330 LEU A O 1
ATOM 2469 N N . SER A 1 331 ? -14.422 3.945 -8.201 1.00 83.94 331 SER A N 1
ATOM 2470 C CA . SER A 1 331 ? -14.296 2.547 -8.635 1.00 83.94 331 SER A CA 1
ATOM 2471 C C . SER A 1 331 ? -13.044 1.868 -8.061 1.00 83.94 331 SER A C 1
ATOM 2473 O O . SER A 1 331 ? -13.036 0.650 -7.861 1.00 83.94 331 SER A O 1
ATOM 2475 N N . ALA A 1 332 ? -12.012 2.649 -7.713 1.00 89.50 332 ALA A N 1
ATOM 2476 C CA . ALA A 1 332 ? -10.833 2.154 -7.023 1.00 89.50 332 ALA A CA 1
ATOM 2477 C C . ALA A 1 332 ? -11.148 1.945 -5.534 1.00 89.50 332 ALA A C 1
ATOM 2479 O O . ALA A 1 332 ? -11.421 2.874 -4.773 1.00 89.50 332 ALA A O 1
ATOM 2480 N N . SER A 1 333 ? -11.141 0.683 -5.116 1.00 87.38 333 SER A N 1
ATOM 2481 C CA . SER A 1 333 ? -11.428 0.276 -3.739 1.00 87.38 333 SER A CA 1
ATOM 2482 C C . SER A 1 333 ? -10.282 -0.477 -3.081 1.00 87.38 333 SER A C 1
ATOM 2484 O O . SER A 1 333 ? -10.261 -0.573 -1.863 1.00 87.38 333 SER A O 1
ATOM 2486 N N . ASN A 1 334 ? -9.335 -0.990 -3.861 1.00 90.00 334 ASN A N 1
ATOM 2487 C CA . ASN A 1 334 ? -8.158 -1.734 -3.422 1.00 90.00 334 ASN A CA 1
ATOM 2488 C C . ASN A 1 334 ? -7.004 -1.584 -4.432 1.00 90.00 334 ASN A C 1
ATOM 2490 O O . ASN A 1 334 ? -7.190 -1.022 -5.516 1.00 90.00 334 ASN A O 1
ATOM 2494 N N . GLU A 1 335 ? -5.830 -2.121 -4.094 1.00 92.12 335 GLU A N 1
ATOM 2495 C CA . GLU A 1 335 ? -4.597 -2.032 -4.885 1.00 92.12 335 GLU A CA 1
ATOM 2496 C C . GLU A 1 335 ? -4.785 -2.476 -6.349 1.00 92.12 335 GLU A C 1
ATOM 2498 O O . GLU A 1 335 ? -4.238 -1.859 -7.259 1.00 92.12 335 GLU A O 1
ATOM 2503 N N . GLU A 1 336 ? -5.569 -3.531 -6.604 1.00 92.00 336 GLU A N 1
ATOM 2504 C CA . GLU A 1 336 ? -5.777 -4.062 -7.962 1.00 92.00 336 GLU A CA 1
ATOM 2505 C C . GLU A 1 336 ? -6.641 -3.116 -8.798 1.00 92.00 336 GLU A C 1
ATOM 2507 O O . GLU A 1 336 ? -6.269 -2.754 -9.915 1.00 92.00 336 GLU A O 1
ATOM 2512 N N . THR A 1 337 ? -7.757 -2.653 -8.232 1.00 92.44 337 THR A N 1
ATOM 2513 C CA . THR A 1 337 ? -8.647 -1.692 -8.904 1.00 92.44 337 THR A CA 1
ATOM 2514 C C . THR A 1 337 ? -7.988 -0.327 -9.122 1.00 92.44 337 THR A C 1
ATOM 2516 O O . THR A 1 337 ? -8.248 0.307 -10.142 1.00 92.44 337 THR A O 1
ATOM 2519 N N . LEU A 1 338 ? -7.094 0.108 -8.224 1.00 94.00 338 LEU A N 1
ATOM 2520 C CA . LEU A 1 338 ? -6.365 1.369 -8.376 1.00 94.00 338 LEU A CA 1
ATOM 2521 C C . LEU A 1 338 ? -5.347 1.303 -9.520 1.00 94.00 338 LEU A C 1
ATOM 2523 O O . LEU A 1 338 ? -5.305 2.200 -10.359 1.00 94.00 338 LEU A O 1
ATOM 2527 N N . ILE A 1 339 ? -4.577 0.214 -9.615 1.00 94.19 339 ILE A N 1
ATOM 2528 C CA . ILE A 1 339 ? -3.643 0.015 -10.734 1.00 94.19 339 ILE A CA 1
ATOM 2529 C C . ILE A 1 339 ? -4.368 -0.149 -12.066 1.00 94.19 339 ILE A C 1
ATOM 2531 O O . ILE A 1 339 ? -3.873 0.313 -13.094 1.00 94.19 339 ILE A O 1
ATOM 2535 N N . MET A 1 340 ? -5.555 -0.754 -12.070 1.00 92.31 340 MET A N 1
ATOM 2536 C CA . MET A 1 340 ? -6.394 -0.769 -13.263 1.00 92.31 340 MET A CA 1
ATOM 2537 C C . MET A 1 340 ? -6.841 0.631 -13.668 1.00 92.31 340 MET A C 1
ATOM 2539 O O . MET A 1 340 ? -6.666 0.977 -14.831 1.00 92.31 340 MET A O 1
ATOM 2543 N N . ALA A 1 341 ? -7.353 1.432 -12.728 1.00 92.25 341 ALA A N 1
ATOM 2544 C CA . ALA A 1 341 ? -7.754 2.810 -12.998 1.00 92.25 341 ALA A CA 1
ATOM 2545 C C . ALA A 1 341 ? -6.581 3.628 -13.562 1.00 92.25 341 ALA A C 1
ATOM 2547 O O . ALA A 1 341 ? -6.732 4.314 -14.570 1.00 92.25 341 ALA A O 1
ATOM 2548 N N . LEU A 1 342 ? -5.388 3.481 -12.979 1.00 93.31 342 LEU A N 1
ATOM 2549 C CA . LEU A 1 342 ? -4.161 4.093 -13.486 1.00 93.31 342 LEU A CA 1
ATOM 2550 C C . LEU A 1 342 ? -3.842 3.655 -14.924 1.00 93.31 342 LEU A C 1
ATOM 2552 O O . LEU A 1 342 ? -3.536 4.491 -15.771 1.00 93.31 342 LEU A O 1
ATOM 2556 N N . ALA A 1 343 ? -3.938 2.358 -15.218 1.00 92.19 343 ALA A N 1
ATOM 2557 C CA . ALA A 1 343 ? -3.641 1.812 -16.539 1.00 92.19 343 ALA A CA 1
ATOM 2558 C C . ALA A 1 343 ? -4.641 2.259 -17.615 1.00 92.19 343 ALA A C 1
ATOM 2560 O O . ALA A 1 343 ? -4.239 2.597 -18.729 1.00 92.19 343 ALA A O 1
ATOM 2561 N N . THR A 1 344 ? -5.937 2.279 -17.296 1.00 90.19 344 THR A N 1
ATOM 2562 C CA . THR A 1 344 ? -6.993 2.695 -18.232 1.00 90.19 344 THR A CA 1
ATOM 2563 C C . THR A 1 344 ? -6.995 4.200 -18.478 1.00 90.19 344 THR A C 1
ATOM 2565 O O . THR A 1 344 ? -7.385 4.640 -19.557 1.00 90.19 344 THR A O 1
ATOM 2568 N N . SER A 1 345 ? -6.524 4.984 -17.507 1.00 90.44 345 SER A N 1
ATOM 2569 C CA . SER A 1 345 ? -6.517 6.448 -17.566 1.00 90.44 345 SER A CA 1
ATOM 2570 C C . SER A 1 345 ? -5.193 7.046 -18.030 1.00 90.44 345 SER A C 1
ATOM 2572 O O . SER A 1 345 ? -5.106 8.253 -18.212 1.00 90.44 345 SER A O 1
ATOM 2574 N N . ALA A 1 346 ? -4.164 6.230 -18.272 1.00 86.31 346 ALA A N 1
ATOM 2575 C CA . ALA A 1 346 ? -2.807 6.702 -18.553 1.00 86.31 346 ALA A CA 1
ATOM 2576 C C . ALA A 1 346 ? -2.672 7.621 -19.784 1.00 86.31 346 ALA A C 1
ATOM 2578 O O . ALA A 1 346 ? -1.702 8.364 -19.880 1.00 86.31 346 ALA A O 1
ATOM 2579 N N . ARG A 1 347 ? -3.609 7.556 -20.740 1.00 84.69 347 ARG A N 1
ATOM 2580 C CA . ARG A 1 347 ? -3.620 8.415 -21.941 1.00 84.69 347 ARG A CA 1
ATOM 2581 C C . ARG A 1 347 ? -4.523 9.643 -21.813 1.00 84.69 347 ARG A C 1
ATOM 2583 O O . ARG A 1 347 ? -4.541 10.468 -22.719 1.00 84.69 347 ARG A O 1
ATOM 2590 N N . ASP A 1 348 ? -5.302 9.736 -20.742 1.00 88.50 348 ASP A N 1
ATOM 2591 C CA . ASP A 1 348 ? -6.230 10.837 -20.509 1.00 88.50 348 ASP A CA 1
ATOM 2592 C C . ASP A 1 348 ? -5.518 11.926 -19.696 1.00 88.50 348 ASP A C 1
ATOM 2594 O O . ASP A 1 348 ? -4.995 11.667 -18.612 1.00 88.50 348 ASP A O 1
ATOM 2598 N N . THR A 1 349 ? -5.487 13.148 -20.227 1.00 84.50 349 THR A N 1
ATOM 2599 C CA . THR A 1 349 ? -4.740 14.278 -19.651 1.00 84.50 349 THR A CA 1
ATOM 2600 C C . THR A 1 349 ? -5.324 14.790 -18.338 1.00 84.50 349 THR A C 1
ATOM 2602 O O . THR A 1 349 ? -4.651 15.523 -17.624 1.00 84.50 349 THR A O 1
ATOM 2605 N N . THR A 1 350 ? -6.557 14.406 -17.996 1.00 85.00 350 THR A N 1
ATOM 2606 C CA . THR A 1 350 ? -7.200 14.764 -16.726 1.00 85.00 350 THR A CA 1
ATOM 2607 C C . THR A 1 350 ? -7.194 13.582 -15.761 1.00 85.00 350 THR A C 1
ATOM 2609 O O . THR A 1 350 ? -6.806 13.712 -14.601 1.00 85.00 350 THR A O 1
ATOM 2612 N N . LEU A 1 351 ? -7.603 12.400 -16.227 1.00 90.12 351 LEU A N 1
ATOM 2613 C CA . LEU A 1 351 ? -7.727 11.216 -15.375 1.00 90.12 351 LEU A CA 1
ATOM 2614 C C . LEU A 1 351 ? -6.373 10.584 -15.030 1.00 90.12 351 LEU A C 1
ATOM 2616 O O . LEU A 1 351 ? -6.217 10.054 -13.930 1.00 90.12 351 LEU A O 1
ATOM 2620 N N . GLY A 1 352 ? -5.402 10.633 -15.944 1.00 89.81 352 GLY A N 1
ATOM 2621 C CA . GLY A 1 352 ? -4.067 10.065 -15.756 1.00 89.81 352 GLY A CA 1
ATOM 2622 C C . GLY A 1 352 ? -3.325 10.675 -14.563 1.00 89.81 352 GLY A C 1
ATOM 2623 O O . GLY A 1 352 ? -2.921 9.920 -13.671 1.00 89.81 352 GLY A O 1
ATOM 2624 N N . PRO A 1 353 ? -3.199 12.014 -14.485 1.00 90.94 353 PRO A N 1
ATOM 2625 C CA . PRO A 1 353 ? -2.645 12.699 -13.320 1.00 90.94 353 PRO A CA 1
ATOM 2626 C C . PRO A 1 353 ? -3.368 12.363 -12.013 1.00 90.94 353 PRO A C 1
ATOM 2628 O O . PRO A 1 353 ? -2.721 12.013 -11.027 1.00 90.94 353 PRO A O 1
ATOM 2631 N N . MET A 1 354 ? -4.707 12.380 -12.010 1.00 92.62 354 MET A N 1
ATOM 2632 C CA . MET A 1 354 ? -5.508 12.061 -10.819 1.00 92.62 354 MET A CA 1
ATOM 2633 C C . MET A 1 354 ? -5.266 10.633 -10.323 1.00 92.62 354 MET A C 1
ATOM 2635 O O . MET A 1 354 ? -5.068 10.414 -9.128 1.00 92.62 354 MET A O 1
ATOM 2639 N N . ALA A 1 355 ? -5.232 9.655 -11.231 1.00 93.62 355 ALA A N 1
ATOM 2640 C CA . ALA A 1 355 ? -4.942 8.270 -10.877 1.00 93.62 355 ALA A CA 1
ATOM 2641 C C . ALA A 1 355 ? -3.493 8.090 -10.394 1.00 93.62 355 ALA A C 1
ATOM 2643 O O . ALA A 1 355 ? -3.246 7.306 -9.475 1.00 93.62 355 ALA A O 1
ATOM 2644 N N . ALA A 1 356 ? -2.535 8.828 -10.965 1.00 93.88 356 ALA A N 1
ATOM 2645 C CA . ALA A 1 356 ? -1.141 8.808 -10.529 1.00 93.88 356 ALA A CA 1
ATOM 2646 C C . ALA A 1 356 ? -0.970 9.413 -9.128 1.00 93.88 356 ALA A C 1
ATOM 2648 O O . ALA A 1 356 ? -0.301 8.806 -8.292 1.00 93.88 356 ALA A O 1
ATOM 2649 N N . ALA A 1 357 ? -1.620 10.546 -8.845 1.00 94.38 357 ALA A N 1
ATOM 2650 C CA . ALA A 1 357 ? -1.638 11.168 -7.523 1.00 94.38 357 ALA A CA 1
ATOM 2651 C C . ALA A 1 357 ? -2.286 10.251 -6.476 1.00 94.38 357 ALA A C 1
ATOM 2653 O O . ALA A 1 357 ? -1.684 9.993 -5.435 1.00 94.38 357 ALA A O 1
ATOM 2654 N N . ALA A 1 358 ? -3.454 9.675 -6.782 1.00 95.38 358 ALA A N 1
ATOM 2655 C CA . ALA A 1 358 ? -4.114 8.709 -5.904 1.00 95.38 358 ALA A CA 1
ATOM 2656 C C . ALA A 1 358 ? -3.241 7.470 -5.652 1.00 95.38 358 ALA A C 1
ATOM 2658 O O . ALA A 1 358 ? -3.161 6.999 -4.522 1.00 95.38 358 ALA A O 1
ATOM 2659 N N . THR A 1 359 ? -2.543 6.964 -6.676 1.00 96.19 359 THR A N 1
ATOM 2660 C CA . THR A 1 359 ? -1.609 5.834 -6.529 1.00 96.19 359 THR A CA 1
ATOM 2661 C C . THR A 1 359 ? -0.431 6.189 -5.629 1.00 96.19 359 THR A C 1
ATOM 2663 O O . THR A 1 359 ? -0.097 5.412 -4.741 1.00 96.19 359 THR A O 1
ATOM 2666 N N . LEU A 1 360 ? 0.177 7.361 -5.818 1.00 96.38 360 LEU A N 1
ATOM 2667 C CA . LEU A 1 360 ? 1.313 7.816 -5.017 1.00 96.38 360 LEU A CA 1
ATOM 2668 C C . LEU A 1 360 ? 0.934 8.010 -3.539 1.00 96.38 360 LEU A C 1
ATOM 2670 O O . LEU A 1 360 ? 1.644 7.539 -2.652 1.00 96.38 360 LEU A O 1
ATOM 2674 N N . LEU A 1 361 ? -0.206 8.650 -3.276 1.00 95.88 361 LEU A N 1
ATOM 2675 C CA . LEU A 1 361 ? -0.727 8.836 -1.919 1.00 95.88 361 LEU A CA 1
ATOM 2676 C C . LEU A 1 361 ? -1.115 7.489 -1.285 1.00 95.88 361 LEU A C 1
ATOM 2678 O O . LEU A 1 361 ? -0.791 7.237 -0.122 1.00 95.88 361 LEU A O 1
ATOM 2682 N N . ALA A 1 362 ? -1.714 6.581 -2.066 1.00 94.94 362 ALA A N 1
ATOM 2683 C CA . ALA A 1 362 ? -2.052 5.240 -1.598 1.00 94.94 362 ALA A CA 1
ATOM 2684 C C . ALA A 1 362 ? -0.795 4.465 -1.209 1.00 94.94 362 ALA A C 1
ATOM 2686 O O . ALA A 1 362 ? -0.774 3.850 -0.149 1.00 94.94 362 ALA A O 1
ATOM 2687 N N . THR A 1 363 ? 0.276 4.537 -2.000 1.00 93.62 363 THR A N 1
ATOM 2688 C CA . THR A 1 363 ? 1.567 3.919 -1.674 1.00 93.62 363 THR A CA 1
ATOM 2689 C C . THR A 1 363 ? 2.070 4.327 -0.283 1.00 93.62 363 THR A C 1
ATOM 2691 O O . THR A 1 363 ? 2.471 3.460 0.497 1.00 93.62 363 THR A O 1
ATOM 2694 N N . GLN A 1 364 ? 1.965 5.609 0.087 1.00 91.69 364 GLN A N 1
ATOM 2695 C CA . GLN A 1 364 ? 2.300 6.074 1.437 1.00 91.69 364 GLN A CA 1
ATOM 2696 C C . GLN A 1 364 ? 1.376 5.471 2.509 1.00 91.69 364 GLN A C 1
ATOM 2698 O O . GLN A 1 364 ? 1.863 4.939 3.510 1.00 91.69 364 GLN A O 1
ATOM 2703 N N . GLY A 1 365 ? 0.054 5.513 2.313 1.00 88.88 365 GLY A N 1
ATOM 2704 C CA . GLY A 1 365 ? -0.909 4.980 3.285 1.00 88.88 365 GLY A CA 1
ATOM 2705 C C . GLY A 1 365 ? -0.790 3.463 3.487 1.00 88.88 365 GLY A C 1
ATOM 2706 O O . GLY A 1 365 ? -0.859 2.958 4.615 1.00 88.88 365 GLY A O 1
ATOM 2707 N N . MET A 1 366 ? -0.539 2.730 2.401 1.00 90.00 366 MET A N 1
ATOM 2708 C CA . MET A 1 366 ? -0.425 1.268 2.355 1.00 90.00 366 MET A CA 1
ATOM 2709 C C . MET A 1 366 ? 0.736 0.717 3.188 1.00 90.00 366 MET A C 1
ATOM 2711 O O . MET A 1 366 ? 0.735 -0.474 3.502 1.00 90.00 366 MET A O 1
ATOM 2715 N N . ARG A 1 367 ? 1.674 1.562 3.638 1.00 88.75 367 ARG A N 1
ATOM 2716 C CA . ARG A 1 367 ? 2.714 1.174 4.604 1.00 88.75 367 ARG A CA 1
ATOM 2717 C C . ARG A 1 367 ? 2.147 0.561 5.882 1.00 88.75 367 ARG A C 1
ATOM 2719 O O . ARG A 1 367 ? 2.761 -0.328 6.465 1.00 88.75 367 ARG A O 1
ATOM 2726 N N . THR A 1 368 ? 0.962 1.005 6.297 1.00 85.75 368 THR A N 1
ATOM 2727 C CA . THR A 1 368 ? 0.249 0.448 7.460 1.00 85.75 368 THR A CA 1
ATOM 2728 C C . THR A 1 368 ? -0.158 -1.016 7.269 1.00 85.75 368 THR A C 1
ATOM 2730 O O . THR A 1 368 ? -0.365 -1.720 8.251 1.00 85.75 368 THR A O 1
ATOM 2733 N N . LEU A 1 369 ? -0.211 -1.496 6.023 1.00 86.06 369 LEU A N 1
ATOM 2734 C CA . LEU A 1 369 ? -0.513 -2.880 5.660 1.00 86.06 369 LEU A CA 1
ATOM 2735 C C . LEU A 1 369 ? 0.731 -3.667 5.218 1.00 86.06 369 LEU A C 1
ATOM 2737 O O . LEU A 1 369 ? 0.612 -4.823 4.820 1.00 86.06 369 LEU A O 1
ATOM 2741 N N . SER A 1 370 ? 1.939 -3.095 5.287 1.00 89.19 370 SER A N 1
ATOM 2742 C CA . SER A 1 370 ? 3.165 -3.756 4.805 1.00 89.19 370 SER A CA 1
ATOM 2743 C C . SER A 1 370 ? 3.469 -5.081 5.508 1.00 89.19 370 SER A C 1
ATOM 2745 O O . SER A 1 370 ? 4.056 -5.968 4.896 1.00 89.19 370 SER A O 1
ATOM 2747 N N . GLN A 1 371 ? 3.049 -5.238 6.766 1.00 87.31 371 GLN A N 1
ATOM 2748 C CA . GLN A 1 371 ? 3.236 -6.460 7.562 1.00 87.31 371 GLN A CA 1
ATOM 2749 C C . GLN A 1 371 ? 1.995 -7.362 7.592 1.00 87.31 371 GLN A C 1
ATOM 2751 O O . GLN A 1 371 ? 1.991 -8.376 8.287 1.00 87.31 371 GLN A O 1
ATOM 2756 N N . GLU A 1 372 ? 0.939 -7.010 6.855 1.00 84.12 372 GLU A N 1
ATOM 2757 C CA . GLU A 1 372 ? -0.271 -7.823 6.782 1.00 84.12 372 GLU A CA 1
ATOM 2758 C C . GLU A 1 372 ? 0.054 -9.202 6.183 1.00 84.12 372 GLU A C 1
ATOM 2760 O O . GLU A 1 372 ? 0.819 -9.328 5.211 1.00 84.12 372 GLU A O 1
ATOM 2765 N N . ALA A 1 373 ? -0.547 -10.241 6.763 1.00 83.00 373 ALA A N 1
ATOM 2766 C CA . ALA A 1 373 ? -0.514 -11.580 6.201 1.00 83.00 373 ALA A CA 1
ATOM 2767 C C . ALA A 1 373 ? -1.344 -11.630 4.903 1.00 83.00 373 ALA A C 1
ATOM 2769 O O . ALA A 1 373 ? -2.425 -11.038 4.847 1.00 83.00 373 ALA A O 1
ATOM 2770 N N . PRO A 1 374 ? -0.893 -12.364 3.868 1.00 82.88 374 PRO A N 1
ATOM 2771 C CA . PRO A 1 374 ? -1.649 -12.529 2.632 1.00 82.88 374 PRO A CA 1
ATOM 2772 C C . PRO A 1 374 ? -3.103 -12.943 2.875 1.00 82.88 374 PRO A C 1
ATOM 2774 O O . PRO A 1 374 ? -3.395 -13.834 3.673 1.00 82.88 374 PRO A O 1
ATOM 2777 N N . PHE A 1 375 ? -4.018 -12.316 2.143 1.00 82.88 375 PHE A N 1
ATOM 2778 C CA . PHE A 1 375 ? -5.415 -12.721 2.070 1.00 82.88 375 PHE A CA 1
ATOM 2779 C C . PHE A 1 375 ? -5.836 -12.868 0.615 1.00 82.88 375 PHE A C 1
ATOM 2781 O O . PHE A 1 375 ? -5.576 -11.982 -0.204 1.00 82.88 375 PHE A O 1
ATOM 2788 N N . HIS A 1 376 ? -6.544 -13.955 0.312 1.00 82.06 376 HIS A N 1
ATOM 2789 C CA . HIS A 1 376 ? -7.179 -14.159 -0.983 1.00 82.06 376 HIS A CA 1
ATOM 2790 C C . HIS A 1 376 ? -8.668 -14.467 -0.785 1.00 82.06 376 HIS A C 1
ATOM 2792 O O . HIS A 1 376 ? -9.014 -15.338 0.014 1.00 82.06 376 HIS A O 1
ATOM 2798 N N . PRO A 1 377 ? -9.575 -13.786 -1.506 1.00 73.06 377 PRO A N 1
ATOM 2799 C CA . PRO A 1 377 ? -10.999 -14.094 -1.441 1.00 73.06 377 PRO A CA 1
ATOM 2800 C C . PRO A 1 377 ? -11.271 -15.570 -1.750 1.00 73.06 377 PRO A C 1
ATOM 2802 O O . PRO A 1 377 ? -10.759 -16.112 -2.731 1.00 73.06 377 PRO A O 1
ATOM 2805 N N . GLY A 1 378 ? -12.095 -16.216 -0.924 1.00 68.00 378 GLY A N 1
ATOM 2806 C CA . GLY A 1 378 ? -12.503 -17.610 -1.120 1.00 68.00 378 GLY A CA 1
ATOM 2807 C C . GLY A 1 378 ? -11.488 -18.671 -0.677 1.00 68.00 378 GLY A C 1
ATOM 2808 O O . GLY A 1 378 ? -11.803 -19.855 -0.756 1.00 68.00 378 GLY A O 1
ATOM 2809 N N . THR A 1 379 ? -10.306 -18.298 -0.171 1.00 67.44 379 THR A N 1
ATOM 2810 C CA . THR A 1 379 ? -9.489 -19.238 0.615 1.00 67.44 379 THR A CA 1
ATOM 2811 C C . THR A 1 379 ? -10.052 -19.305 2.031 1.00 67.44 379 THR A C 1
ATOM 2813 O O . THR A 1 379 ? -10.310 -18.252 2.613 1.00 67.44 379 THR A O 1
ATOM 2816 N N . LEU A 1 380 ? -10.276 -20.514 2.562 1.00 54.84 380 LEU A N 1
ATOM 2817 C CA . LEU A 1 380 ? -10.835 -20.744 3.901 1.00 54.84 380 LEU A CA 1
ATOM 2818 C C . LEU A 1 380 ? -9.989 -20.030 4.968 1.00 54.84 380 LEU A C 1
ATOM 2820 O O . LEU A 1 380 ? -8.967 -20.541 5.417 1.00 54.84 380 LEU A O 1
ATOM 2824 N N . ALA A 1 381 ? -10.424 -18.835 5.354 1.00 63.12 381 ALA A N 1
ATOM 2825 C CA . ALA A 1 381 ? -9.961 -18.126 6.535 1.00 63.12 381 ALA A CA 1
ATOM 2826 C C . ALA A 1 381 ? -10.953 -18.360 7.686 1.00 63.12 381 ALA A C 1
ATOM 2828 O O . ALA A 1 381 ? -12.086 -18.790 7.455 1.00 63.12 381 ALA A O 1
ATOM 2829 N N . LEU A 1 382 ? -10.499 -18.088 8.916 1.00 71.00 382 LEU A N 1
ATOM 2830 C CA . LEU A 1 382 ? -11.291 -18.099 10.153 1.00 71.00 382 LEU A CA 1
ATOM 2831 C C . LEU A 1 382 ? -12.733 -17.643 9.903 1.00 71.00 382 LEU A C 1
ATOM 2833 O O . LEU A 1 382 ? -12.969 -16.523 9.443 1.00 71.00 382 LEU A O 1
ATOM 2837 N N . ARG A 1 383 ? -13.696 -18.520 10.196 1.00 86.31 383 ARG A N 1
ATOM 2838 C CA . ARG A 1 383 ? -15.107 -18.200 9.992 1.00 86.31 383 ARG A CA 1
ATOM 2839 C C . ARG A 1 383 ? -15.543 -17.105 10.985 1.00 86.31 383 ARG A C 1
ATOM 2841 O O . ARG A 1 383 ? -15.094 -17.139 12.135 1.00 86.31 383 ARG A O 1
ATOM 2848 N N . PRO A 1 384 ? -16.409 -16.152 10.592 1.00 91.00 384 PRO A N 1
ATOM 2849 C CA . PRO A 1 384 ? -16.821 -15.066 11.483 1.00 91.00 384 PRO A CA 1
ATOM 2850 C C . PRO A 1 384 ? -17.449 -15.531 12.805 1.00 91.00 384 PRO A C 1
ATOM 2852 O O . PRO A 1 384 ? -17.171 -14.947 13.847 1.00 91.00 384 PRO A O 1
ATOM 2855 N N . ASP A 1 385 ? -18.224 -16.617 12.789 1.00 92.19 385 ASP A N 1
ATOM 2856 C CA . ASP A 1 385 ? -18.809 -17.246 13.982 1.00 92.19 385 ASP A CA 1
ATOM 2857 C C . ASP A 1 385 ? -17.738 -17.733 14.969 1.00 92.19 385 ASP A C 1
ATOM 2859 O O . ASP A 1 385 ? -17.853 -17.511 16.174 1.00 92.19 385 ASP A O 1
ATOM 2863 N N . VAL A 1 386 ? -16.647 -18.313 14.460 1.00 93.06 386 VAL A N 1
ATOM 2864 C CA . VAL A 1 386 ? -15.504 -18.739 15.285 1.00 93.06 386 VAL A CA 1
ATOM 2865 C C . VAL A 1 386 ? -14.804 -17.534 15.910 1.00 93.06 386 VAL A C 1
ATOM 2867 O O . VAL A 1 386 ? -14.427 -17.580 17.080 1.00 93.06 386 VAL A O 1
ATOM 2870 N N . VAL A 1 387 ? -14.647 -16.439 15.160 1.00 93.44 387 VAL A N 1
ATOM 2871 C CA . VAL A 1 387 ? -14.054 -15.199 15.685 1.00 93.44 387 VAL A CA 1
ATOM 2872 C C . VAL A 1 387 ? -14.928 -14.592 16.782 1.00 93.44 387 VAL A C 1
ATOM 2874 O O . VAL A 1 387 ? -14.408 -14.242 17.841 1.00 93.44 387 VAL A O 1
ATOM 2877 N N . ALA A 1 388 ? -16.239 -14.501 16.555 1.00 95.94 388 ALA A N 1
ATOM 2878 C CA . ALA A 1 388 ? -17.181 -13.958 17.527 1.00 95.94 388 ALA A CA 1
ATOM 2879 C C . ALA A 1 388 ? -17.167 -14.759 18.834 1.00 95.94 388 ALA A C 1
ATOM 2881 O O . ALA A 1 388 ? -17.007 -14.174 19.906 1.00 95.94 388 ALA A O 1
ATOM 2882 N N . ALA A 1 389 ? -17.228 -16.092 18.736 1.00 95.44 389 ALA A N 1
ATOM 2883 C CA . ALA A 1 389 ? -17.154 -16.985 19.887 1.00 95.44 389 ALA A CA 1
ATOM 2884 C C . ALA A 1 389 ? -15.815 -16.857 20.632 1.00 95.44 389 ALA A C 1
ATOM 2886 O O . ALA A 1 389 ? -15.803 -16.702 21.851 1.00 95.44 389 ALA A O 1
ATOM 2887 N N . ARG A 1 390 ? -14.683 -16.845 19.909 1.00 94.94 390 ARG A N 1
ATOM 2888 C CA . ARG A 1 390 ? -13.334 -16.696 20.490 1.00 94.94 390 ARG A CA 1
ATOM 2889 C C . ARG A 1 390 ? -13.184 -15.406 21.296 1.00 94.94 390 ARG A C 1
ATOM 2891 O O . ARG A 1 390 ? -12.495 -15.385 22.311 1.00 94.94 390 ARG A O 1
ATOM 2898 N N . LEU A 1 391 ? -13.763 -14.315 20.806 1.00 95.25 391 LEU A N 1
ATOM 2899 C CA . LEU A 1 391 ? -13.653 -12.997 21.427 1.00 95.25 391 LEU A CA 1
ATOM 2900 C C . LEU A 1 391 ? -14.750 -12.727 22.470 1.00 95.25 391 LEU A C 1
ATOM 2902 O O . LEU A 1 391 ? -14.647 -11.738 23.194 1.00 95.25 391 LEU A O 1
ATOM 2906 N N . GLY A 1 392 ? -15.765 -13.593 22.564 1.00 96.56 392 GLY A N 1
ATOM 2907 C CA . GLY A 1 392 ? -16.922 -13.414 23.440 1.00 96.56 392 GLY A CA 1
ATOM 2908 C C . GLY A 1 392 ? -17.831 -12.257 23.019 1.00 96.56 392 GLY A C 1
ATOM 2909 O O . GLY A 1 392 ? -18.452 -11.636 23.879 1.00 96.56 392 GLY A O 1
ATOM 2910 N N . LEU A 1 393 ? -17.880 -11.919 21.726 1.00 97.44 393 LEU A N 1
ATOM 2911 C CA . LEU A 1 393 ? -18.716 -10.823 21.222 1.00 97.44 393 LEU A CA 1
ATOM 2912 C C . LEU A 1 393 ? -20.201 -11.144 21.421 1.00 97.44 393 LEU A C 1
ATOM 2914 O O . LEU A 1 393 ? -20.608 -12.294 21.264 1.00 97.44 393 LEU A O 1
ATOM 2918 N N . ALA A 1 394 ? -21.017 -10.123 21.703 1.00 97.12 394 ALA A N 1
ATOM 2919 C CA . ALA A 1 394 ? -22.473 -10.284 21.697 1.00 97.12 394 ALA A CA 1
ATOM 2920 C C . ALA A 1 394 ? -22.977 -10.569 20.278 1.00 97.12 394 ALA A C 1
ATOM 2922 O O . ALA A 1 394 ? -23.844 -11.415 20.072 1.00 97.12 394 ALA A O 1
ATOM 2923 N N . SER A 1 395 ? -22.405 -9.881 19.287 1.00 96.25 395 SER A N 1
ATOM 2924 C CA . SER A 1 395 ? -22.682 -10.137 17.879 1.00 96.25 395 SER A CA 1
ATOM 2925 C C . SER A 1 395 ? -21.530 -9.685 16.981 1.00 96.25 395 SER A C 1
ATOM 2927 O O . SER A 1 395 ? -20.822 -8.722 17.277 1.00 96.25 395 SER A O 1
ATOM 2929 N N . LEU A 1 396 ? -21.365 -10.383 15.857 1.00 96.31 396 LEU A N 1
ATOM 2930 C CA . LEU A 1 396 ? -20.530 -9.970 14.731 1.00 96.31 396 LEU A CA 1
ATOM 2931 C C . LEU A 1 396 ? -21.359 -10.128 13.460 1.00 96.31 396 LEU A C 1
ATOM 2933 O O . LEU A 1 396 ? -21.631 -11.246 13.024 1.00 96.31 396 LEU A O 1
ATOM 2937 N N . THR A 1 397 ? -21.798 -9.009 12.893 1.00 95.31 397 THR A N 1
ATOM 2938 C CA . THR A 1 397 ? -22.746 -8.989 11.774 1.00 95.31 397 THR A CA 1
ATOM 2939 C C . THR A 1 397 ? -22.202 -8.206 10.588 1.00 95.31 397 THR A C 1
ATOM 2941 O O . THR A 1 397 ? -21.322 -7.353 10.720 1.00 95.31 397 THR A O 1
ATOM 2944 N N . PHE A 1 398 ? -22.737 -8.515 9.410 1.00 93.38 398 PHE A N 1
ATOM 2945 C CA . PHE A 1 398 ? -22.347 -7.907 8.146 1.00 93.38 398 PHE A CA 1
ATOM 2946 C C . PHE A 1 398 ? -23.592 -7.365 7.449 1.00 93.38 398 PHE A C 1
ATOM 2948 O O . PHE A 1 398 ? -24.598 -8.066 7.327 1.00 93.38 398 PHE A O 1
ATOM 2955 N N . GLY A 1 399 ? -23.517 -6.116 7.000 1.00 90.12 399 GLY A N 1
ATOM 2956 C CA . GLY A 1 399 ? -24.541 -5.468 6.198 1.00 90.12 399 GLY A CA 1
ATOM 2957 C C . GLY A 1 399 ? -24.739 -6.169 4.853 1.00 90.12 399 GLY A C 1
ATOM 2958 O O . GLY A 1 399 ? -23.909 -6.960 4.398 1.00 90.12 399 GLY A O 1
ATOM 2959 N N . ARG A 1 400 ? -25.854 -5.858 4.186 1.00 86.81 400 ARG A N 1
ATOM 2960 C CA . ARG A 1 400 ? -26.256 -6.514 2.925 1.00 86.81 400 ARG A CA 1
ATOM 2961 C C . ARG A 1 400 ? -25.263 -6.300 1.784 1.00 86.81 400 ARG A C 1
ATOM 2963 O O . ARG A 1 400 ? -25.129 -7.166 0.926 1.00 86.81 400 ARG A O 1
ATOM 2970 N N . ASP A 1 401 ? -24.547 -5.182 1.813 1.00 82.19 401 ASP A N 1
ATOM 2971 C CA . ASP A 1 401 ? -23.586 -4.804 0.777 1.00 82.19 401 ASP A CA 1
ATOM 2972 C C . ASP A 1 401 ? -22.205 -5.452 0.977 1.00 82.19 401 ASP A C 1
ATOM 2974 O O . ASP A 1 401 ? -21.287 -5.190 0.201 1.00 82.19 401 ASP A O 1
ATOM 2978 N N . VAL A 1 402 ? -22.028 -6.293 2.008 1.00 87.62 402 VAL A N 1
ATOM 2979 C CA . VAL A 1 402 ? -20.768 -7.000 2.272 1.00 87.62 402 VAL A CA 1
ATOM 2980 C C . VAL A 1 402 ? -20.799 -8.393 1.634 1.00 87.62 402 VAL A C 1
ATOM 2982 O O . VAL A 1 402 ? -21.496 -9.281 2.138 1.00 87.62 402 VAL A O 1
ATOM 2985 N N . PRO A 1 403 ? -20.011 -8.652 0.572 1.00 86.88 403 PRO A N 1
ATOM 2986 C CA . PRO A 1 403 ? -19.945 -9.971 -0.045 1.00 86.88 403 PRO A CA 1
ATOM 2987 C C . PRO A 1 403 ? -19.541 -11.050 0.963 1.00 86.88 403 PRO A C 1
ATOM 2989 O O . PRO A 1 403 ? -18.589 -10.873 1.724 1.00 86.88 403 PRO A O 1
ATOM 2992 N N . ALA A 1 404 ? -20.205 -12.208 0.925 1.00 86.12 404 ALA A N 1
ATOM 2993 C CA . ALA A 1 404 ? -19.907 -13.332 1.821 1.00 86.12 404 ALA A CA 1
ATOM 2994 C C . ALA A 1 404 ? -18.430 -13.769 1.760 1.00 86.12 404 ALA A C 1
ATOM 2996 O O . ALA A 1 404 ? -17.829 -14.113 2.774 1.00 86.12 404 ALA A O 1
ATOM 2997 N N . SER A 1 405 ? -17.808 -13.676 0.580 1.00 83.81 405 SER A N 1
ATOM 2998 C CA . SER A 1 405 ? -16.387 -13.974 0.367 1.00 83.81 405 SER A CA 1
ATOM 2999 C C . SER A 1 405 ? -15.425 -12.995 1.058 1.00 83.81 405 SER A C 1
ATOM 3001 O O . SER A 1 405 ? -14.239 -13.307 1.180 1.00 83.81 405 SER A O 1
ATOM 3003 N N . TRP A 1 406 ? -15.904 -11.829 1.507 1.00 87.56 406 TRP A N 1
ATOM 3004 C CA . TRP A 1 406 ? -15.126 -10.812 2.224 1.00 87.56 406 TRP A CA 1
ATOM 3005 C C . TRP A 1 406 ? -15.298 -10.883 3.741 1.00 87.56 406 TRP A C 1
ATOM 3007 O O . TRP A 1 406 ? -14.439 -10.406 4.475 1.00 87.56 406 TRP A O 1
ATOM 3017 N N . GLN A 1 407 ? -16.382 -11.475 4.239 1.00 88.88 407 GLN A N 1
ATOM 3018 C CA . GLN A 1 407 ? -16.674 -11.511 5.676 1.00 88.88 407 GLN A CA 1
ATOM 3019 C C . GLN A 1 407 ? -15.541 -12.142 6.514 1.00 88.88 407 GLN A C 1
ATOM 3021 O O . GLN A 1 407 ? -15.183 -11.558 7.540 1.00 88.88 407 GLN A O 1
ATOM 3026 N N . PRO A 1 408 ? -14.890 -13.249 6.083 1.00 88.88 408 PRO A N 1
ATOM 3027 C CA . PRO A 1 408 ? -13.750 -13.806 6.813 1.00 88.88 408 PRO A CA 1
ATOM 3028 C C . PRO A 1 408 ? -12.557 -12.848 6.921 1.00 88.88 408 PRO A C 1
ATOM 3030 O O . PRO A 1 408 ? -11.848 -12.870 7.923 1.00 88.88 408 PRO A O 1
ATOM 3033 N N . TYR A 1 409 ? -12.339 -11.990 5.917 1.00 87.25 409 TYR A N 1
ATOM 3034 C CA . TYR A 1 409 ? -11.291 -10.968 5.971 1.00 87.25 409 TYR A CA 1
ATOM 3035 C C . TYR A 1 409 ? -11.572 -9.967 7.088 1.00 87.25 409 TYR A C 1
ATOM 3037 O O . TYR A 1 409 ? -10.751 -9.810 7.982 1.00 87.25 409 TYR A O 1
ATOM 3045 N N . TYR A 1 410 ? -12.755 -9.351 7.089 1.00 89.00 410 TYR A N 1
ATOM 3046 C CA . TYR A 1 410 ? -13.114 -8.348 8.094 1.00 89.00 410 TYR A CA 1
ATOM 3047 C C . TYR A 1 410 ? -13.147 -8.924 9.515 1.00 89.00 410 TYR A C 1
ATOM 3049 O O . TYR A 1 410 ? -12.661 -8.286 10.448 1.00 89.00 410 TYR A O 1
ATOM 3057 N N . ALA A 1 411 ? -13.634 -10.159 9.680 1.00 90.88 411 ALA A N 1
ATOM 3058 C CA . ALA A 1 411 ? -13.578 -10.860 10.961 1.00 90.88 411 ALA A CA 1
ATOM 3059 C C . ALA A 1 411 ? -12.128 -11.074 11.434 1.00 90.88 411 ALA A C 1
ATOM 3061 O O . ALA A 1 411 ? -11.810 -10.818 12.595 1.00 90.88 411 ALA A O 1
ATOM 3062 N N . ARG A 1 412 ? -11.231 -11.504 10.535 1.00 88.25 412 ARG A N 1
ATOM 3063 C CA . ARG A 1 412 ? -9.802 -11.681 10.832 1.00 88.25 412 ARG A CA 1
ATOM 3064 C C . ARG A 1 412 ? -9.120 -10.360 11.191 1.00 88.25 412 ARG A C 1
ATOM 3066 O O . ARG A 1 412 ? -8.347 -10.333 12.147 1.00 88.25 412 ARG A O 1
ATOM 3073 N N . GLU A 1 413 ? -9.384 -9.286 10.451 1.00 86.56 413 GLU A N 1
ATOM 3074 C CA . GLU A 1 413 ? -8.820 -7.961 10.739 1.00 86.56 413 GLU A CA 1
ATOM 3075 C C . GLU A 1 413 ? -9.275 -7.446 12.109 1.00 86.56 413 GLU A C 1
ATOM 3077 O O . GLU A 1 413 ? -8.447 -7.002 12.901 1.00 86.56 413 GLU A O 1
ATOM 3082 N N . PHE A 1 414 ? -10.562 -7.596 12.442 1.00 91.44 414 PHE A N 1
ATOM 3083 C CA . PHE A 1 414 ? -11.084 -7.240 13.764 1.00 91.44 414 PHE A CA 1
ATOM 3084 C C . PHE A 1 414 ? -10.417 -8.043 14.886 1.00 91.44 414 PHE A C 1
ATOM 3086 O O . PHE A 1 414 ? -9.937 -7.476 15.866 1.00 91.44 414 PHE A O 1
ATOM 3093 N N . ALA A 1 415 ? -10.330 -9.365 14.718 1.00 91.25 415 ALA A N 1
ATOM 3094 C CA . ALA A 1 415 ? -9.612 -10.245 15.635 1.00 91.25 415 ALA A CA 1
ATOM 3095 C C . ALA A 1 415 ? -8.161 -9.804 15.847 1.00 91.25 415 ALA A C 1
ATOM 3097 O O . ALA A 1 415 ? -7.694 -9.747 16.982 1.00 91.25 415 ALA A O 1
ATOM 3098 N N . SER A 1 416 ? -7.476 -9.453 14.761 1.00 88.06 416 SER A N 1
ATOM 3099 C CA . SER A 1 416 ? -6.079 -9.031 14.798 1.00 88.06 416 SER A CA 1
ATOM 3100 C C . SER A 1 416 ? -5.915 -7.680 15.504 1.00 88.06 416 SER A C 1
ATOM 3102 O O . SER A 1 416 ? -4.939 -7.490 16.227 1.00 88.06 416 SER A O 1
ATOM 3104 N N . ALA A 1 417 ? -6.878 -6.763 15.352 1.00 89.62 417 ALA A N 1
ATOM 3105 C CA . ALA A 1 417 ? -6.906 -5.488 16.070 1.00 89.62 417 ALA A CA 1
ATOM 3106 C C . ALA A 1 417 ? -7.094 -5.691 17.576 1.00 89.62 417 ALA A C 1
ATOM 3108 O O . ALA A 1 417 ? -6.353 -5.112 18.369 1.00 89.62 417 ALA A O 1
ATOM 3109 N N . VAL A 1 418 ? -8.017 -6.571 17.973 1.00 92.75 418 VAL A N 1
ATOM 3110 C CA . VAL A 1 418 ? -8.222 -6.936 19.382 1.00 92.75 418 VAL A CA 1
ATOM 3111 C C . VAL A 1 418 ? -6.969 -7.582 19.981 1.00 92.75 418 VAL A C 1
ATOM 3113 O O . VAL A 1 418 ? -6.553 -7.209 21.078 1.00 92.75 418 VAL A O 1
ATOM 3116 N N . ASP A 1 419 ? -6.343 -8.520 19.269 1.00 91.00 419 ASP A N 1
ATOM 3117 C CA . ASP A 1 419 ? -5.138 -9.213 19.741 1.00 91.00 419 ASP A CA 1
ATOM 3118 C C . ASP A 1 419 ? -3.946 -8.238 19.872 1.00 91.00 419 ASP A C 1
ATOM 3120 O O . ASP A 1 419 ? -3.219 -8.255 20.872 1.00 91.00 419 ASP A O 1
ATOM 3124 N N . ALA A 1 420 ? -3.782 -7.320 18.913 1.00 87.88 420 ALA A N 1
ATOM 3125 C CA . ALA A 1 420 ? -2.776 -6.262 18.985 1.00 87.88 420 ALA A CA 1
ATOM 3126 C C . ALA A 1 420 ? -3.024 -5.319 20.172 1.00 87.88 420 ALA A C 1
ATOM 3128 O O . ALA A 1 420 ? -2.096 -5.010 20.920 1.00 87.88 420 ALA A O 1
ATOM 3129 N N . LEU A 1 421 ? -4.274 -4.909 20.394 1.00 89.62 421 LEU A N 1
ATOM 3130 C CA . LEU A 1 421 ? -4.629 -4.023 21.497 1.00 89.62 421 LEU A CA 1
ATOM 3131 C C . LEU A 1 421 ? -4.388 -4.680 22.861 1.00 89.62 421 LEU A C 1
ATOM 3133 O O . LEU A 1 421 ? -3.852 -4.038 23.761 1.00 89.62 421 LEU A O 1
ATOM 3137 N N . ARG A 1 422 ? -4.684 -5.978 23.003 1.00 91.62 422 ARG A N 1
ATOM 3138 C CA . ARG A 1 422 ? -4.403 -6.762 24.222 1.00 91.62 422 ARG A CA 1
ATOM 3139 C C . ARG A 1 422 ? -2.917 -6.899 24.539 1.00 91.62 422 ARG A C 1
ATOM 3141 O O . ARG A 1 422 ? -2.567 -7.102 25.697 1.00 91.62 422 ARG A O 1
ATOM 3148 N N . THR A 1 423 ? -2.042 -6.749 23.547 1.00 89.69 423 THR A N 1
ATOM 3149 C CA . THR A 1 423 ? -0.591 -6.706 23.787 1.00 89.69 423 THR A CA 1
ATOM 3150 C C . THR A 1 423 ? -0.200 -5.463 24.597 1.00 89.69 423 THR A C 1
ATOM 3152 O O . THR A 1 423 ? 0.729 -5.520 25.397 1.00 89.69 423 THR A O 1
ATOM 3155 N N . VAL A 1 424 ? -0.927 -4.352 24.424 1.00 88.38 424 VAL A N 1
ATOM 3156 C CA . VAL A 1 424 ? -0.702 -3.084 25.142 1.00 88.38 424 VAL A CA 1
ATOM 3157 C C . VAL A 1 424 ? -1.586 -2.974 26.389 1.00 88.38 424 VAL A C 1
ATOM 3159 O O . VAL A 1 424 ? -1.127 -2.514 27.432 1.00 88.38 424 VAL A O 1
ATOM 3162 N N . PHE A 1 425 ? -2.833 -3.444 26.311 1.00 89.00 425 PHE A N 1
ATOM 3163 C CA . PHE A 1 425 ? -3.813 -3.433 27.397 1.00 89.00 425 PHE A CA 1
ATOM 3164 C C . PHE A 1 425 ? -4.282 -4.862 27.717 1.00 89.00 425 PHE A C 1
ATOM 3166 O O . PHE A 1 425 ? -5.380 -5.255 27.318 1.00 89.00 425 PHE A O 1
ATOM 3173 N N . PRO A 1 426 ? -3.505 -5.662 28.473 1.00 88.00 426 PRO A N 1
ATOM 3174 C CA . PRO A 1 426 ? -3.817 -7.078 28.708 1.00 88.00 426 PRO A CA 1
ATOM 3175 C C . PRO A 1 426 ? -5.154 -7.335 29.412 1.00 88.00 426 PRO A C 1
ATOM 3177 O O . PRO A 1 426 ? -5.693 -8.434 29.334 1.00 88.00 426 PRO A O 1
ATOM 3180 N N . ARG A 1 427 ? -5.691 -6.326 30.110 1.00 85.25 427 ARG A N 1
ATOM 3181 C CA . ARG A 1 427 ? -6.977 -6.396 30.821 1.00 85.25 427 ARG A CA 1
ATOM 3182 C C . ARG A 1 427 ? -8.179 -5.973 29.968 1.00 85.25 427 ARG A C 1
ATOM 3184 O O . ARG A 1 427 ? -9.302 -6.057 30.450 1.00 85.25 427 ARG A O 1
ATOM 3191 N N . ALA A 1 428 ? -7.964 -5.532 28.728 1.00 87.00 428 ALA A N 1
ATOM 3192 C CA . ALA A 1 428 ? -9.032 -5.134 27.817 1.00 87.00 428 ALA A CA 1
ATOM 3193 C C . ALA A 1 428 ? -9.989 -6.305 27.515 1.00 87.00 428 ALA A C 1
ATOM 3195 O O . ALA A 1 428 ? -9.573 -7.338 26.970 1.00 87.00 428 ALA A O 1
ATOM 3196 N N . SER A 1 429 ? -11.280 -6.131 27.826 1.00 89.06 429 SER A N 1
ATOM 3197 C CA . SER A 1 429 ? -12.318 -7.141 27.592 1.00 89.06 429 SER A CA 1
ATOM 3198 C C . SER A 1 429 ? -13.430 -6.629 26.682 1.00 89.06 429 SER A C 1
ATOM 3200 O O . SER A 1 429 ? -14.274 -5.831 27.077 1.00 89.06 429 SER A O 1
ATOM 3202 N N . PHE A 1 430 ? -13.487 -7.170 25.469 1.00 94.25 430 PHE A N 1
ATOM 3203 C CA . PHE A 1 430 ? -14.529 -6.860 24.483 1.00 94.25 430 PHE A CA 1
ATOM 3204 C C . PHE A 1 430 ? -15.700 -7.853 24.534 1.00 94.25 430 PHE A C 1
ATOM 3206 O O . PHE A 1 430 ? -16.473 -7.970 23.586 1.00 94.25 430 PHE A O 1
ATOM 3213 N N . VAL A 1 431 ? -15.833 -8.591 25.643 1.00 95.12 431 VAL A N 1
ATOM 3214 C CA . VAL A 1 431 ? -16.940 -9.532 25.842 1.00 95.12 431 VAL A CA 1
ATOM 3215 C C . VAL A 1 431 ? -18.257 -8.764 25.886 1.00 95.12 431 VAL A C 1
ATOM 3217 O O . VAL A 1 431 ? -18.373 -7.777 26.612 1.00 95.12 431 VAL A O 1
ATOM 3220 N N . GLY A 1 432 ? -19.249 -9.216 25.122 1.00 95.38 432 GLY A N 1
ATOM 3221 C CA . GLY A 1 432 ? -20.559 -8.575 25.013 1.00 95.38 432 GLY A CA 1
ATOM 3222 C C . GLY A 1 432 ? -20.607 -7.362 24.074 1.00 95.38 432 GLY A C 1
ATOM 3223 O O . GLY A 1 432 ? -21.630 -6.689 24.019 1.00 95.38 432 GLY A O 1
ATOM 3224 N N . LEU A 1 433 ? -19.528 -7.070 23.342 1.00 97.06 433 LEU A N 1
ATOM 3225 C CA . LEU A 1 433 ? -19.494 -6.008 22.334 1.00 97.06 433 LEU A CA 1
ATOM 3226 C C . LEU A 1 433 ? -20.285 -6.413 21.080 1.00 97.06 433 LEU A C 1
ATOM 3228 O O . LEU A 1 433 ? -20.158 -7.549 20.613 1.00 97.06 433 LEU A O 1
ATOM 3232 N N . ASN A 1 434 ? -21.066 -5.490 20.515 1.00 97.25 434 ASN A N 1
ATOM 3233 C CA . ASN A 1 434 ? -21.708 -5.673 19.212 1.00 97.25 434 ASN A CA 1
ATOM 3234 C C . ASN A 1 434 ? -20.829 -5.082 18.109 1.00 97.25 434 ASN A C 1
ATOM 3236 O O . ASN A 1 434 ? -20.374 -3.946 18.221 1.00 97.25 434 ASN A O 1
ATOM 3240 N N . VAL A 1 435 ? -20.604 -5.824 17.026 1.00 96.50 435 VAL A N 1
ATOM 3241 C CA . VAL A 1 435 ? -19.780 -5.372 15.896 1.00 96.50 435 VAL A CA 1
ATOM 3242 C C . VAL A 1 435 ? -20.558 -5.525 14.594 1.00 96.50 435 VAL A C 1
ATOM 3244 O O . VAL A 1 435 ? -21.080 -6.600 14.286 1.00 96.50 435 VAL A O 1
ATOM 3247 N N . ARG A 1 436 ? -20.629 -4.444 13.814 1.00 94.81 436 ARG A N 1
ATOM 3248 C CA . ARG A 1 436 ? -21.378 -4.364 12.555 1.00 94.81 436 ARG A CA 1
ATOM 3249 C C . ARG A 1 436 ? -20.483 -3.855 11.433 1.00 94.81 436 ARG A C 1
ATOM 3251 O O . ARG A 1 436 ? -20.011 -2.724 11.487 1.00 94.81 436 ARG A O 1
ATOM 3258 N N . PHE A 1 437 ? -20.275 -4.667 10.401 1.00 92.12 437 PHE A N 1
ATOM 3259 C CA . PHE A 1 437 ? -19.518 -4.280 9.209 1.00 92.12 437 PHE A CA 1
ATOM 3260 C C . PHE A 1 437 ? -20.424 -3.847 8.057 1.00 92.12 437 PHE A C 1
ATOM 3262 O O . PHE A 1 437 ? -21.425 -4.498 7.782 1.00 92.12 437 PHE A O 1
ATOM 3269 N N . GLY A 1 438 ? -20.019 -2.819 7.311 1.00 83.00 438 GLY A N 1
ATOM 3270 C CA . GLY A 1 438 ? -20.637 -2.424 6.038 1.00 83.00 438 GLY A CA 1
ATOM 3271 C C . GLY A 1 438 ? -21.862 -1.515 6.132 1.00 83.00 438 GLY A C 1
ATOM 3272 O O . GLY A 1 438 ? -22.373 -1.097 5.097 1.00 83.00 438 GLY A O 1
ATOM 3273 N N . ASP A 1 439 ? -22.294 -1.156 7.337 1.00 73.62 439 ASP A N 1
ATOM 3274 C CA . ASP A 1 439 ? -23.306 -0.122 7.525 1.00 73.62 439 ASP A CA 1
ATOM 3275 C C . ASP A 1 439 ? -22.699 1.273 7.297 1.00 73.62 439 ASP A C 1
ATOM 3277 O O . ASP A 1 439 ? -21.521 1.523 7.580 1.00 73.62 439 ASP A O 1
ATOM 3281 N N . ARG A 1 440 ? -23.500 2.200 6.757 1.00 68.69 440 ARG A N 1
ATOM 3282 C CA . ARG A 1 440 ? -23.091 3.604 6.628 1.00 68.69 440 ARG A CA 1
ATOM 3283 C C . ARG A 1 440 ? -23.121 4.253 8.006 1.00 68.69 440 ARG A C 1
ATOM 3285 O O . ARG A 1 440 ? -24.153 4.248 8.669 1.00 68.69 440 ARG A O 1
ATOM 3292 N N . VAL A 1 441 ? -22.005 4.849 8.397 1.00 63.03 441 VAL A N 1
ATOM 3293 C CA . VAL A 1 441 ? -21.961 5.803 9.509 1.00 63.03 441 VAL A CA 1
ATOM 3294 C C . VAL A 1 441 ? -22.369 7.192 9.004 1.00 63.03 441 VAL A C 1
ATOM 3296 O O . VAL A 1 441 ? -22.328 7.450 7.796 1.00 63.03 441 VAL A O 1
ATOM 3299 N N . LEU A 1 442 ? -22.813 8.068 9.910 1.00 58.81 442 LEU A N 1
ATOM 3300 C CA . LEU A 1 442 ? -23.139 9.466 9.596 1.00 58.81 442 LEU A CA 1
ATOM 3301 C C . LEU A 1 442 ? -21.959 10.161 8.881 1.00 58.81 442 LEU A C 1
ATOM 3303 O O . LEU A 1 442 ? -20.804 9.753 9.010 1.00 58.81 442 LEU A O 1
ATOM 3307 N N . SER A 1 443 ? -22.274 11.177 8.070 1.00 54.34 443 SER A N 1
ATOM 3308 C CA . SER A 1 443 ? -21.358 11.802 7.103 1.00 54.34 443 SER A CA 1
ATOM 3309 C C . SER A 1 443 ? -20.006 12.201 7.712 1.00 54.34 443 SER A C 1
ATOM 3311 O O . SER A 1 443 ? -19.923 13.203 8.409 1.00 54.34 443 SER A O 1
ATOM 3313 N N . GLY A 1 444 ? -18.941 11.474 7.355 1.00 56.19 444 GLY A N 1
ATOM 3314 C CA . GLY A 1 444 ? -17.547 11.846 7.637 1.00 56.19 444 GLY A CA 1
ATOM 3315 C C . GLY A 1 444 ? -16.804 10.935 8.618 1.00 56.19 444 GLY A C 1
ATOM 3316 O O . GLY A 1 444 ? -15.576 10.961 8.632 1.00 56.19 444 GLY A O 1
ATOM 3317 N N . ALA A 1 445 ? -17.501 10.091 9.382 1.00 68.75 445 ALA A N 1
ATOM 3318 C CA . ALA A 1 445 ? -16.847 9.158 10.299 1.00 68.75 445 ALA A CA 1
ATOM 3319 C C . ALA A 1 445 ? -16.241 7.949 9.553 1.00 68.75 445 ALA A C 1
ATOM 3321 O O . ALA A 1 445 ? -16.830 7.420 8.609 1.00 68.75 445 ALA A O 1
ATOM 3322 N N . LEU A 1 446 ? -15.056 7.490 9.975 1.00 75.25 446 LEU A N 1
ATOM 3323 C CA . LEU A 1 446 ? -14.415 6.276 9.432 1.00 75.25 446 LEU A CA 1
ATOM 3324 C C . LEU A 1 446 ? -14.857 4.999 10.153 1.00 75.25 446 LEU A C 1
ATOM 3326 O O . LEU A 1 446 ? -14.700 3.904 9.610 1.00 75.25 446 LEU A O 1
ATOM 3330 N N . ALA A 1 447 ? -15.392 5.150 11.359 1.00 85.69 447 ALA A N 1
ATOM 3331 C CA . ALA A 1 447 ? -16.014 4.149 12.210 1.00 85.69 447 ALA A CA 1
ATOM 3332 C C . ALA A 1 447 ? -16.747 4.883 13.348 1.00 85.69 447 ALA A C 1
ATOM 3334 O O . ALA A 1 447 ? -16.556 6.088 13.507 1.00 85.69 447 ALA A O 1
ATOM 3335 N N . VAL A 1 448 ? -17.630 4.193 14.075 1.00 90.31 448 VAL A N 1
ATOM 3336 C CA . VAL A 1 448 ? -18.335 4.767 15.233 1.00 90.31 448 VAL A CA 1
ATOM 3337 C C . VAL A 1 448 ? -18.557 3.710 16.307 1.00 90.31 448 VAL A C 1
ATOM 3339 O O . VAL A 1 448 ? -19.115 2.650 16.021 1.00 90.31 448 VAL A O 1
ATOM 3342 N N . HIS A 1 449 ? -18.224 4.043 17.548 1.00 92.62 449 HIS A N 1
ATOM 3343 C CA . HIS A 1 449 ? -18.693 3.380 18.755 1.00 92.62 449 HIS A CA 1
ATOM 3344 C C . HIS A 1 449 ? -19.935 4.100 19.316 1.00 92.62 449 HIS A C 1
ATOM 3346 O O . HIS A 1 449 ? -19.893 5.285 19.656 1.00 92.62 449 HIS A O 1
ATOM 3352 N N . ASP A 1 450 ? -21.054 3.386 19.437 1.00 91.75 450 ASP A N 1
ATOM 3353 C CA . ASP A 1 450 ? -22.240 3.847 20.164 1.00 91.75 450 ASP A CA 1
ATOM 3354 C C . ASP A 1 450 ? -22.196 3.324 21.610 1.00 91.75 450 ASP A C 1
ATOM 3356 O O . ASP A 1 450 ? -22.373 2.121 21.827 1.00 91.75 450 ASP A O 1
ATOM 3360 N N . PRO A 1 451 ? -22.014 4.196 22.620 1.00 91.38 451 PRO A N 1
ATOM 3361 C CA . PRO A 1 451 ? -21.896 3.775 24.010 1.00 91.38 451 PRO A CA 1
ATOM 3362 C C . PRO A 1 451 ? -23.227 3.318 24.613 1.00 91.38 451 PRO A C 1
ATOM 3364 O O . PRO A 1 451 ? -23.218 2.606 25.616 1.00 91.38 451 PRO A O 1
ATOM 3367 N N . ARG A 1 452 ? -24.375 3.707 24.035 1.00 90.75 452 ARG A N 1
ATOM 3368 C CA . ARG A 1 452 ? -25.706 3.349 24.558 1.00 90.75 452 ARG A CA 1
ATOM 3369 C C . ARG A 1 452 ? -26.053 1.900 24.273 1.00 90.75 452 ARG A C 1
ATOM 3371 O O . ARG A 1 452 ? -26.614 1.225 25.126 1.00 90.75 452 ARG A O 1
ATOM 3378 N N . THR A 1 453 ? -25.718 1.439 23.074 1.00 92.81 453 THR A N 1
ATOM 3379 C CA . THR A 1 453 ? -25.954 0.055 22.642 1.00 92.81 453 THR A CA 1
ATOM 3380 C C . THR A 1 453 ? -24.696 -0.809 22.716 1.00 92.81 453 THR A C 1
ATOM 3382 O O . THR A 1 453 ? -24.766 -2.013 22.467 1.00 92.81 453 THR A O 1
ATOM 3385 N N . ARG A 1 454 ? -23.552 -0.195 23.048 1.00 94.19 454 ARG A N 1
ATOM 3386 C CA . ARG A 1 454 ? -22.219 -0.801 23.025 1.00 94.19 454 ARG A CA 1
ATOM 3387 C C . ARG A 1 454 ? -21.957 -1.496 21.683 1.00 94.19 454 ARG A C 1
ATOM 3389 O O . ARG A 1 454 ? -21.731 -2.708 21.608 1.00 94.19 454 ARG A O 1
ATOM 3396 N N . THR A 1 455 ? -22.071 -0.710 20.611 1.00 95.00 455 THR A N 1
ATOM 3397 C CA . THR A 1 455 ? -21.988 -1.187 19.223 1.00 95.00 455 THR A CA 1
ATOM 3398 C C . THR A 1 455 ? -20.909 -0.451 18.446 1.00 95.00 455 THR A C 1
ATOM 3400 O O . THR A 1 455 ? -20.942 0.772 18.359 1.00 95.00 455 THR A O 1
ATOM 3403 N N . LEU A 1 456 ? -20.013 -1.196 17.798 1.00 94.50 456 LEU A N 1
ATOM 3404 C CA . LEU A 1 456 ? -19.095 -0.672 16.789 1.00 94.50 456 LEU A CA 1
ATOM 3405 C C . LEU A 1 456 ? -19.725 -0.819 15.410 1.00 94.50 456 LEU A C 1
ATOM 3407 O O . LEU A 1 456 ? -20.060 -1.926 14.983 1.00 94.50 456 LEU A O 1
ATOM 3411 N N . THR A 1 457 ? -19.821 0.292 14.692 1.00 93.12 457 THR A N 1
ATOM 3412 C CA . THR A 1 457 ? -20.233 0.340 13.291 1.00 93.12 457 THR A CA 1
ATOM 3413 C C . THR A 1 457 ? -19.023 0.666 12.426 1.00 93.12 457 THR A C 1
ATOM 3415 O O . THR A 1 457 ? -18.430 1.737 12.543 1.00 93.12 457 THR A O 1
ATOM 3418 N N . LEU A 1 458 ? -18.649 -0.280 11.566 1.00 91.69 458 LEU A N 1
ATOM 3419 C CA . LEU A 1 458 ? -17.411 -0.282 10.793 1.00 91.69 458 LEU A CA 1
ATOM 3420 C C . LEU A 1 458 ? -17.736 -0.311 9.287 1.00 91.69 458 LEU A C 1
ATOM 3422 O O . LEU A 1 458 ? -18.004 -1.382 8.729 1.00 91.69 458 LEU A O 1
ATOM 3426 N N . PRO A 1 459 ? -17.744 0.840 8.592 1.00 88.56 459 PRO A N 1
ATOM 3427 C CA . PRO A 1 459 ? -17.805 0.881 7.134 1.00 88.56 459 PRO A CA 1
ATOM 3428 C C . PRO A 1 459 ? -16.763 -0.025 6.454 1.00 88.56 459 PRO A C 1
ATOM 3430 O O . PRO A 1 459 ? -15.700 -0.323 6.988 1.00 88.56 459 PRO A O 1
ATOM 3433 N N . LEU A 1 460 ? -17.001 -0.421 5.200 1.00 84.56 460 LEU A N 1
ATOM 3434 C CA . LEU A 1 460 ? -16.043 -1.272 4.464 1.00 84.56 460 LEU A CA 1
ATOM 3435 C C . LEU A 1 460 ? -14.675 -0.613 4.231 1.00 84.56 460 LEU A C 1
ATOM 3437 O O . LEU A 1 460 ? -13.701 -1.306 3.939 1.00 84.56 460 LEU A O 1
ATOM 3441 N N . ALA A 1 461 ? -14.618 0.714 4.350 1.00 78.69 461 ALA A N 1
ATOM 3442 C CA . ALA A 1 461 ? -13.406 1.517 4.284 1.00 78.69 461 ALA A CA 1
ATOM 3443 C C . ALA A 1 461 ? -12.800 1.813 5.673 1.00 78.69 461 ALA A C 1
ATOM 3445 O O . ALA A 1 461 ? -11.957 2.698 5.778 1.00 78.69 461 ALA A O 1
ATOM 3446 N N . THR A 1 462 ? -13.176 1.088 6.730 1.00 84.38 462 THR A N 1
ATOM 3447 C CA . THR A 1 462 ? -12.557 1.229 8.055 1.00 84.38 462 THR A CA 1
ATOM 3448 C C . THR A 1 462 ? -11.184 0.555 8.111 1.00 84.38 462 THR A C 1
ATOM 3450 O O . THR A 1 462 ? -11.057 -0.656 7.935 1.00 84.38 462 THR A O 1
ATOM 3453 N N . GLY A 1 463 ? -10.144 1.354 8.369 1.00 78.81 463 GLY A N 1
ATOM 3454 C CA . GLY A 1 463 ? -8.762 0.905 8.584 1.00 78.81 463 GLY A CA 1
ATOM 3455 C C . GLY A 1 463 ? -8.546 0.200 9.914 1.00 78.81 463 GLY A C 1
ATOM 3456 O O . GLY A 1 463 ? -9.230 0.486 10.889 1.00 78.81 463 GLY A O 1
ATOM 3457 N N . PHE A 1 464 ? -7.513 -0.643 9.985 1.00 80.88 464 PHE A N 1
ATOM 3458 C CA . PHE A 1 464 ? -7.071 -1.291 11.227 1.00 80.88 464 PHE A CA 1
ATOM 3459 C C . PHE A 1 464 ? -6.864 -0.289 12.378 1.00 80.88 464 PHE A C 1
ATOM 3461 O O . PHE A 1 464 ? -7.290 -0.533 13.502 1.00 80.88 464 PHE A O 1
ATOM 3468 N N . GLY A 1 465 ? -6.267 0.875 12.089 1.00 80.25 465 GLY A N 1
ATOM 3469 C CA . GLY A 1 465 ? -6.095 1.949 13.073 1.00 80.25 465 GLY A CA 1
ATOM 3470 C C . GLY A 1 465 ? -7.418 2.550 13.560 1.00 80.25 465 GLY A C 1
ATOM 3471 O O . GLY A 1 465 ? -7.551 2.814 14.748 1.00 80.25 465 GLY A O 1
ATOM 3472 N N . ALA A 1 466 ? -8.410 2.697 12.675 1.00 85.25 466 ALA A N 1
ATOM 3473 C CA . ALA A 1 466 ? -9.746 3.161 13.050 1.00 85.25 466 ALA A CA 1
ATOM 3474 C C . ALA A 1 466 ? -10.485 2.113 13.898 1.00 85.25 466 ALA A C 1
ATOM 3476 O O . ALA A 1 466 ? -11.094 2.469 14.896 1.00 85.25 466 ALA A O 1
ATOM 3477 N N . VAL A 1 467 ? -10.348 0.815 13.591 1.00 89.50 467 VAL A N 1
ATOM 3478 C CA . VAL A 1 467 ? -10.843 -0.253 14.484 1.00 89.50 467 VAL A CA 1
ATOM 3479 C C . VAL A 1 467 ? -10.193 -0.143 15.865 1.00 89.50 467 VAL A C 1
ATOM 3481 O O . VAL A 1 467 ? -10.890 -0.189 16.872 1.00 89.50 467 VAL A O 1
ATOM 3484 N N . GLY A 1 468 ? -8.870 0.038 15.924 1.00 88.88 468 GLY A N 1
ATOM 3485 C CA . GLY A 1 468 ? -8.152 0.249 17.182 1.00 88.88 468 GLY A CA 1
ATOM 3486 C C . GLY A 1 468 ? -8.654 1.470 17.960 1.00 88.88 468 GLY A C 1
ATOM 3487 O O . GLY A 1 468 ? -8.842 1.375 19.168 1.00 88.88 468 GLY A O 1
ATOM 3488 N N . HIS A 1 469 ? -8.919 2.583 17.274 1.00 88.62 469 HIS A N 1
ATOM 3489 C CA . HIS A 1 469 ? -9.496 3.794 17.862 1.00 88.62 469 HIS A CA 1
ATOM 3490 C C . HIS A 1 469 ? -10.887 3.536 18.466 1.00 88.62 469 HIS A C 1
ATOM 3492 O O . HIS A 1 469 ? -11.105 3.839 19.635 1.00 88.62 469 HIS A O 1
ATOM 3498 N N . GLU A 1 470 ? -11.794 2.873 17.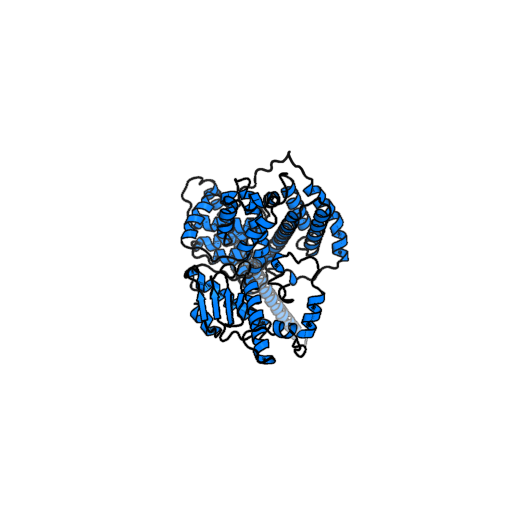744 1.00 91.56 470 GLU A N 1
ATOM 3499 C CA . GLU A 1 470 ? -13.115 2.534 18.297 1.00 91.56 470 GLU A CA 1
ATOM 3500 C C . GLU A 1 470 ? -13.046 1.539 19.463 1.00 91.56 470 GLU A C 1
ATOM 3502 O O . GLU A 1 470 ? -13.835 1.615 20.404 1.00 91.56 470 GLU A O 1
ATOM 3507 N N . LEU A 1 471 ? -12.087 0.609 19.448 1.00 94.25 471 LEU A N 1
ATOM 3508 C CA . LEU A 1 471 ? -11.850 -0.273 20.593 1.00 94.25 471 LEU A CA 1
ATOM 3509 C C . LEU A 1 471 ? -11.350 0.512 21.817 1.00 94.25 471 LEU A C 1
ATOM 3511 O O . LEU A 1 471 ? -11.681 0.148 22.944 1.00 94.25 471 LEU A O 1
ATOM 3515 N N . MET A 1 472 ? -10.601 1.604 21.623 1.00 92.00 472 MET A N 1
ATOM 3516 C CA . MET A 1 472 ? -10.248 2.518 22.716 1.00 92.00 472 MET A CA 1
ATOM 3517 C C . MET A 1 472 ? -11.474 3.258 23.262 1.00 92.00 472 MET A C 1
ATOM 3519 O O . MET A 1 472 ? -11.556 3.451 24.474 1.00 92.00 472 MET A O 1
ATOM 3523 N N . HIS A 1 473 ? -12.454 3.604 22.422 1.00 91.44 473 HIS A N 1
ATOM 3524 C CA . HIS A 1 473 ? -13.738 4.125 22.902 1.00 91.44 473 HIS A CA 1
ATOM 3525 C C . HIS A 1 473 ? -14.514 3.096 23.737 1.00 91.44 473 HIS A C 1
ATOM 3527 O O . HIS A 1 473 ? -15.086 3.469 24.761 1.00 91.44 473 HIS A O 1
ATOM 3533 N N . ASP A 1 474 ? -14.482 1.804 23.387 1.00 93.75 474 ASP A N 1
ATOM 3534 C CA . ASP A 1 474 ? -15.068 0.762 24.251 1.00 93.75 474 ASP A CA 1
ATOM 3535 C C . ASP A 1 474 ? -14.310 0.637 25.587 1.00 93.75 474 ASP A C 1
ATOM 3537 O O . ASP A 1 474 ? -14.926 0.406 26.623 1.00 93.75 474 ASP A O 1
ATOM 3541 N N . LEU A 1 475 ? -12.989 0.851 25.615 1.00 91.62 475 LEU A N 1
ATOM 3542 C CA . LEU A 1 475 ? -12.225 0.890 26.873 1.00 91.62 475 LEU A CA 1
ATOM 3543 C C . LEU A 1 475 ? -12.567 2.107 27.741 1.00 91.62 475 LEU A C 1
ATOM 3545 O O . LEU A 1 475 ? -12.627 2.001 28.969 1.00 91.62 475 LEU A O 1
ATOM 3549 N N . ASP A 1 476 ? -12.817 3.257 27.123 1.00 88.19 476 ASP A N 1
ATOM 3550 C CA . ASP A 1 476 ? -13.303 4.456 27.807 1.00 88.19 476 ASP A CA 1
ATOM 3551 C C . ASP A 1 476 ? -14.724 4.243 28.367 1.00 88.19 476 ASP A C 1
ATOM 3553 O O . ASP A 1 476 ? -15.025 4.608 29.506 1.00 88.19 476 ASP A O 1
ATOM 3557 N N . TRP A 1 477 ? -15.581 3.545 27.615 1.00 91.50 477 TRP A N 1
ATOM 3558 C CA . TRP A 1 477 ? -16.897 3.098 28.078 1.00 91.50 477 TRP A CA 1
ATOM 3559 C C . TRP A 1 477 ? -16.796 2.124 29.264 1.00 91.50 477 TRP A C 1
ATOM 3561 O O . TRP A 1 477 ? -17.468 2.315 30.279 1.00 91.50 477 TRP A O 1
ATOM 3571 N N . GLN A 1 478 ? -15.911 1.122 29.190 1.00 89.62 478 GLN A N 1
ATOM 3572 C CA . GLN A 1 478 ? -15.651 0.190 30.298 1.00 89.62 478 GLN A CA 1
ATOM 3573 C C . GLN A 1 478 ? -15.179 0.948 31.541 1.00 89.62 478 GLN A C 1
ATOM 3575 O O . GLN A 1 478 ? -15.662 0.697 32.642 1.00 89.62 478 GLN A O 1
ATOM 3580 N N . SER A 1 479 ? -14.300 1.936 31.359 1.00 86.81 479 SER A N 1
ATOM 3581 C CA . SER A 1 479 ? -13.819 2.788 32.449 1.00 86.81 479 SER A CA 1
ATOM 3582 C C . SER A 1 479 ? -14.955 3.595 33.088 1.00 86.81 479 SER A C 1
ATOM 3584 O O . SER A 1 479 ? -14.998 3.731 34.311 1.00 86.81 479 SER A O 1
ATOM 3586 N N . ALA A 1 480 ? -15.906 4.099 32.293 1.00 85.38 480 ALA A N 1
ATOM 3587 C CA . ALA A 1 480 ? -17.081 4.811 32.799 1.00 85.38 480 ALA A CA 1
ATOM 3588 C C . ALA A 1 480 ? -17.977 3.906 33.654 1.00 85.38 480 ALA A C 1
ATOM 3590 O O . ALA A 1 480 ? -18.428 4.310 34.730 1.00 85.38 480 ALA A O 1
ATOM 3591 N N . ARG A 1 481 ? -18.198 2.672 33.194 1.00 87.25 481 ARG A N 1
ATOM 3592 C CA . ARG A 1 481 ? -18.985 1.672 33.916 1.00 87.25 481 ARG A CA 1
ATOM 3593 C C . ARG A 1 481 ? -18.295 1.262 35.216 1.00 87.25 481 ARG A C 1
ATOM 3595 O O . ARG A 1 481 ? -18.905 1.347 36.276 1.00 87.25 481 ARG A O 1
ATOM 3602 N N . ASP A 1 482 ? -17.028 0.871 35.139 1.00 84.25 482 ASP A N 1
ATOM 3603 C CA . ASP A 1 482 ? -16.318 0.227 36.247 1.00 84.25 482 ASP A CA 1
ATOM 3604 C C . ASP A 1 482 ? -15.919 1.223 37.350 1.00 84.25 482 ASP A C 1
ATOM 3606 O O . ASP A 1 482 ? -15.996 0.890 38.531 1.00 84.25 482 ASP A O 1
ATOM 3610 N N . TYR A 1 483 ? -15.526 2.454 36.993 1.00 75.81 483 TYR A N 1
ATOM 3611 C CA . TYR A 1 483 ? -15.069 3.455 37.970 1.00 75.81 483 TYR A CA 1
ATOM 3612 C C . TYR A 1 483 ? -16.125 4.489 38.358 1.00 75.81 483 TYR A C 1
ATOM 3614 O O . TYR A 1 483 ? -16.028 5.071 39.438 1.00 75.81 483 TYR A O 1
ATOM 3622 N N . ALA A 1 484 ? -17.107 4.759 37.494 1.00 71.81 484 ALA A N 1
ATOM 3623 C CA . ALA A 1 484 ? -18.122 5.782 37.749 1.00 71.81 484 ALA A CA 1
ATOM 3624 C C . ALA A 1 484 ? -19.546 5.224 37.872 1.00 71.81 484 ALA A C 1
ATOM 3626 O O . ALA A 1 484 ? -20.459 6.004 38.146 1.00 71.81 484 ALA A O 1
ATOM 3627 N N . GLY A 1 485 ? -19.752 3.916 37.667 1.00 79.88 485 GLY A N 1
ATOM 3628 C CA . GLY A 1 485 ? -21.077 3.291 37.711 1.00 79.88 485 GLY A CA 1
ATOM 3629 C C . GLY A 1 485 ? -22.037 3.838 36.652 1.00 79.88 485 GLY A C 1
ATOM 3630 O O . GLY A 1 485 ? -23.246 3.834 36.867 1.00 79.88 485 GLY A O 1
ATOM 3631 N N . ARG A 1 486 ? -21.516 4.385 35.543 1.00 80.38 486 ARG A N 1
ATOM 3632 C CA . ARG A 1 486 ? -22.324 5.009 34.487 1.00 80.38 486 ARG A CA 1
ATOM 3633 C C . ARG A 1 486 ? -22.290 4.172 33.221 1.00 80.38 486 ARG A C 1
ATOM 3635 O O . ARG A 1 486 ? -21.230 3.972 32.638 1.00 80.38 486 ARG A O 1
ATOM 3642 N N . GLU A 1 487 ? -23.464 3.764 32.765 1.00 83.31 487 GLU A N 1
ATOM 3643 C CA . GLU A 1 487 ? -23.651 3.115 31.469 1.00 83.31 487 GLU A CA 1
ATOM 3644 C C . GLU A 1 487 ? -24.023 4.142 30.390 1.00 83.31 487 GLU A C 1
ATOM 3646 O O . GLU A 1 487 ? -24.464 5.255 30.685 1.00 83.31 487 GLU A O 1
ATOM 3651 N N . GLY A 1 488 ? -23.836 3.785 29.118 1.00 85.88 488 GLY A N 1
ATOM 3652 C CA . GLY A 1 488 ? -24.282 4.624 28.001 1.00 85.88 488 GLY A CA 1
ATOM 3653 C C . GLY A 1 488 ? -23.445 5.878 27.728 1.00 85.88 488 GLY A C 1
ATOM 3654 O O . GLY A 1 488 ? -23.888 6.745 26.975 1.00 85.88 488 GLY A O 1
ATOM 3655 N N . THR A 1 489 ? -22.262 6.004 28.335 1.00 86.94 489 THR A N 1
ATOM 3656 C CA . THR A 1 489 ? -21.400 7.195 28.262 1.00 86.94 489 THR A CA 1
ATOM 3657 C C . THR A 1 489 ? -19.914 6.816 28.301 1.00 86.94 489 THR A C 1
ATOM 3659 O O . THR A 1 489 ? -19.573 5.652 28.493 1.00 86.94 489 THR A O 1
ATOM 3662 N N . TYR A 1 490 ? -19.037 7.805 28.147 1.00 87.75 490 TYR A N 1
ATOM 3663 C CA . TYR A 1 490 ? -17.581 7.670 28.213 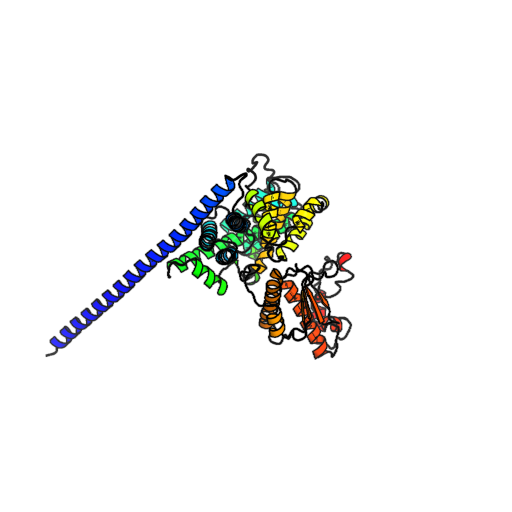1.00 87.75 490 TYR A CA 1
ATOM 3664 C C . TYR A 1 490 ? -17.019 8.283 29.502 1.00 87.75 490 TYR A C 1
ATOM 3666 O O . TYR A 1 490 ? -17.588 9.239 30.042 1.00 87.75 490 TYR A O 1
ATOM 3674 N N . ALA A 1 491 ? -15.903 7.761 30.021 1.00 82.69 491 ALA A N 1
ATOM 3675 C CA . ALA A 1 491 ? -15.271 8.320 31.215 1.00 82.69 491 ALA A CA 1
ATOM 3676 C C . ALA A 1 491 ? -14.690 9.704 30.907 1.00 82.69 491 ALA A C 1
ATOM 3678 O O . ALA A 1 491 ? -14.859 10.627 31.704 1.00 82.69 491 ALA A O 1
ATOM 3679 N N . THR A 1 492 ? -14.107 9.885 29.719 1.00 79.69 492 THR A N 1
ATOM 3680 C CA . THR A 1 492 ? -13.638 11.192 29.224 1.00 79.69 492 THR A CA 1
ATOM 3681 C C . THR A 1 492 ? -14.763 12.238 29.177 1.00 79.69 492 THR A C 1
ATOM 3683 O O . THR A 1 492 ? -14.592 13.341 29.703 1.00 79.69 492 THR A O 1
ATOM 3686 N N . ASP A 1 493 ? -15.947 11.885 28.659 1.00 77.81 493 ASP A N 1
ATOM 3687 C CA . ASP A 1 493 ? -17.136 12.754 28.649 1.00 77.81 493 ASP A CA 1
ATOM 3688 C C . ASP A 1 493 ? -17.591 13.118 30.072 1.00 77.81 493 ASP A C 1
ATOM 3690 O O . ASP A 1 493 ? -17.927 14.273 30.352 1.00 77.81 493 ASP A O 1
ATOM 3694 N N . ASN A 1 494 ? -17.599 12.147 30.990 1.00 74.94 494 ASN A N 1
ATOM 3695 C CA . ASN A 1 494 ? -17.970 12.368 32.390 1.00 74.94 494 ASN A CA 1
ATOM 3696 C C . ASN A 1 494 ? -16.978 13.292 33.115 1.00 74.94 494 ASN A C 1
ATOM 3698 O O . ASN A 1 494 ? -17.391 14.161 33.891 1.00 74.94 494 ASN A O 1
ATOM 3702 N N . ALA A 1 495 ? -15.681 13.107 32.863 1.00 74.31 495 ALA A N 1
ATOM 3703 C CA . ALA A 1 495 ? -14.612 13.924 33.417 1.00 74.31 495 ALA A CA 1
ATOM 3704 C C . ALA A 1 495 ? -14.690 15.369 32.900 1.00 74.31 495 ALA A C 1
ATOM 3706 O O . ALA A 1 495 ? -14.597 16.310 33.691 1.00 74.31 495 ALA A O 1
ATOM 3707 N N . TRP A 1 496 ? -14.943 15.551 31.598 1.00 71.06 496 TRP A N 1
ATOM 3708 C CA . TRP A 1 496 ? -15.077 16.867 30.972 1.00 71.06 496 TRP A CA 1
ATOM 3709 C C . TRP A 1 496 ? -16.316 17.633 31.454 1.00 71.06 496 TRP A C 1
ATOM 3711 O O . TRP A 1 496 ? -16.228 18.814 31.786 1.00 71.06 496 TRP A O 1
ATOM 3721 N N . ARG A 1 497 ? -17.474 16.964 31.561 1.00 68.12 497 ARG A N 1
ATOM 3722 C CA . ARG A 1 497 ? -18.749 17.590 31.973 1.00 68.12 497 ARG A CA 1
ATOM 3723 C C . ARG A 1 497 ? -18.870 17.866 33.480 1.00 68.12 497 ARG A C 1
ATOM 3725 O O . ARG A 1 497 ? -19.931 18.298 33.922 1.00 68.12 497 ARG A O 1
ATOM 3732 N N . GLY A 1 498 ? -17.811 17.661 34.268 1.00 56.62 498 GLY A N 1
ATOM 3733 C CA . GLY A 1 498 ? -17.727 18.191 35.635 1.00 56.62 498 GLY A CA 1
ATOM 3734 C C . GLY A 1 498 ? -17.486 17.178 36.753 1.00 56.62 498 GLY A C 1
ATOM 3735 O O . GLY A 1 498 ? -17.416 17.586 37.911 1.00 56.62 498 GLY A O 1
ATOM 3736 N N . SER A 1 499 ? -17.282 15.886 36.468 1.00 54.72 499 SER A N 1
ATOM 3737 C CA . SER A 1 499 ? -16.832 14.935 37.497 1.00 54.72 499 SER A CA 1
ATOM 3738 C C . SER A 1 499 ? -15.315 15.049 37.713 1.00 54.72 499 SER A C 1
ATOM 3740 O O . SER A 1 499 ? -14.562 14.126 37.407 1.00 54.72 499 SER A O 1
ATOM 3742 N N . ARG A 1 500 ? -14.849 16.184 38.261 1.00 54.47 500 ARG A N 1
ATOM 3743 C CA . ARG A 1 500 ? -13.423 16.461 38.572 1.00 54.47 500 ARG A CA 1
ATOM 3744 C C . ARG A 1 500 ? -12.783 15.467 39.554 1.00 54.47 500 ARG A C 1
ATOM 3746 O O . ARG A 1 500 ? -11.577 15.506 39.761 1.00 54.47 500 ARG A O 1
ATOM 3753 N N . THR A 1 501 ? -13.581 14.592 40.157 1.00 57.44 501 THR A N 1
ATOM 3754 C CA . THR A 1 501 ? -13.142 13.510 41.045 1.00 57.44 501 THR A CA 1
ATOM 3755 C C . THR A 1 501 ? -12.547 12.315 40.298 1.00 57.44 501 THR A C 1
ATOM 3757 O O . THR A 1 501 ? -11.944 11.454 40.932 1.00 57.44 501 THR A O 1
ATOM 3760 N N . GLN A 1 502 ? -12.690 12.235 38.968 1.00 62.59 502 GLN A N 1
ATOM 3761 C CA . GLN A 1 502 ? -12.113 11.138 38.194 1.00 62.59 502 GLN A CA 1
ATOM 3762 C C . GLN A 1 502 ? -10.613 11.363 37.933 1.00 62.59 502 GLN A C 1
ATOM 3764 O O . GLN A 1 502 ? -10.236 12.446 37.475 1.00 62.59 502 GLN A O 1
ATOM 3769 N N . PRO A 1 503 ? -9.752 10.341 38.117 1.00 66.19 503 PRO A N 1
ATOM 3770 C CA . PRO A 1 503 ? -8.304 10.455 37.906 1.00 66.19 503 PRO A CA 1
ATOM 3771 C C . PRO A 1 503 ? -7.886 10.958 36.512 1.00 66.19 503 PRO A C 1
ATOM 3773 O O . PRO A 1 503 ? -6.817 11.549 36.362 1.00 66.19 503 PRO A O 1
ATOM 3776 N N . ILE A 1 504 ? -8.729 10.757 35.490 1.00 69.00 504 ILE A N 1
ATOM 3777 C CA . ILE A 1 504 ? -8.454 11.135 34.095 1.00 69.00 504 ILE A CA 1
ATOM 3778 C C . ILE A 1 504 ? -8.707 12.624 33.784 1.00 69.00 504 ILE A C 1
ATOM 3780 O O . ILE A 1 504 ? -8.225 13.133 32.772 1.00 69.00 504 ILE A O 1
ATOM 3784 N N . ALA A 1 505 ? -9.400 13.360 34.660 1.00 67.12 505 ALA A N 1
ATOM 3785 C CA . ALA A 1 505 ? -9.797 14.746 34.399 1.00 67.12 505 ALA A CA 1
ATOM 3786 C C . ALA A 1 505 ? -8.600 15.708 34.260 1.00 67.12 505 ALA A C 1
ATOM 3788 O O . ALA A 1 505 ? -8.574 16.542 33.355 1.00 67.12 505 ALA A O 1
ATOM 3789 N N . ALA A 1 506 ? -7.586 15.583 35.124 1.00 68.38 506 ALA A N 1
ATOM 3790 C CA . ALA A 1 506 ? -6.412 16.461 35.102 1.00 68.38 506 ALA A CA 1
ATOM 3791 C C . ALA A 1 506 ? -5.487 16.228 33.883 1.00 68.38 506 ALA A C 1
ATOM 3793 O O . ALA A 1 506 ? -5.052 17.207 33.274 1.00 68.38 506 ALA A O 1
ATOM 3794 N N . PRO A 1 507 ? -5.186 14.979 33.468 1.00 70.25 507 PRO A N 1
ATOM 3795 C CA . PRO A 1 507 ? -4.515 14.717 32.194 1.00 70.25 507 PRO A CA 1
ATOM 3796 C C . PRO A 1 507 ? -5.256 15.268 30.965 1.00 70.25 507 PRO A C 1
ATOM 3798 O O . PRO A 1 507 ? -4.615 15.877 30.114 1.00 70.25 507 PRO A O 1
ATOM 3801 N N . LEU A 1 508 ? -6.584 15.105 30.884 1.00 68.31 508 LEU A N 1
ATOM 3802 C CA . LEU A 1 508 ? -7.389 15.609 29.760 1.00 68.31 508 LEU A CA 1
ATOM 3803 C C . LEU A 1 508 ? -7.381 17.137 29.668 1.00 68.31 508 LEU A C 1
ATOM 3805 O O . LEU A 1 508 ? -7.237 17.680 28.577 1.00 68.31 508 LEU A O 1
ATOM 3809 N N . ALA A 1 509 ? -7.494 17.825 30.808 1.00 65.38 509 ALA A N 1
ATOM 3810 C CA . ALA A 1 509 ? -7.410 19.282 30.855 1.00 65.38 509 ALA A CA 1
ATOM 3811 C C . ALA A 1 509 ? -6.072 19.789 30.289 1.00 65.38 509 ALA A C 1
ATOM 3813 O O . ALA A 1 509 ? -6.068 20.710 29.482 1.00 65.38 509 ALA A O 1
ATOM 3814 N N . ARG A 1 510 ? -4.954 19.126 30.626 1.00 68.44 510 ARG A N 1
ATOM 3815 C CA . ARG A 1 510 ? -3.630 19.459 30.074 1.00 68.44 510 ARG A CA 1
ATOM 3816 C C . ARG A 1 510 ? -3.515 19.188 28.577 1.00 68.44 510 ARG A C 1
ATOM 3818 O O . ARG A 1 510 ? -2.876 19.962 27.885 1.00 68.44 510 ARG A O 1
ATOM 3825 N N . LEU A 1 511 ? -4.110 18.111 28.061 1.00 64.19 511 LEU A N 1
ATOM 3826 C CA . LEU A 1 511 ? -4.095 17.833 26.617 1.00 64.19 511 LEU A CA 1
ATOM 3827 C C . LEU A 1 511 ? -4.871 18.892 25.822 1.00 64.19 511 LEU A C 1
ATOM 3829 O O . LEU A 1 511 ? -4.419 19.307 24.758 1.00 64.19 511 LEU A O 1
ATOM 3833 N N . ALA A 1 512 ? -5.988 19.380 26.365 1.00 62.22 512 ALA A N 1
ATOM 3834 C CA . ALA A 1 512 ? -6.788 20.429 25.737 1.00 62.22 512 ALA A CA 1
ATOM 3835 C C . ALA A 1 512 ? -6.041 21.776 25.609 1.00 62.22 512 ALA A C 1
ATOM 3837 O O . ALA A 1 512 ? -6.350 22.554 24.709 1.00 62.22 512 ALA A O 1
ATOM 3838 N N . GLU A 1 513 ? -5.037 22.042 26.455 1.00 60.47 513 GLU A N 1
ATOM 3839 C CA . GLU A 1 513 ? -4.194 23.249 26.374 1.00 60.47 513 GLU A CA 1
ATOM 3840 C C . GLU A 1 513 ? -3.276 23.266 25.136 1.00 60.47 513 GLU A C 1
ATOM 3842 O O . GLU A 1 513 ? -2.827 24.335 24.724 1.00 60.47 513 GLU A O 1
ATOM 3847 N N . PHE A 1 514 ? -3.015 22.110 24.511 1.00 51.94 514 PHE A N 1
ATOM 3848 C CA . PHE A 1 514 ? -2.118 21.988 23.353 1.00 51.94 514 PHE A CA 1
ATOM 3849 C C . PHE A 1 514 ? -2.833 21.998 21.994 1.00 51.94 514 PHE A C 1
ATOM 3851 O O . PHE A 1 514 ? -2.168 21.854 20.967 1.00 51.94 514 PHE A O 1
ATOM 3858 N N . VAL A 1 515 ? -4.158 22.182 21.954 1.00 50.50 515 VAL A N 1
ATOM 3859 C CA . VAL A 1 515 ? -4.909 22.250 20.690 1.00 50.50 515 VAL A CA 1
ATOM 3860 C C . VAL A 1 515 ? -4.604 23.582 19.984 1.00 50.50 515 VAL A C 1
ATOM 3862 O O . VAL A 1 515 ? -4.934 24.646 20.516 1.00 50.50 515 VAL A O 1
ATOM 3865 N N . PRO A 1 516 ? -3.991 23.584 18.782 1.00 44.28 516 PRO A N 1
ATOM 3866 C CA . PRO A 1 516 ? -3.698 24.820 18.067 1.00 44.28 516 PRO A CA 1
ATOM 3867 C C . PRO A 1 516 ? -4.993 25.532 17.659 1.00 44.28 516 PRO A C 1
ATOM 3869 O O . PRO A 1 516 ? -5.861 24.945 17.016 1.00 44.28 516 PRO A O 1
ATOM 3872 N N . VAL A 1 517 ? -5.081 26.834 17.939 1.00 44.38 517 VAL A N 1
ATOM 3873 C CA . VAL A 1 517 ? -6.252 27.709 17.693 1.00 44.38 517 VAL A CA 1
ATOM 3874 C C . VAL A 1 517 ? -6.641 27.833 16.194 1.00 44.38 517 VAL A C 1
ATOM 3876 O O . VAL A 1 517 ? -7.607 28.505 15.854 1.00 44.38 517 VAL A O 1
ATOM 3879 N N . GLY A 1 518 ? -5.930 27.171 15.271 1.00 39.22 518 GLY A N 1
ATOM 3880 C CA . GLY A 1 518 ? -6.073 27.333 13.816 1.00 39.22 518 GLY A CA 1
ATOM 3881 C C . GLY A 1 518 ? -6.748 26.198 13.027 1.00 39.22 518 GLY A C 1
ATOM 3882 O O . GLY A 1 518 ? -6.865 26.335 11.813 1.00 39.22 518 GLY A O 1
ATOM 3883 N N . LEU A 1 519 ? -7.176 25.090 13.649 1.00 40.12 519 LEU A N 1
ATOM 3884 C CA . LEU A 1 519 ? -7.794 23.941 12.943 1.00 40.12 519 LEU A CA 1
ATOM 3885 C C . LEU A 1 519 ? -9.333 23.895 13.010 1.00 40.12 519 LEU A C 1
ATOM 3887 O O . LEU A 1 519 ? -9.959 22.971 12.491 1.00 40.12 519 LEU A O 1
ATOM 3891 N N . THR A 1 520 ? -9.977 24.910 13.582 1.00 36.31 520 THR A N 1
ATOM 3892 C CA . THR A 1 520 ? -11.438 24.990 13.683 1.00 36.31 520 THR A CA 1
ATOM 3893 C C . THR A 1 520 ? -12.055 25.535 12.392 1.00 36.31 520 THR A C 1
ATOM 3895 O O . THR A 1 520 ? -12.458 26.691 12.290 1.00 36.31 520 THR A O 1
ATOM 3898 N N . THR A 1 521 ? -12.182 24.687 11.369 1.00 37.03 521 THR A N 1
ATOM 3899 C CA . THR A 1 521 ? -13.170 24.968 10.315 1.00 37.03 521 THR A CA 1
ATOM 3900 C C . THR A 1 521 ? -14.575 24.823 10.908 1.00 37.03 521 THR A C 1
ATOM 3902 O O . THR A 1 521 ? -14.846 23.894 11.667 1.00 37.03 521 THR A O 1
ATOM 3905 N N . ALA A 1 522 ? -15.488 25.742 10.578 1.00 35.66 522 ALA A N 1
ATOM 3906 C CA . ALA A 1 522 ? -16.838 25.811 11.155 1.00 35.66 522 ALA A CA 1
ATOM 3907 C C . ALA A 1 522 ? -17.681 24.524 10.986 1.00 35.66 522 ALA A C 1
ATOM 3909 O O . ALA A 1 522 ? -18.664 24.347 11.698 1.00 35.66 522 ALA A O 1
ATOM 3910 N N . ALA A 1 523 ? -17.280 23.607 10.097 1.00 34.94 523 ALA A N 1
ATOM 3911 C CA . ALA A 1 523 ? -17.911 22.298 9.914 1.00 34.94 523 ALA A CA 1
ATOM 3912 C C . ALA A 1 523 ? -17.535 21.269 11.003 1.00 34.94 523 ALA A C 1
ATOM 3914 O O . ALA A 1 523 ? -18.335 20.392 11.303 1.00 34.94 523 ALA A O 1
ATOM 3915 N N . TYR A 1 524 ? -16.367 21.402 11.643 1.00 34.94 524 TYR A N 1
ATOM 3916 C CA . TYR A 1 524 ? -15.933 20.550 12.763 1.00 34.94 524 TYR A CA 1
ATOM 3917 C C . TYR A 1 524 ? -16.474 21.021 14.126 1.00 34.94 524 TYR A C 1
ATOM 3919 O O . TYR A 1 524 ? -16.383 20.310 15.122 1.00 34.94 524 TYR A O 1
ATOM 3927 N N . ALA A 1 525 ? -17.065 22.218 14.193 1.00 33.81 525 ALA A N 1
ATOM 3928 C CA . ALA A 1 525 ? -17.352 22.911 15.450 1.00 33.81 525 ALA A CA 1
ATOM 3929 C C . ALA A 1 525 ? -18.543 22.359 16.263 1.00 33.81 525 ALA A C 1
ATOM 3931 O O . ALA A 1 525 ? -18.724 22.775 17.413 1.00 33.81 525 ALA A O 1
ATOM 3932 N N . VAL A 1 526 ? -19.356 21.458 15.696 1.00 36.69 526 VAL A N 1
ATOM 3933 C CA . VAL A 1 526 ? -20.573 20.950 16.359 1.00 36.69 526 VAL A CA 1
ATOM 3934 C C . VAL A 1 526 ? -20.403 19.524 16.894 1.00 36.69 526 VAL A C 1
ATOM 3936 O O . VAL A 1 526 ? -20.902 19.243 17.980 1.00 36.69 526 VAL A O 1
ATOM 3939 N N . GLU A 1 527 ? -19.649 18.657 16.210 1.00 33.84 527 GLU A N 1
ATOM 3940 C CA . GLU A 1 527 ? -19.430 17.266 16.650 1.00 33.84 527 GLU A CA 1
ATOM 3941 C C . GLU A 1 527 ? -18.052 17.047 17.307 1.00 33.84 527 GLU A C 1
ATOM 3943 O O . GLU A 1 527 ? -17.967 16.307 18.284 1.00 33.84 527 GLU A O 1
ATOM 3948 N N . ALA A 1 528 ? -17.003 17.781 16.907 1.00 36.75 528 ALA A N 1
ATOM 3949 C CA . ALA A 1 528 ? -15.645 17.640 17.449 1.00 36.75 528 ALA A CA 1
ATOM 3950 C C . ALA A 1 528 ? -15.334 18.662 18.563 1.00 36.75 528 ALA A C 1
ATOM 3952 O O . ALA A 1 528 ? -14.407 19.463 18.474 1.00 36.75 528 ALA A O 1
ATOM 3953 N N . ARG A 1 529 ? -16.115 18.655 19.650 1.00 41.03 529 ARG A N 1
ATOM 3954 C CA . ARG A 1 529 ? -15.744 19.333 20.918 1.00 41.03 529 ARG A CA 1
ATOM 3955 C C . ARG A 1 529 ? -15.161 18.365 21.952 1.00 41.03 529 ARG A C 1
ATOM 3957 O O . ARG A 1 529 ? -15.211 18.636 23.151 1.00 41.03 529 ARG A O 1
ATOM 3964 N N . ARG A 1 530 ? -14.644 17.219 21.512 1.00 51.88 530 ARG A N 1
ATOM 3965 C CA . ARG A 1 530 ? -14.024 16.216 22.382 1.00 51.88 530 ARG A CA 1
ATOM 3966 C C . ARG A 1 530 ? -12.503 16.361 22.305 1.00 51.88 530 ARG A C 1
ATOM 3968 O O . ARG A 1 530 ? -11.955 16.168 21.231 1.00 51.88 530 ARG A O 1
ATOM 3975 N N . PRO A 1 531 ? -11.794 16.635 23.415 1.00 37.47 531 PRO A N 1
ATOM 3976 C CA . PRO A 1 531 ? -10.328 16.708 23.424 1.00 37.47 531 PRO A CA 1
ATOM 3977 C C . PRO A 1 531 ? -9.614 15.436 22.936 1.00 37.47 531 PRO A C 1
ATOM 3979 O O . PRO A 1 531 ? -8.451 15.502 22.569 1.00 37.47 531 PRO A O 1
ATOM 3982 N N . ALA A 1 532 ? -10.293 14.283 22.949 1.00 38.16 532 ALA A N 1
ATOM 3983 C CA . ALA A 1 532 ? -9.773 13.012 22.439 1.00 38.16 532 ALA A CA 1
ATOM 3984 C C . ALA A 1 532 ? -9.964 12.823 20.917 1.00 38.16 532 ALA A C 1
ATOM 3986 O O . ALA A 1 532 ? -9.415 11.880 20.353 1.00 38.16 532 ALA A O 1
ATOM 3987 N N . GLU A 1 533 ? -10.744 13.695 20.272 1.00 43.25 533 GLU A N 1
ATOM 3988 C CA . GLU A 1 533 ? -11.067 13.665 18.836 1.00 43.25 533 GLU A CA 1
ATOM 3989 C C . GLU A 1 533 ? -10.559 14.921 18.097 1.00 43.25 533 GLU A C 1
ATOM 3991 O O . GLU A 1 533 ? -10.843 15.089 16.910 1.00 43.25 533 GLU A O 1
ATOM 3996 N N . LEU A 1 534 ? -9.839 15.805 18.805 1.00 35.03 534 LEU A N 1
ATOM 3997 C CA . LEU A 1 534 ? -9.242 17.045 18.296 1.00 35.03 534 LEU A CA 1
ATOM 3998 C C . LEU A 1 534 ? -7.793 16.861 17.837 1.00 35.03 534 LEU A C 1
ATOM 4000 O O . LEU A 1 534 ? -7.040 16.129 18.520 1.00 35.03 534 LEU A O 1
#

Radius of gyration: 27.91 Å; chains: 1; bounding box: 92×77×71 Å

pLDDT: mean 83.41, std 14.97, range [33.81, 98.12]

Foldseek 3Di:
DPPPVVVVVVVVVVVVVVVVVVVVVVVVVVLVVLLVVLLVLLVVLLVLLQVVVVVLVVVQVVCPPDQDDLLSLVLLLLQLCQLQLQFALLLSLQQLCPAPSHDNVVSSSSSSNSLSCLQVVPRGLAAQLLLCCQQQPDQSQLSVLLLVLLLVLCVVCPLDVLSLLLLLVLLVVCCVVVLGPPLVSLLSSLSNLSSSLSSQSSVQSVVLSVVSSSPNNPSNVSSVVCLVVVPRPSLDDPVVDDDDDPVSSVVRNVVSNVSSSVSSPDRCPPDPPPRDQQSGALSSLVSVVVVCVPFPAFFELLLLVLLVSLLVSGPDNVLCPPPVNVVLSVQGRGSSSLSSSCNNCCPPSSSNNSSSSSSSSSSVSSSLCNSPRHDGFPDDADDLVNLCVVQQELEAEEDPPQDPSCSSVVSVLLSVLVVVVCVVVVPQHNRHAAEYEADDDPPPDQWDQFQQNNYIYHHSSRDSVNSNVNSVQSVQQVCCCPVVVDGRDGVQVVLVVDPVVDPCNVVLVVLVVPDDPPPDDVVCVPPPPRSSRD

Sequence (534 aa):
MPSLLSALRSTSMRALLLGAGLIVLTIAGVRLTDRADARRAVRAALADGARFDDSLTTAVRGSASARLPFAAAIAMSYFARLETGLGSPFRLVDLARTDPRLPIVWRTRVANALLARLVNDRRAMRALPQAFDVALISDSGAGTALVRVVDSVMALEGDSPLALDAIRIAAAQASARGVLRAGAVPLLDATALLAFDRVRARRDVERAITAASRGDGDLLQVIATWRTERRFAVERPLLADVTPSPRRIASRVRPMLAAIELAARTRDSLYVERPLAAPMPASAANAMALLISVRTRPAQPQVRLSVLDAVVVAADRRAASAPRVNQMLLSASNEETLIMALATSARDTTLGPMAAAATLLATQGMRTLSQEAPFHPGTLALRPDVVAARLGLASLTFGRDVPASWQPYYAREFASAVDALRTVFPRASFVGLNVRFGDRVLSGALAVHDPRTRTLTLPLATGFGAVGHELMHDLDWQSARDYAGREGTYATDNAWRGSRTQPIAAPLARLAEFVPVGLTTAAYAVEARRPAEL